Protein AF-0000000078831861 (afdb_homodimer)

InterPro domains:
  IPR000160 GGDEF domain [PF00990] (132-288)
  IPR000160 GGDEF domain [PS50887] (161-291)
  IPR000160 GGDEF domain [SM00267] (120-291)
  IPR000160 GGDEF domain [TIGR00254] (129-290)
  IPR000160 GGDEF domain [cd01949] (134-290)
  IPR000253 Forkhead-associated (FHA) domain [PF00498] (43-107)
  IPR000253 Forkhead-associated (FHA) domain [PS50006] (43-92)
  IPR000253 Forkhead-associated (FHA) domain [SM00240] (42-92)
  IPR008984 SMAD/FHA domain superfamily [SSF49879] (21-126)
  IPR029787 Nucleotide cyclase [SSF55073] (136-290)
  IPR043128 Reverse transcriptase/Diguanylate cyclase domain [G3DSA:3.30.70.270] (125-291)
  IPR050469 Diguanylate cyclase Dgc-like, bacteria [PTHR45138] (120-290)

Structure (mmCIF, N/CA/C/O backbone):
data_AF-0000000078831861-model_v1
#
loop_
_entity.id
_entity.type
_entity.pdbx_description
1 polymer 'diguanylate cyclase'
#
loop_
_atom_site.group_PDB
_atom_site.id
_atom_site.type_symbol
_atom_site.label_atom_id
_atom_site.label_alt_id
_atom_site.label_comp_id
_atom_site.label_asym_id
_atom_site.label_entity_id
_atom_site.label_seq_id
_atom_site.pdbx_PDB_ins_code
_atom_site.Cartn_x
_atom_site.Cartn_y
_atom_site.Cartn_z
_atom_site.occupancy
_atom_site.B_iso_or_equiv
_atom_site.auth_seq_id
_atom_site.auth_comp_id
_atom_site.auth_asym_id
_atom_site.auth_atom_id
_atom_site.pdbx_PDB_model_num
ATOM 1 N N . MET A 1 1 ? -36.562 -11.75 -22.688 1 23.92 1 MET A N 1
ATOM 2 C CA . MET A 1 1 ? -35.188 -11.5 -23.188 1 23.92 1 MET A CA 1
ATOM 3 C C . MET A 1 1 ? -34.156 -11.836 -22.141 1 23.92 1 MET A C 1
ATOM 5 O O . MET A 1 1 ? -34.156 -11.281 -21.031 1 23.92 1 MET A O 1
ATOM 9 N N . GLN A 1 2 ? -33.625 -13.023 -22.094 1 23.19 2 GLN A N 1
ATOM 10 C CA . GLN A 1 2 ? -32.781 -13.664 -21.094 1 23.19 2 GLN A CA 1
ATOM 11 C C . GLN A 1 2 ? -31.5 -12.875 -20.875 1 23.19 2 GLN A C 1
ATOM 13 O O . GLN A 1 2 ? -30.766 -12.586 -21.828 1 23.19 2 GLN A O 1
ATOM 18 N N . LYS A 1 3 ? -31.469 -11.984 -19.906 1 32.69 3 LYS A N 1
ATOM 19 C CA . LYS A 1 3 ? -30.281 -11.195 -19.578 1 32.69 3 LYS A CA 1
ATOM 20 C C . LYS A 1 3 ? -29.016 -12.039 -19.734 1 32.69 3 LYS A C 1
ATOM 22 O O . LYS A 1 3 ? -28.844 -13.047 -19.047 1 32.69 3 LYS A O 1
ATOM 27 N N . GLU A 1 4 ? -28.453 -12.117 -20.859 1 31.33 4 GLU A N 1
ATOM 28 C CA . GLU A 1 4 ? -27.203 -12.797 -21.188 1 31.33 4 GLU A CA 1
ATOM 29 C C . GLU A 1 4 ? -26.141 -12.547 -20.141 1 31.33 4 GLU A C 1
ATOM 31 O O . GLU A 1 4 ? -25.781 -11.398 -19.875 1 31.33 4 GLU A O 1
ATOM 36 N N . THR A 1 5 ? -26.094 -13.266 -19.203 1 38.31 5 THR A N 1
ATOM 37 C CA . THR A 1 5 ? -25.109 -13.273 -18.141 1 38.31 5 THR A CA 1
ATOM 38 C C . THR A 1 5 ? -23.688 -13.203 -18.719 1 38.31 5 THR A C 1
ATOM 40 O O . THR A 1 5 ? -23.266 -14.086 -19.453 1 38.31 5 THR A O 1
ATOM 43 N N . VAL A 1 6 ? -23.219 -12.055 -19.078 1 36.84 6 VAL A N 1
ATOM 44 C CA . VAL A 1 6 ? -21.859 -11.844 -19.578 1 36.84 6 VAL A CA 1
ATOM 45 C C . VAL A 1 6 ? -20.875 -12.664 -18.75 1 36.84 6 VAL A C 1
ATOM 47 O O . VAL A 1 6 ? -20.672 -12.391 -17.578 1 36.84 6 VAL A O 1
ATOM 50 N N . VAL A 1 7 ? -20.781 -13.93 -19.047 1 43.19 7 VAL A N 1
ATOM 51 C CA . VAL A 1 7 ? -19.734 -14.797 -18.516 1 43.19 7 VAL A CA 1
ATOM 52 C C . VAL A 1 7 ? -18.375 -14.297 -18.969 1 43.19 7 VAL A C 1
ATOM 54 O O . VAL A 1 7 ? -18.078 -14.297 -20.172 1 43.19 7 VAL A O 1
ATOM 57 N N . THR A 1 8 ? -17.75 -13.289 -18.359 1 46.5 8 THR A N 1
ATOM 58 C CA . THR A 1 8 ? -16.406 -12.914 -18.766 1 46.5 8 THR A CA 1
ATOM 59 C C . THR A 1 8 ? -15.398 -14 -18.375 1 46.5 8 THR A C 1
ATOM 61 O O . THR A 1 8 ? -15.312 -14.391 -17.219 1 46.5 8 THR A O 1
ATOM 64 N N . VAL A 1 9 ? -15.008 -14.836 -19.375 1 52.69 9 VAL A N 1
ATOM 65 C CA . VAL A 1 9 ? -13.992 -15.867 -19.203 1 52.69 9 VAL A CA 1
ATOM 66 C C . VAL A 1 9 ? -12.711 -15.242 -18.656 1 52.69 9 VAL A C 1
ATOM 68 O O . VAL A 1 9 ? -12.383 -14.094 -18.969 1 52.69 9 VAL A O 1
ATOM 71 N N . ILE A 1 10 ? -12.18 -15.945 -17.625 1 59.47 10 ILE A N 1
ATOM 72 C CA . ILE A 1 10 ? -10.938 -15.516 -16.984 1 59.47 10 ILE A CA 1
ATOM 73 C C . ILE A 1 10 ? -9.93 -15.102 -18.062 1 59.47 10 ILE A C 1
ATOM 75 O O . ILE A 1 10 ? -9.258 -14.078 -17.922 1 59.47 10 ILE A O 1
ATOM 79 N N . SER A 1 11 ? -9.906 -15.844 -19.172 1 55.16 11 SER A N 1
ATOM 80 C CA . SER A 1 11 ? -8.938 -15.586 -20.234 1 55.16 11 SER A CA 1
ATOM 81 C C . SER A 1 11 ? -9.219 -14.266 -20.938 1 55.16 11 SER A C 1
ATOM 83 O O . SER A 1 11 ? -8.328 -13.672 -21.531 1 55.16 11 SER A O 1
ATOM 85 N N . LYS A 1 12 ? -10.477 -13.805 -20.906 1 50.5 12 LYS A N 1
ATOM 86 C CA . LYS A 1 12 ? -10.852 -12.609 -21.656 1 50.5 12 LYS A CA 1
ATOM 87 C C . LYS A 1 12 ? -10.609 -11.344 -20.844 1 50.5 12 LYS A C 1
ATOM 89 O O . LYS A 1 12 ? -10.742 -10.234 -21.359 1 50.5 12 LYS A O 1
ATOM 94 N N . ILE A 1 13 ? -10.461 -11.539 -19.734 1 48.97 13 ILE A N 1
ATOM 95 C CA . ILE A 1 13 ? -10.391 -10.336 -18.906 1 48.97 13 ILE A CA 1
ATOM 96 C C . ILE A 1 13 ? -9.141 -9.539 -19.25 1 48.97 13 ILE A C 1
ATOM 98 O O . ILE A 1 13 ? -9.125 -8.312 -19.141 1 48.97 13 ILE A O 1
ATOM 102 N N . SER A 1 14 ? -8.055 -10.25 -19.672 1 46.38 14 SER A N 1
ATOM 103 C CA . SER A 1 14 ? -6.859 -9.461 -19.953 1 46.38 14 SER A CA 1
ATOM 104 C C . SER A 1 14 ? -6.84 -8.992 -21.406 1 46.38 14 SER A C 1
ATOM 106 O O . SER A 1 14 ? -6.789 -9.805 -22.328 1 46.38 14 SER A O 1
ATOM 108 N N . ASP A 1 15 ? -7.629 -8.086 -21.766 1 44.12 15 ASP A N 1
ATOM 109 C CA . ASP A 1 15 ? -7.492 -7.594 -23.141 1 44.12 15 ASP A CA 1
ATOM 110 C C . ASP A 1 15 ? -6.031 -7.328 -23.484 1 44.12 15 ASP A C 1
ATOM 112 O O . ASP A 1 15 ? -5.73 -6.668 -24.484 1 44.12 15 ASP A O 1
ATOM 116 N N . ARG A 1 16 ? -5.156 -7.445 -22.531 1 42.5 16 ARG A N 1
ATOM 117 C CA . ARG A 1 16 ? -3.826 -7.129 -23.031 1 42.5 16 ARG A CA 1
ATOM 118 C C . ARG A 1 16 ? -3.303 -8.242 -23.938 1 42.5 16 ARG A C 1
ATOM 120 O O . ARG A 1 16 ? -3.605 -9.414 -23.719 1 42.5 16 ARG A O 1
ATOM 127 N N . PRO A 1 17 ? -2.891 -8.016 -25.094 1 38.62 17 PRO A N 1
ATOM 128 C CA . PRO A 1 17 ? -2.285 -9.039 -25.953 1 38.62 17 PRO A CA 1
ATOM 129 C C . PRO A 1 17 ? -1.436 -10.031 -25.172 1 38.62 17 PRO A C 1
ATOM 131 O O . PRO A 1 17 ? -0.669 -9.641 -24.281 1 38.62 17 PRO A O 1
ATOM 134 N N . VAL A 1 18 ? -1.739 -11.414 -25.141 1 40.47 18 VAL A N 1
ATOM 135 C CA . VAL A 1 18 ? -1.198 -12.633 -24.547 1 40.47 18 VAL A CA 1
ATOM 136 C C . VAL A 1 18 ? 0.308 -12.703 -24.781 1 40.47 18 VAL A C 1
ATOM 138 O O . VAL A 1 18 ? 0.984 -13.594 -24.266 1 40.47 18 VAL A O 1
ATOM 141 N N . ASN A 1 19 ? 0.839 -12.406 -25.984 1 44.31 19 ASN A N 1
ATOM 142 C CA . ASN A 1 19 ? 2.129 -12.953 -26.391 1 44.31 19 ASN A CA 1
ATOM 143 C C . ASN A 1 19 ? 3.129 -12.945 -25.234 1 44.31 19 ASN A C 1
ATOM 145 O O . ASN A 1 19 ? 3.275 -13.953 -24.531 1 44.31 19 ASN A O 1
ATOM 149 N N . LEU A 1 20 ? 4.5 -12.344 -25.516 1 53.62 20 LEU A N 1
ATOM 150 C CA . LEU A 1 20 ? 5.914 -12.422 -25.172 1 53.62 20 LEU A CA 1
ATOM 151 C C . LEU A 1 20 ? 6.16 -11.891 -23.766 1 53.62 20 LEU A C 1
ATOM 153 O O . LEU A 1 20 ? 7.266 -11.453 -23.438 1 53.62 20 LEU A O 1
ATOM 157 N N . ASP A 1 21 ? 5.184 -11.93 -22.781 1 71.94 21 ASP A N 1
ATOM 158 C CA . ASP A 1 21 ? 5.402 -11.039 -21.641 1 71.94 21 ASP A CA 1
ATOM 159 C C . ASP A 1 21 ? 5.602 -11.828 -20.344 1 71.94 21 ASP A C 1
ATOM 161 O O . ASP A 1 21 ? 5.082 -11.453 -19.297 1 71.94 21 ASP A O 1
ATOM 165 N N . ALA A 1 22 ? 6.438 -12.836 -20.328 1 90.12 22 ALA A N 1
ATOM 166 C CA . ALA A 1 22 ? 6.848 -13.555 -19.125 1 90.12 22 ALA A CA 1
ATOM 167 C C . ALA A 1 22 ? 7.488 -12.602 -18.109 1 90.12 22 ALA A C 1
ATOM 169 O O . ALA A 1 22 ? 7.922 -11.508 -18.469 1 90.12 22 ALA A O 1
ATOM 170 N N . ALA A 1 23 ? 7.363 -13.055 -16.844 1 94.44 23 ALA A N 1
ATOM 171 C CA . ALA A 1 23 ? 7.902 -12.172 -15.805 1 94.44 23 ALA A CA 1
ATOM 172 C C . ALA A 1 23 ? 8.383 -12.969 -14.602 1 94.44 23 ALA A C 1
ATOM 174 O O . ALA A 1 23 ? 8.039 -14.141 -14.438 1 94.44 23 ALA A O 1
ATOM 175 N N . LEU A 1 24 ? 9.289 -12.414 -13.883 1 95.5 24 LEU A N 1
ATOM 176 C CA . LEU A 1 24 ? 9.641 -12.844 -12.531 1 95.5 24 LEU A CA 1
ATOM 177 C C . LEU A 1 24 ? 9.07 -11.891 -11.492 1 95.5 24 LEU A C 1
ATOM 179 O O . LEU A 1 24 ? 9.117 -10.672 -11.664 1 95.5 24 LEU A O 1
ATOM 183 N N . VAL A 1 25 ? 8.469 -12.461 -10.461 1 94.88 25 VAL A N 1
ATOM 184 C CA . VAL A 1 25 ? 7.938 -11.648 -9.367 1 94.88 25 VAL A CA 1
ATOM 185 C C . VAL A 1 25 ? 8.641 -12.023 -8.062 1 94.88 25 VAL A C 1
ATOM 187 O O . VAL A 1 25 ? 8.758 -13.203 -7.727 1 94.88 25 VAL A O 1
ATOM 190 N N . VAL A 1 26 ? 9.141 -11.047 -7.32 1 94.06 26 VAL A N 1
ATOM 191 C CA . VAL A 1 26 ? 9.766 -11.312 -6.027 1 94.06 26 VAL A CA 1
ATOM 192 C C . VAL A 1 26 ? 8.695 -11.695 -5.004 1 94.06 26 VAL A C 1
ATOM 194 O O . VAL A 1 26 ? 7.848 -10.875 -4.645 1 94.06 26 VAL A O 1
ATOM 197 N N . ILE A 1 27 ? 8.75 -12.906 -4.523 1 92.44 27 ILE A N 1
ATOM 198 C CA . ILE A 1 27 ? 7.723 -13.336 -3.578 1 92.44 27 ILE A CA 1
ATOM 199 C C . ILE A 1 27 ? 8.344 -13.508 -2.193 1 92.44 27 ILE A C 1
ATOM 201 O O . ILE A 1 27 ? 7.637 -13.805 -1.225 1 92.44 27 ILE A O 1
ATOM 205 N N . TYR A 1 28 ? 9.633 -13.383 -2.158 1 89.88 28 TYR A N 1
ATOM 206 C CA . TYR A 1 28 ? 10.367 -13.367 -0.896 1 89.88 28 TYR A CA 1
ATOM 207 C C . TYR A 1 28 ? 11.656 -12.555 -1.021 1 89.88 28 TYR A C 1
ATOM 209 O O . TYR A 1 28 ? 12.367 -12.664 -2.02 1 89.88 28 TYR A O 1
ATOM 217 N N . GLY A 1 29 ? 11.953 -11.797 -0.001 1 85.94 29 GLY A N 1
ATOM 218 C CA . GLY A 1 29 ? 13.133 -10.953 -0.032 1 85.94 29 GLY A CA 1
ATOM 219 C C . GLY A 1 29 ? 12.805 -9.469 -0.015 1 85.94 29 GLY A C 1
ATOM 220 O O . GLY A 1 29 ? 11.719 -9.07 0.414 1 85.94 29 GLY A O 1
ATOM 221 N N . LEU A 1 30 ? 13.883 -8.766 -0.433 1 78.56 30 LEU A N 1
ATOM 222 C CA . LEU A 1 30 ? 13.688 -7.324 -0.536 1 78.56 30 LEU A CA 1
ATOM 223 C C . LEU A 1 30 ? 12.875 -6.973 -1.778 1 78.56 30 LEU A C 1
ATOM 225 O O . LEU A 1 30 ? 12.797 -7.766 -2.721 1 78.56 30 LEU A O 1
ATOM 229 N N . ASP A 1 31 ? 12.023 -5.957 -1.821 1 82.62 31 ASP A N 1
ATOM 230 C CA . ASP A 1 31 ? 11.219 -5.465 -2.934 1 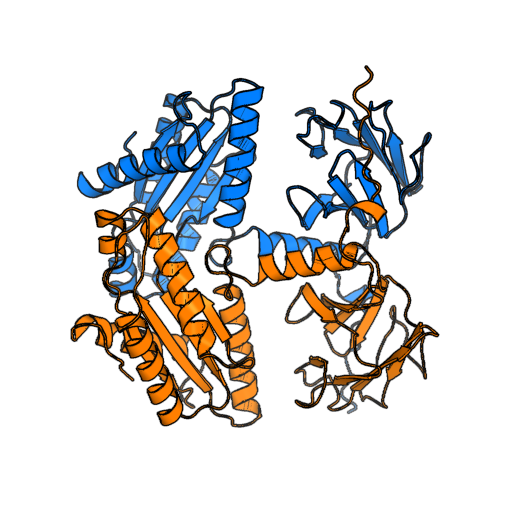82.62 31 ASP A CA 1
ATOM 231 C C . ASP A 1 31 ? 10.039 -6.395 -3.207 1 82.62 31 ASP A C 1
ATOM 233 O O . ASP A 1 31 ? 9.82 -6.809 -4.348 1 82.62 31 ASP A O 1
ATOM 237 N N . LEU A 1 32 ? 9.555 -6.961 -2.232 1 87.19 32 LEU A N 1
ATOM 238 C CA . LEU A 1 32 ? 8.422 -7.875 -2.314 1 87.19 32 LEU A CA 1
ATOM 239 C C . LEU A 1 32 ? 7.383 -7.363 -3.307 1 87.19 32 LEU A C 1
ATOM 241 O O . LEU A 1 32 ? 7.023 -6.184 -3.279 1 87.19 32 LEU A O 1
ATOM 245 N N . GLY A 1 33 ? 6.996 -8.289 -4.289 1 90.19 33 GLY A N 1
ATOM 246 C CA . GLY A 1 33 ? 5.949 -7.957 -5.242 1 90.19 33 GLY A CA 1
ATOM 247 C C . GLY A 1 33 ? 6.484 -7.363 -6.531 1 90.19 33 GLY A C 1
ATOM 248 O O . GLY A 1 33 ? 5.754 -7.254 -7.52 1 90.19 33 GLY A O 1
ATOM 249 N N . ARG A 1 34 ? 7.75 -6.98 -6.516 1 90.88 34 ARG A N 1
ATOM 250 C CA . ARG A 1 34 ? 8.312 -6.379 -7.719 1 90.88 34 ARG A CA 1
ATOM 251 C C . ARG A 1 34 ? 8.305 -7.371 -8.883 1 90.88 34 ARG A C 1
ATOM 253 O O . ARG A 1 34 ? 8.695 -8.531 -8.719 1 90.88 34 ARG A O 1
ATOM 260 N N . LYS A 1 35 ? 7.816 -6.918 -9.938 1 91.56 35 LYS A N 1
ATOM 261 C CA . LYS A 1 35 ? 7.719 -7.73 -11.148 1 91.56 35 LYS A CA 1
ATOM 262 C C . LYS A 1 35 ? 8.766 -7.312 -12.172 1 91.56 35 LYS A C 1
ATOM 264 O O . LYS A 1 35 ? 8.945 -6.121 -12.438 1 91.56 35 LYS A O 1
ATOM 269 N N . PHE A 1 36 ? 9.492 -8.219 -12.688 1 92.94 36 PHE A N 1
ATOM 270 C CA . PHE A 1 36 ? 10.453 -8.008 -13.766 1 92.94 36 PHE A CA 1
ATOM 271 C C . PHE A 1 36 ? 9.969 -8.664 -15.055 1 92.94 36 PHE A C 1
ATOM 273 O O . PHE A 1 36 ? 9.867 -9.883 -15.141 1 92.94 36 PHE A O 1
ATOM 280 N N . ASP A 1 37 ? 9.727 -7.844 -16.016 1 91.69 37 ASP A N 1
ATOM 281 C CA . ASP A 1 37 ? 9.312 -8.375 -17.312 1 91.69 37 ASP A CA 1
ATOM 282 C C . ASP A 1 37 ? 10.492 -9 -18.062 1 91.69 37 ASP A C 1
ATOM 284 O O . ASP A 1 37 ? 11.586 -8.43 -18.078 1 91.69 37 ASP A O 1
ATOM 288 N N . LEU A 1 38 ? 10.297 -10.195 -18.531 1 92.88 38 LEU A N 1
ATOM 289 C CA . LEU A 1 38 ? 11.32 -10.875 -19.312 1 92.88 38 LEU A CA 1
ATOM 290 C C . LEU A 1 38 ? 11.117 -10.633 -20.812 1 92.88 38 LEU A C 1
ATOM 292 O O . LEU A 1 38 ? 10.852 -11.57 -21.562 1 92.88 38 LEU A O 1
ATOM 296 N N . THR A 1 39 ? 11.328 -9.469 -21.219 1 86.38 39 THR A N 1
ATOM 297 C CA . THR A 1 39 ? 11.023 -9.047 -22.578 1 86.38 39 THR A CA 1
ATOM 298 C C . THR A 1 39 ? 12.242 -9.211 -23.484 1 86.38 39 THR A C 1
ATOM 300 O O . THR A 1 39 ? 12.109 -9.281 -24.703 1 86.38 39 THR A O 1
ATOM 303 N N . SER A 1 40 ? 13.469 -9.188 -22.922 1 87.25 40 SER A N 1
ATOM 304 C CA . SER A 1 40 ? 14.703 -9.328 -23.688 1 87.25 40 SER A CA 1
ATOM 305 C C . SER A 1 40 ? 15.016 -10.789 -23.969 1 87.25 40 SER A C 1
ATOM 307 O O . SER A 1 40 ? 14.539 -11.68 -23.25 1 87.25 40 SER A O 1
ATOM 309 N N . GLU A 1 41 ? 15.742 -10.992 -25.016 1 90 41 GLU A N 1
ATOM 310 C CA . GLU A 1 41 ? 16.188 -12.344 -25.344 1 90 41 GLU A CA 1
ATOM 311 C C . GLU A 1 41 ? 17.016 -12.945 -24.203 1 90 41 GLU A C 1
ATOM 313 O O . GLU A 1 41 ? 16.906 -14.141 -23.922 1 90 41 GLU A O 1
ATOM 318 N N . GLU A 1 42 ? 17.797 -12.086 -23.656 1 93.81 42 GLU A N 1
ATOM 319 C CA . GLU A 1 42 ? 18.609 -12.508 -22.516 1 93.81 42 GLU A CA 1
ATOM 320 C C . GLU A 1 42 ? 18.484 -11.523 -21.359 1 93.81 42 GLU A C 1
ATOM 322 O O . GLU A 1 42 ? 18.516 -10.305 -21.562 1 93.81 42 GLU A O 1
ATOM 327 N N . THR A 1 43 ? 18.25 -12.062 -20.141 1 95.88 43 THR A N 1
ATOM 328 C CA . THR A 1 43 ? 18.172 -11.289 -18.906 1 95.88 43 THR A CA 1
ATOM 329 C C . THR A 1 43 ? 19.219 -11.758 -17.906 1 95.88 43 THR A C 1
ATOM 331 O O . THR A 1 43 ? 19.203 -12.914 -17.484 1 95.88 43 THR A O 1
ATOM 334 N N . LEU A 1 44 ? 20.125 -10.883 -17.594 1 97.06 44 LEU A N 1
ATOM 335 C CA . LEU A 1 44 ? 21.188 -11.195 -16.625 1 97.06 44 LEU A CA 1
ATOM 336 C C . LEU A 1 44 ? 20.719 -10.875 -15.203 1 97.06 44 LEU A C 1
ATOM 338 O O . LEU A 1 44 ? 20.156 -9.805 -14.953 1 97.06 44 LEU A O 1
ATOM 342 N N . ILE A 1 45 ? 20.891 -11.828 -14.312 1 97.44 45 ILE A N 1
ATOM 343 C CA . ILE A 1 45 ? 20.594 -11.641 -12.898 1 97.44 45 ILE A CA 1
ATOM 344 C C . ILE A 1 45 ? 21.875 -11.711 -12.078 1 97.44 45 ILE A C 1
ATOM 346 O O . ILE A 1 45 ? 22.688 -12.625 -12.258 1 97.44 45 ILE A O 1
ATOM 350 N N . GLY A 1 46 ? 22.047 -10.773 -11.172 1 96.19 46 GLY A N 1
ATOM 351 C CA . GLY A 1 46 ? 23.234 -10.781 -10.336 1 96.19 46 GLY A CA 1
ATOM 352 C C . GLY A 1 46 ? 23.359 -9.539 -9.469 1 96.19 46 GLY A C 1
ATOM 353 O O . GLY A 1 46 ? 22.406 -8.758 -9.352 1 96.19 46 GLY A O 1
ATOM 354 N N . ARG A 1 47 ? 24.453 -9.414 -8.797 1 90.94 47 ARG A N 1
ATOM 355 C CA . ARG A 1 47 ? 24.703 -8.305 -7.879 1 90.94 47 ARG A CA 1
ATOM 356 C C . ARG A 1 47 ? 25.25 -7.086 -8.617 1 90.94 47 ARG A C 1
ATOM 358 O O . ARG A 1 47 ? 25.172 -5.965 -8.109 1 90.94 47 ARG A O 1
ATOM 365 N N . SER A 1 48 ? 25.781 -7.336 -9.812 1 88.12 48 SER A N 1
ATOM 366 C CA . SER A 1 48 ? 26.391 -6.27 -10.594 1 88.12 48 SER A CA 1
ATOM 367 C C . SER A 1 48 ? 25.375 -5.203 -10.977 1 88.12 48 SER A C 1
ATOM 369 O O . SER A 1 48 ? 24.219 -5.516 -11.258 1 88.12 48 SER A O 1
ATOM 371 N N . SER A 1 49 ? 25.781 -3.953 -11.062 1 81.44 49 SER A N 1
ATOM 372 C CA . SER A 1 49 ? 24.922 -2.848 -11.5 1 81.44 49 SER A CA 1
ATOM 373 C C . SER A 1 49 ? 24.547 -2.988 -12.977 1 81.44 49 SER A C 1
ATOM 375 O O . SER A 1 49 ? 23.609 -2.338 -13.445 1 81.44 49 SER A O 1
ATOM 377 N N . LYS A 1 50 ? 25.219 -3.775 -13.656 1 86.94 50 LYS A N 1
ATOM 378 C CA . LYS A 1 50 ? 24.969 -3.988 -15.078 1 86.94 50 LYS A CA 1
ATOM 379 C C . LYS A 1 50 ? 23.906 -5.059 -15.289 1 86.94 50 LYS A C 1
ATOM 381 O O . LYS A 1 50 ? 23.438 -5.273 -16.406 1 86.94 50 LYS A O 1
ATOM 386 N N . ALA A 1 51 ? 23.609 -5.777 -14.258 1 93.38 51 ALA A N 1
ATOM 387 C CA . ALA A 1 51 ? 22.594 -6.824 -14.367 1 93.38 51 ALA A CA 1
ATOM 388 C C . ALA A 1 51 ? 21.234 -6.23 -14.688 1 93.38 51 ALA A C 1
ATOM 390 O O . ALA A 1 51 ? 20.906 -5.133 -14.227 1 93.38 51 ALA A O 1
ATOM 391 N N . ASP A 1 52 ? 20.453 -6.957 -15.484 1 93.12 52 ASP A N 1
ATOM 392 C CA . ASP A 1 52 ? 19.078 -6.543 -15.766 1 93.12 52 ASP A CA 1
ATOM 393 C C . ASP A 1 52 ? 18.219 -6.613 -14.508 1 93.12 52 ASP A C 1
ATOM 395 O O . ASP A 1 52 ? 17.359 -5.75 -14.289 1 93.12 52 ASP A O 1
ATOM 399 N N . ILE A 1 53 ? 18.406 -7.625 -13.773 1 94.56 53 ILE A N 1
ATOM 400 C CA . ILE A 1 53 ? 17.812 -7.793 -12.453 1 94.56 53 ILE A CA 1
ATOM 401 C C . ILE A 1 53 ? 18.922 -7.809 -11.398 1 94.56 53 ILE A C 1
ATOM 403 O O . ILE A 1 53 ? 19.625 -8.805 -11.242 1 94.56 53 ILE A O 1
ATOM 407 N N . GLN A 1 54 ? 19 -6.723 -10.703 1 89.69 54 GLN A N 1
ATOM 408 C CA . GLN A 1 54 ? 20.062 -6.578 -9.719 1 89.69 54 GLN A CA 1
ATOM 409 C C . GLN A 1 54 ? 19.594 -6.988 -8.328 1 89.69 54 GLN A C 1
ATOM 411 O O . GLN A 1 54 ? 18.578 -6.5 -7.844 1 89.69 54 GLN A O 1
ATOM 416 N N . ILE A 1 55 ? 20.266 -7.914 -7.73 1 90.25 55 ILE A N 1
ATOM 417 C CA . ILE A 1 55 ? 20.047 -8.32 -6.348 1 90.25 55 ILE A CA 1
ATOM 418 C C . ILE A 1 55 ? 21.266 -7.938 -5.496 1 90.25 55 ILE A C 1
ATOM 420 O O . ILE A 1 55 ? 22.297 -8.602 -5.551 1 90.25 55 ILE A O 1
ATOM 424 N N . ASP A 1 56 ? 21.094 -6.961 -4.688 1 83.81 56 ASP A N 1
ATOM 425 C CA . ASP A 1 56 ? 22.203 -6.426 -3.912 1 83.81 56 ASP A CA 1
ATOM 426 C C . ASP A 1 56 ? 22.391 -7.199 -2.609 1 83.81 56 ASP A C 1
ATOM 428 O O . ASP A 1 56 ? 22.062 -6.695 -1.531 1 83.81 56 ASP A O 1
ATOM 432 N N . GLN A 1 57 ? 22.906 -8.281 -2.709 1 86 57 GLN A N 1
ATOM 433 C CA . GLN A 1 57 ? 23.203 -9.164 -1.584 1 86 57 GLN A CA 1
ATOM 434 C C . GLN A 1 57 ? 24.609 -9.75 -1.702 1 86 57 GLN A C 1
ATOM 436 O O . GLN A 1 57 ? 25.047 -10.109 -2.797 1 86 57 GLN A O 1
ATOM 441 N N . GLU A 1 58 ? 25.156 -9.898 -0.614 1 85.25 58 GLU A N 1
ATOM 442 C CA . GLU A 1 58 ? 26.516 -10.469 -0.587 1 85.25 58 GLU A CA 1
ATOM 443 C C . GLU A 1 58 ? 26.5 -11.922 -1.054 1 85.25 58 GLU A C 1
ATOM 445 O O . GLU A 1 58 ? 27.484 -12.391 -1.638 1 85.25 58 GLU A O 1
ATOM 450 N N . SER A 1 59 ? 25.453 -12.578 -0.829 1 90.69 59 SER A N 1
ATOM 451 C CA . SER A 1 59 ? 25.344 -14 -1.146 1 90.69 59 SER A CA 1
ATOM 452 C C . SER A 1 59 ? 25.094 -14.219 -2.635 1 90.69 59 SER A C 1
ATOM 454 O O . SER A 1 59 ? 25 -15.359 -3.096 1 90.69 59 SER A O 1
ATOM 456 N N . VAL A 1 60 ? 25.016 -13.18 -3.414 1 93.88 60 VAL A N 1
ATOM 457 C CA . VAL A 1 60 ? 24.719 -13.258 -4.84 1 93.88 60 VAL A CA 1
ATOM 458 C C . VAL A 1 60 ? 25.969 -12.875 -5.645 1 93.88 60 VAL A C 1
ATOM 460 O O . VAL A 1 60 ? 26.625 -11.883 -5.348 1 93.88 60 VAL A O 1
ATOM 463 N N . SER A 1 61 ? 26.328 -13.711 -6.605 1 95.19 61 SER A N 1
ATOM 464 C CA . SER A 1 61 ? 27.469 -13.422 -7.461 1 95.19 61 SER A CA 1
ATOM 465 C C . SER A 1 61 ? 27.203 -12.227 -8.367 1 95.19 61 SER A C 1
ATOM 467 O O . SER A 1 61 ? 26.047 -11.883 -8.617 1 95.19 61 SER A O 1
ATOM 469 N N . ARG A 1 62 ? 28.266 -11.484 -8.812 1 93.5 62 ARG A N 1
ATOM 470 C CA . ARG A 1 62 ? 28.125 -10.336 -9.703 1 93.5 62 ARG A CA 1
ATOM 471 C C . ARG A 1 62 ? 27.297 -10.688 -10.938 1 93.5 62 ARG A C 1
ATOM 473 O O . ARG A 1 62 ? 26.359 -9.969 -11.289 1 93.5 62 ARG A O 1
ATOM 480 N N . ASN A 1 63 ? 27.734 -11.789 -11.594 1 96.31 63 ASN A N 1
ATOM 481 C CA . ASN A 1 63 ? 26.969 -12.461 -12.633 1 96.31 63 ASN A CA 1
ATOM 482 C C . ASN A 1 63 ? 26.516 -13.852 -12.18 1 96.31 63 ASN A C 1
ATOM 484 O O . ASN A 1 63 ? 27.297 -14.805 -12.211 1 96.31 63 ASN A O 1
ATOM 488 N N . HIS A 1 64 ? 25.25 -13.953 -11.812 1 97.5 64 HIS A N 1
ATOM 489 C CA . HIS A 1 64 ? 24.812 -15.125 -11.055 1 97.5 64 HIS A CA 1
ATOM 490 C C . HIS A 1 64 ? 24.062 -16.109 -11.945 1 97.5 64 HIS A C 1
ATOM 492 O O . HIS A 1 64 ? 24.359 -17.297 -11.945 1 97.5 64 HIS A O 1
ATOM 498 N N . ALA A 1 65 ? 23.094 -15.672 -12.672 1 98.06 65 ALA A N 1
ATOM 499 C CA . ALA A 1 65 ? 22.281 -16.5 -13.555 1 98.06 65 ALA A CA 1
ATOM 500 C C . ALA A 1 65 ? 21.828 -15.719 -14.781 1 98.06 65 ALA A C 1
ATOM 502 O O . ALA A 1 65 ? 21.906 -14.492 -14.805 1 98.06 65 ALA A O 1
ATOM 503 N N . SER A 1 66 ? 21.422 -16.422 -15.758 1 97.69 66 SER A N 1
ATOM 504 C CA . SER A 1 66 ? 20.875 -15.812 -16.969 1 97.69 66 SER A CA 1
ATOM 505 C C . SER A 1 66 ? 19.594 -16.5 -17.406 1 97.69 66 SER A C 1
ATOM 507 O O . SER A 1 66 ? 19.484 -17.734 -17.312 1 97.69 66 SER A O 1
ATOM 509 N N . ILE A 1 67 ? 18.656 -15.711 -17.797 1 97.06 67 ILE A N 1
ATOM 510 C CA . ILE A 1 67 ? 17.406 -16.25 -18.312 1 97.06 67 ILE A CA 1
ATOM 511 C C . ILE A 1 67 ? 17.297 -15.953 -19.812 1 97.06 67 ILE A C 1
ATOM 513 O O . ILE A 1 67 ? 17.516 -14.82 -20.25 1 97.06 67 ILE A O 1
ATOM 517 N N . THR A 1 68 ? 17.016 -16.969 -20.547 1 95.25 68 THR A N 1
ATOM 518 C CA . THR A 1 68 ? 16.781 -16.828 -21.984 1 95.25 68 THR A CA 1
ATOM 519 C C . THR A 1 68 ? 15.305 -16.984 -22.312 1 95.25 68 THR A C 1
ATOM 521 O O . THR A 1 68 ? 14.656 -17.922 -21.844 1 95.25 68 THR A O 1
ATOM 524 N N . ASN A 1 69 ? 14.781 -16.062 -22.984 1 92.56 69 ASN A N 1
ATOM 525 C CA . ASN A 1 69 ? 13.406 -16.094 -23.469 1 92.56 69 ASN A CA 1
ATOM 526 C C . ASN A 1 69 ? 13.352 -16.234 -24.984 1 92.56 69 ASN A C 1
ATOM 528 O O . ASN A 1 69 ? 13.656 -15.297 -25.719 1 92.56 69 ASN A O 1
ATOM 532 N N . SER A 1 70 ? 13.016 -17.453 -25.438 1 87.38 70 SER A N 1
ATOM 533 C CA . SER A 1 70 ? 12.938 -17.75 -26.859 1 87.38 70 SER A CA 1
ATOM 534 C C . SER A 1 70 ? 11.578 -18.328 -27.234 1 87.38 70 SER A C 1
ATOM 536 O O . SER A 1 70 ? 10.703 -18.469 -26.391 1 87.38 70 SER A O 1
ATOM 538 N N . ARG A 1 71 ? 11.367 -18.531 -28.5 1 84.19 71 ARG A N 1
ATOM 539 C CA . ARG A 1 71 ? 10.125 -19.125 -28.984 1 84.19 71 ARG A CA 1
ATOM 540 C C . ARG A 1 71 ? 9.93 -20.531 -28.406 1 84.19 71 ARG A C 1
ATOM 542 O O . ARG A 1 71 ? 8.797 -21.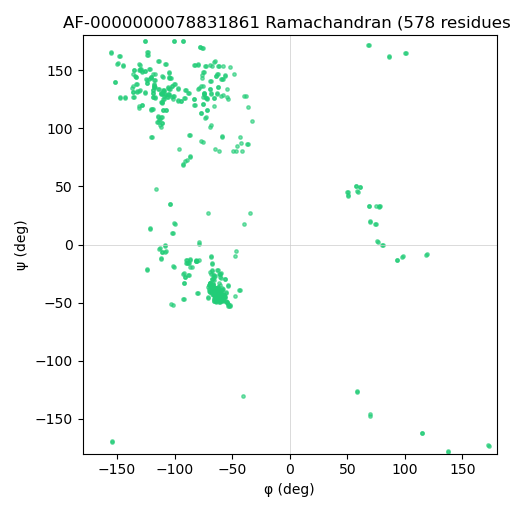016 -28.297 1 84.19 71 ARG A O 1
ATOM 549 N N . GLU A 1 72 ? 11.062 -21.172 -28.047 1 85.81 72 GLU A N 1
ATOM 550 C CA . GLU A 1 72 ? 11.008 -22.531 -27.516 1 85.81 72 GLU A CA 1
ATOM 551 C C . GLU A 1 72 ? 10.648 -22.531 -26.031 1 85.81 72 GLU A C 1
ATOM 553 O O . GLU A 1 72 ? 10.32 -23.594 -25.484 1 85.81 72 GLU A O 1
ATOM 558 N N . GLY A 1 73 ? 10.75 -21.375 -25.484 1 89.69 73 GLY A N 1
ATOM 559 C CA . GLY A 1 73 ? 10.422 -21.281 -24.078 1 89.69 73 GLY A CA 1
ATOM 560 C C . GLY A 1 73 ? 11.398 -20.422 -23.297 1 89.69 73 GLY A C 1
ATOM 561 O O . GLY A 1 73 ? 12.32 -19.844 -23.859 1 89.69 73 GLY A O 1
ATOM 562 N N . VAL A 1 74 ? 11.141 -20.375 -22.016 1 94.62 74 VAL A N 1
ATOM 563 C CA . VAL A 1 74 ? 11.992 -19.594 -21.125 1 94.62 74 VAL A CA 1
ATOM 564 C C . VAL A 1 74 ? 12.875 -20.531 -20.312 1 94.62 74 VAL A C 1
ATOM 566 O O . VAL A 1 74 ? 12.391 -21.516 -19.75 1 94.62 74 VAL A O 1
ATOM 569 N N . ARG A 1 75 ? 14.172 -20.281 -20.344 1 96.31 75 ARG A N 1
ATOM 570 C CA . ARG A 1 75 ? 15.133 -21.141 -19.672 1 96.31 75 ARG A CA 1
ATOM 571 C C . ARG A 1 75 ? 16.062 -20.344 -18.766 1 96.31 75 ARG A C 1
ATOM 573 O O . ARG A 1 75 ? 16.297 -19.156 -19 1 96.31 75 ARG A O 1
ATOM 580 N N . ILE A 1 76 ? 16.484 -20.953 -17.703 1 97.62 76 ILE A N 1
ATOM 581 C CA . ILE A 1 76 ? 17.422 -20.312 -16.797 1 97.62 76 ILE A CA 1
ATOM 582 C C . ILE A 1 76 ? 18.703 -21.141 -16.688 1 97.62 76 ILE A C 1
ATOM 584 O O . ILE A 1 76 ? 18.641 -22.375 -16.734 1 97.62 76 ILE A O 1
ATOM 588 N N . ARG A 1 77 ? 19.781 -20.438 -16.594 1 97.25 77 ARG A N 1
ATOM 589 C CA . ARG A 1 77 ? 21.094 -21.062 -16.438 1 97.25 77 ARG A CA 1
ATOM 590 C C . ARG A 1 77 ? 21.922 -20.359 -15.375 1 97.25 77 ARG A C 1
ATOM 592 O O . ARG A 1 77 ? 22.031 -19.141 -15.367 1 97.25 77 ARG A O 1
ATOM 599 N N . ASP A 1 78 ? 22.375 -21.188 -14.461 1 97.44 78 ASP A N 1
ATOM 600 C CA . ASP A 1 78 ? 23.359 -20.656 -13.516 1 97.44 78 ASP A CA 1
ATOM 601 C C . ASP A 1 78 ? 24.688 -20.359 -14.203 1 97.44 78 ASP A C 1
ATOM 603 O O . ASP A 1 78 ? 25.156 -21.141 -15.031 1 97.44 78 ASP A O 1
ATOM 607 N N . LEU A 1 79 ? 25.328 -19.281 -13.852 1 96.75 79 LEU A N 1
ATOM 608 C CA . LEU A 1 79 ? 26.562 -18.875 -14.523 1 96.75 79 LEU A CA 1
ATOM 609 C C . LEU A 1 79 ? 27.781 -19.172 -13.664 1 96.75 79 LEU A C 1
ATOM 611 O O . LEU A 1 79 ? 28.719 -18.391 -13.617 1 96.75 79 LEU A O 1
ATOM 615 N N . GLY A 1 80 ? 27.719 -20.281 -12.922 1 95.31 80 GLY A N 1
ATOM 616 C CA . GLY A 1 80 ? 28.828 -20.641 -12.047 1 95.31 80 GLY A CA 1
ATOM 617 C C . GLY A 1 80 ? 28.844 -19.844 -10.75 1 95.31 80 GLY A C 1
ATOM 618 O O . GLY A 1 80 ? 29.906 -19.484 -10.258 1 95.31 80 GLY A O 1
ATOM 619 N N . SER A 1 81 ? 27.719 -19.5 -10.242 1 94.5 81 SER A N 1
ATOM 620 C CA . SER A 1 81 ? 27.594 -18.703 -9.023 1 94.5 81 SER A CA 1
ATOM 621 C C . SER A 1 81 ? 28.125 -19.484 -7.812 1 94.5 81 SER A C 1
ATOM 623 O O . SER A 1 81 ? 28.188 -20.703 -7.832 1 94.5 81 SER A O 1
ATOM 625 N N . THR A 1 82 ? 28.5 -18.75 -6.793 1 93.31 82 THR A N 1
ATOM 626 C CA . THR A 1 82 ? 29.078 -19.328 -5.582 1 93.31 82 THR A CA 1
ATOM 627 C C . THR A 1 82 ? 28.016 -20.109 -4.809 1 93.31 82 THR A C 1
ATOM 629 O O . THR A 1 82 ? 28.281 -21.219 -4.336 1 93.31 82 THR A O 1
ATOM 632 N N . ASN A 1 83 ? 26.797 -19.594 -4.719 1 93.06 83 ASN A N 1
ATOM 633 C CA . ASN A 1 83 ? 25.781 -20.188 -3.857 1 93.06 83 ASN A CA 1
ATOM 634 C C . ASN A 1 83 ? 24.703 -20.906 -4.668 1 93.06 83 ASN A C 1
ATOM 636 O O . ASN A 1 83 ? 23.781 -21.5 -4.102 1 93.06 83 ASN A O 1
ATOM 640 N N . GLY A 1 84 ? 24.797 -20.781 -5.996 1 94.25 84 GLY A N 1
ATOM 641 C CA . GLY A 1 84 ? 23.938 -21.578 -6.863 1 94.25 84 GLY A CA 1
ATOM 642 C C . GLY A 1 84 ? 22.578 -20.922 -7.113 1 94.25 84 GLY A C 1
ATOM 643 O O . GLY A 1 84 ? 22.203 -19.984 -6.41 1 94.25 84 GLY A O 1
ATOM 644 N N . THR A 1 85 ? 21.922 -21.359 -8.148 1 96 85 THR A N 1
ATOM 645 C CA . THR A 1 85 ? 20.547 -21.031 -8.492 1 96 85 THR A CA 1
ATOM 646 C C . THR A 1 85 ? 19.625 -22.234 -8.289 1 96 85 THR A C 1
ATOM 648 O O . THR A 1 85 ? 19.953 -23.344 -8.727 1 96 85 THR A O 1
ATOM 651 N N . PHE A 1 86 ? 18.516 -22.031 -7.648 1 95.88 86 PHE A N 1
ATOM 652 C CA . PHE A 1 86 ? 17.609 -23.141 -7.379 1 95.88 86 PHE A CA 1
ATOM 653 C C . PHE A 1 86 ? 16.266 -22.906 -8.055 1 95.88 86 PHE A C 1
ATOM 655 O O . PHE A 1 86 ? 15.75 -21.781 -8.062 1 95.88 86 PHE A O 1
ATOM 662 N N . VAL A 1 87 ? 15.742 -23.922 -8.617 1 95.69 87 VAL A N 1
ATOM 663 C CA . VAL A 1 87 ? 14.391 -23.938 -9.172 1 95.69 87 VAL A CA 1
ATOM 664 C C . VAL A 1 87 ? 13.555 -25 -8.469 1 95.69 87 VAL A C 1
ATOM 666 O O . VAL A 1 87 ? 13.859 -26.188 -8.539 1 95.69 87 VAL A O 1
ATOM 669 N N . ASN A 1 88 ? 12.539 -24.547 -7.801 1 92.06 88 ASN A N 1
ATOM 670 C CA . ASN A 1 88 ? 11.719 -25.438 -7.004 1 92.06 88 ASN A CA 1
ATOM 671 C C . ASN A 1 88 ? 12.562 -26.312 -6.082 1 92.06 88 ASN A C 1
ATOM 673 O O . ASN A 1 88 ? 12.422 -27.531 -6.07 1 92.06 88 ASN A O 1
ATOM 677 N N . ASP A 1 89 ? 13.508 -25.719 -5.441 1 90.56 89 ASP A N 1
ATOM 678 C CA . ASP A 1 89 ? 14.344 -26.281 -4.395 1 90.56 89 ASP A CA 1
ATOM 679 C C . ASP A 1 89 ? 15.406 -27.203 -4.984 1 90.56 89 ASP A C 1
ATOM 681 O O . ASP A 1 89 ? 16.188 -27.812 -4.246 1 90.56 89 ASP A O 1
ATOM 685 N N . GLU A 1 90 ? 15.453 -27.312 -6.227 1 92.94 90 GLU A N 1
ATOM 686 C CA . GLU A 1 90 ? 16.484 -28.109 -6.879 1 92.94 90 GLU A CA 1
ATOM 687 C C . GLU A 1 90 ? 17.531 -27.219 -7.535 1 92.94 90 GLU A C 1
ATOM 689 O O . GLU A 1 90 ? 17.203 -26.203 -8.156 1 92.94 90 GLU A O 1
ATOM 694 N N . LEU A 1 91 ? 18.719 -27.594 -7.324 1 93.12 91 LEU A N 1
ATOM 695 C CA . LEU A 1 91 ? 19.812 -26.844 -7.945 1 93.12 91 LEU A CA 1
ATOM 696 C C . LEU A 1 91 ? 19.688 -26.859 -9.461 1 93.12 91 LEU A C 1
ATOM 698 O O . LEU A 1 91 ? 19.422 -27.906 -10.062 1 93.12 91 LEU A O 1
ATOM 702 N N . ALA A 1 92 ? 19.734 -25.703 -10.008 1 92 92 ALA A N 1
ATOM 703 C CA . ALA A 1 92 ? 19.656 -25.594 -11.461 1 92 92 ALA A CA 1
ATOM 704 C C . ALA A 1 92 ? 20.969 -26 -12.117 1 92 92 ALA A C 1
ATOM 706 O O . ALA A 1 92 ? 21.859 -25.156 -12.281 1 92 92 ALA A O 1
ATOM 707 N N . GLU A 1 93 ? 21.078 -27.234 -12.375 1 88.94 93 GLU A N 1
ATOM 708 C CA . GLU A 1 93 ? 22.25 -27.719 -13.094 1 88.94 93 GLU A CA 1
ATOM 709 C C . GLU A 1 93 ? 22.094 -27.531 -14.602 1 88.94 93 GLU A C 1
ATOM 711 O O . GLU A 1 93 ? 21.156 -28.078 -15.203 1 88.94 93 GLU A O 1
ATOM 716 N N . GLY A 1 94 ? 22.922 -26.812 -15.227 1 88.62 94 GLY A N 1
ATOM 717 C CA . GLY A 1 94 ? 22.797 -26.531 -16.656 1 88.62 94 GLY A CA 1
ATOM 718 C C . GLY A 1 94 ? 21.625 -25.625 -16.984 1 88.62 94 GLY A C 1
ATOM 719 O O . GLY A 1 94 ? 21.375 -24.656 -16.266 1 88.62 94 GLY A O 1
ATOM 720 N N . VAL A 1 95 ? 21.062 -25.891 -18.125 1 94.06 95 VAL A N 1
ATOM 721 C CA . VAL A 1 95 ? 19.922 -25.094 -18.578 1 94.06 95 VAL A CA 1
ATOM 722 C C . VAL A 1 95 ? 18.625 -25.766 -18.109 1 94.06 95 VAL A C 1
ATOM 724 O O . VAL A 1 95 ? 18.406 -26.953 -18.328 1 94.06 95 VAL A O 1
ATOM 727 N N . ARG A 1 96 ? 17.828 -25.031 -17.453 1 95.69 96 ARG A N 1
ATOM 728 C CA . ARG A 1 96 ? 16.547 -25.531 -16.969 1 95.69 96 ARG A CA 1
ATOM 729 C C . ARG A 1 96 ? 15.383 -24.75 -17.562 1 95.69 96 ARG A C 1
ATOM 731 O O . ARG A 1 96 ? 15.414 -23.516 -17.609 1 95.69 96 ARG A O 1
ATOM 738 N N . GLU A 1 97 ? 14.398 -25.469 -18.031 1 95.62 97 GLU A N 1
ATOM 739 C CA . GLU A 1 97 ? 13.195 -24.797 -18.516 1 95.62 97 GLU A CA 1
ATOM 740 C C . GLU A 1 97 ? 12.32 -24.328 -17.359 1 95.62 97 GLU A C 1
ATOM 742 O O . GLU A 1 97 ? 12.164 -25.031 -16.359 1 95.62 97 GLU A O 1
ATOM 747 N N . LEU A 1 98 ? 11.836 -23.094 -17.531 1 95.75 98 LEU A N 1
ATOM 748 C CA . LEU A 1 98 ? 10.914 -22.562 -16.531 1 95.75 98 LEU A CA 1
ATOM 749 C C . LEU A 1 98 ? 9.461 -22.75 -16.969 1 95.75 98 LEU A C 1
ATOM 751 O O . LEU A 1 98 ? 9.125 -22.516 -18.125 1 95.75 98 LEU A O 1
ATOM 755 N N . ARG A 1 99 ? 8.664 -23.203 -16.078 1 93.19 99 ARG A N 1
ATOM 756 C CA . ARG A 1 99 ? 7.223 -23.328 -16.266 1 93.19 99 ARG A CA 1
ATOM 757 C C . ARG A 1 99 ? 6.469 -22.375 -15.336 1 93.19 99 ARG A C 1
ATOM 759 O O . ARG A 1 99 ? 6.988 -21.984 -14.289 1 93.19 99 ARG A O 1
ATOM 766 N N . ASN A 1 100 ? 5.262 -22.109 -15.758 1 90.81 100 ASN A N 1
ATOM 767 C CA . ASN A 1 100 ? 4.457 -21.188 -14.969 1 90.81 100 ASN A CA 1
ATOM 768 C C . ASN A 1 100 ? 4.359 -21.641 -13.516 1 90.81 100 ASN A C 1
ATOM 770 O O . ASN A 1 100 ? 4.043 -22.797 -13.234 1 90.81 100 ASN A O 1
ATOM 774 N N . GLY A 1 101 ? 4.715 -20.703 -12.648 1 90.44 101 GLY A N 1
ATOM 775 C CA . GLY A 1 101 ? 4.586 -21 -11.227 1 90.44 101 GLY A CA 1
ATOM 776 C C . GLY A 1 101 ? 5.883 -21.453 -10.586 1 90.44 101 GLY A C 1
ATOM 777 O O . GLY A 1 101 ? 5.984 -21.547 -9.359 1 90.44 101 GLY A O 1
ATOM 778 N N . ASP A 1 102 ? 6.898 -21.734 -11.391 1 93.88 102 ASP A N 1
ATOM 779 C CA . ASP A 1 102 ? 8.18 -22.156 -10.836 1 93.88 102 ASP A CA 1
ATOM 780 C C . ASP A 1 102 ? 8.758 -21.094 -9.914 1 93.88 102 ASP A C 1
ATOM 782 O O . ASP A 1 102 ? 8.594 -19.891 -10.156 1 93.88 102 ASP A O 1
ATOM 786 N N . LEU A 1 103 ? 9.367 -21.562 -8.875 1 94.88 103 LEU A N 1
ATOM 787 C CA . LEU A 1 103 ? 10.047 -20.672 -7.93 1 94.88 103 LEU A CA 1
ATOM 788 C C . LEU A 1 103 ? 11.555 -20.703 -8.164 1 94.88 103 LEU A C 1
ATOM 790 O O . LEU A 1 103 ? 12.172 -21.766 -8.203 1 94.88 103 LEU A O 1
ATOM 794 N N . VAL A 1 104 ? 12.117 -19.516 -8.336 1 96.62 104 VAL A N 1
ATOM 795 C CA . VAL A 1 104 ? 13.555 -19.375 -8.547 1 96.62 104 VAL A CA 1
ATOM 796 C C . VAL A 1 104 ? 14.188 -18.703 -7.336 1 96.62 104 VAL A C 1
ATOM 798 O O . VAL A 1 104 ? 13.797 -17.594 -6.961 1 96.62 104 VAL A O 1
ATOM 801 N N . LYS A 1 105 ? 15.117 -19.359 -6.75 1 95.75 105 LYS A N 1
ATOM 802 C CA . LYS A 1 105 ? 15.797 -18.781 -5.59 1 95.75 105 LYS A CA 1
ATOM 803 C C . LYS A 1 105 ? 17.234 -18.391 -5.93 1 95.75 105 LYS A C 1
ATOM 805 O O . LYS A 1 105 ? 18 -19.203 -6.43 1 95.75 105 LYS A O 1
ATOM 810 N N . ILE A 1 106 ? 17.594 -17.234 -5.715 1 95.31 106 ILE A N 1
ATOM 811 C CA . ILE A 1 106 ? 18.938 -16.688 -5.828 1 95.31 106 ILE A CA 1
ATOM 812 C C . ILE A 1 106 ? 19.281 -15.891 -4.566 1 95.31 106 ILE A C 1
ATOM 814 O O . ILE A 1 106 ? 18.641 -14.883 -4.266 1 95.31 106 ILE A O 1
ATOM 818 N N . GLY A 1 107 ? 20.312 -16.312 -3.855 1 93.12 107 GLY A N 1
ATOM 819 C CA . GLY A 1 107 ? 20.547 -15.719 -2.551 1 93.12 107 GLY A CA 1
ATOM 820 C C . GLY A 1 107 ? 19.375 -15.875 -1.603 1 93.12 107 GLY A C 1
ATOM 821 O O . GLY A 1 107 ? 18.875 -16.984 -1.407 1 93.12 107 GLY A O 1
ATOM 822 N N . ARG A 1 108 ? 18.969 -14.758 -1.066 1 90.25 108 ARG A N 1
ATOM 823 C CA . ARG A 1 108 ? 17.828 -14.789 -0.147 1 90.25 108 ARG A CA 1
ATOM 824 C C . ARG A 1 108 ? 16.547 -14.328 -0.836 1 90.25 108 ARG A C 1
ATOM 826 O O . ARG A 1 108 ? 15.539 -14.07 -0.177 1 90.25 108 ARG A O 1
ATOM 833 N N . THR A 1 109 ? 16.641 -14.195 -2.096 1 93.25 109 THR A N 1
ATOM 834 C CA . THR A 1 109 ? 15.484 -13.75 -2.871 1 93.25 109 THR A CA 1
ATOM 835 C C . THR A 1 109 ? 14.82 -14.922 -3.58 1 93.25 109 THR A C 1
ATOM 837 O O . THR A 1 109 ? 15.5 -15.797 -4.121 1 93.25 109 THR A O 1
ATOM 840 N N . ILE A 1 110 ? 13.523 -14.992 -3.555 1 94.94 110 ILE A N 1
ATOM 841 C CA . ILE A 1 110 ? 12.758 -16 -4.293 1 94.94 110 ILE A CA 1
ATOM 842 C C . ILE A 1 110 ? 11.844 -15.312 -5.301 1 94.94 110 ILE A C 1
ATOM 844 O O . ILE A 1 110 ? 11.07 -14.422 -4.941 1 94.94 110 ILE A O 1
ATOM 848 N N . PHE A 1 111 ? 11.977 -15.75 -6.52 1 96.19 111 PHE A N 1
ATOM 849 C CA . PHE A 1 111 ? 11.125 -15.273 -7.602 1 96.19 111 PHE A CA 1
ATOM 850 C C . PHE A 1 111 ? 10.086 -16.328 -7.977 1 96.19 111 PHE A C 1
ATOM 852 O O . PHE A 1 111 ? 10.375 -17.516 -7.949 1 96.19 111 PHE A O 1
ATOM 859 N N . LYS A 1 112 ? 8.961 -15.883 -8.305 1 94.81 112 LYS A N 1
ATOM 860 C CA . LYS A 1 112 ? 7.988 -16.719 -9 1 94.81 112 LYS A CA 1
ATOM 861 C C . LYS A 1 112 ? 7.961 -16.406 -10.492 1 94.81 112 LYS A C 1
ATOM 863 O O . LYS A 1 112 ? 7.852 -15.242 -10.891 1 94.81 112 LYS A O 1
ATOM 868 N N . TYR A 1 113 ? 8.102 -17.438 -11.297 1 95.75 113 TYR A N 1
ATOM 869 C CA . TYR A 1 113 ? 8.023 -17.281 -12.742 1 95.75 113 TYR A CA 1
ATOM 870 C C . TYR A 1 113 ? 6.574 -17.281 -13.219 1 95.75 113 TYR A C 1
ATOM 872 O O . TYR A 1 113 ? 5.797 -18.156 -12.852 1 95.75 113 TYR A O 1
ATOM 880 N N . ILE A 1 114 ? 6.223 -16.266 -13.922 1 92.81 114 ILE A N 1
ATOM 881 C CA . ILE A 1 114 ? 4.91 -16.156 -14.547 1 92.81 114 ILE A CA 1
ATOM 882 C C . ILE A 1 114 ? 5.055 -16.234 -16.062 1 92.81 114 ILE A C 1
ATOM 884 O O . ILE A 1 114 ? 5.73 -15.414 -16.672 1 92.81 114 ILE A O 1
ATOM 888 N N . ALA A 1 115 ? 4.344 -17.219 -16.578 1 90.19 115 ALA A N 1
ATOM 889 C CA . ALA A 1 115 ? 4.41 -17.406 -18.031 1 90.19 115 ALA A CA 1
ATOM 890 C C . ALA A 1 115 ? 3.635 -16.312 -18.75 1 90.19 115 ALA A C 1
ATOM 892 O O . ALA A 1 115 ? 2.729 -15.695 -18.188 1 90.19 115 ALA A O 1
ATOM 893 N N . GLY A 1 116 ? 4.035 -16.047 -19.969 1 84.12 116 GLY A N 1
ATOM 894 C CA . GLY A 1 116 ? 3.338 -15.055 -20.766 1 84.12 116 GLY A CA 1
ATOM 895 C C . GLY A 1 116 ? 1.856 -15.344 -20.922 1 84.12 116 GLY A C 1
ATOM 896 O O . GLY A 1 116 ? 1.448 -16.5 -20.969 1 84.12 116 GLY A O 1
ATOM 897 N N . GLY A 1 117 ? 0.995 -14.211 -20.984 1 77.94 117 GLY A N 1
ATOM 898 C CA . GLY A 1 117 ? -0.437 -14.336 -21.203 1 77.94 117 GLY A CA 1
ATOM 899 C C . GLY A 1 117 ? -1.205 -14.703 -19.938 1 77.94 117 GLY A C 1
ATOM 900 O O . GLY A 1 117 ? -2.416 -14.938 -20 1 77.94 117 GLY A O 1
ATOM 901 N N . ASN A 1 118 ? -0.511 -14.836 -18.938 1 82.62 118 ASN A N 1
ATOM 902 C CA . ASN A 1 118 ? -1.154 -15.195 -17.672 1 82.62 118 ASN A CA 1
ATOM 903 C C . ASN A 1 118 ? -1.796 -13.984 -17 1 82.62 118 ASN A C 1
ATOM 905 O O . ASN A 1 118 ? -1.181 -12.922 -16.906 1 82.62 118 ASN A O 1
ATOM 909 N N . ILE A 1 119 ? -3.035 -14.117 -16.516 1 82.56 119 ILE A N 1
ATOM 910 C CA . ILE A 1 119 ? -3.791 -13.047 -15.867 1 82.56 119 ILE A CA 1
ATOM 911 C C . ILE A 1 119 ? -3.072 -12.594 -14.602 1 82.56 119 ILE A C 1
ATOM 913 O O . ILE A 1 119 ? -3.256 -11.461 -14.148 1 82.56 119 ILE A O 1
ATOM 917 N N . GLU A 1 120 ? -2.25 -13.445 -14.086 1 86.94 120 GLU A N 1
ATOM 918 C CA . GLU A 1 120 ? -1.535 -13.141 -12.844 1 86.94 120 GLU A CA 1
ATOM 919 C C . GLU A 1 120 ? -0.551 -11.992 -13.047 1 86.94 120 GLU A C 1
ATOM 921 O O . GLU A 1 120 ? -0.19 -11.305 -12.086 1 86.94 120 GLU A O 1
ATOM 926 N N . ALA A 1 121 ? -0.129 -11.883 -14.281 1 85.69 121 ALA A N 1
ATOM 927 C CA . ALA A 1 121 ? 0.817 -10.805 -14.562 1 85.69 121 ALA A CA 1
ATOM 928 C C . ALA A 1 121 ? 0.21 -9.445 -14.242 1 85.69 121 ALA A C 1
ATOM 930 O O . ALA A 1 121 ? 0.834 -8.625 -13.562 1 85.69 121 ALA A O 1
ATOM 931 N N . ALA A 1 122 ? -0.985 -9.25 -14.68 1 85.69 122 ALA A N 1
ATOM 932 C CA . ALA A 1 122 ? -1.67 -7.984 -14.43 1 85.69 122 ALA A CA 1
ATOM 933 C C . ALA A 1 122 ? -1.935 -7.789 -12.938 1 85.69 122 ALA A C 1
ATOM 935 O O . ALA A 1 122 ? -1.829 -6.672 -12.422 1 85.69 122 ALA A O 1
ATOM 936 N N . TYR A 1 123 ? -2.24 -8.875 -12.352 1 88.94 123 TYR A N 1
ATOM 937 C CA . TYR A 1 123 ? -2.441 -8.859 -10.906 1 88.94 123 TYR A CA 1
ATOM 938 C C . TYR A 1 123 ? -1.198 -8.352 -10.188 1 88.94 123 TYR A C 1
ATOM 940 O O . TYR A 1 123 ? -1.285 -7.465 -9.328 1 88.94 123 TYR A O 1
ATOM 948 N N . HIS A 1 124 ? -0.123 -8.859 -10.539 1 90.12 124 HIS A N 1
ATOM 949 C CA . HIS A 1 124 ? 1.113 -8.5 -9.852 1 90.12 124 HIS A CA 1
ATOM 950 C C . HIS A 1 124 ? 1.512 -7.059 -10.156 1 90.12 124 HIS A C 1
ATOM 952 O O . HIS A 1 124 ? 2.066 -6.367 -9.297 1 90.12 124 HIS A O 1
ATOM 958 N N . A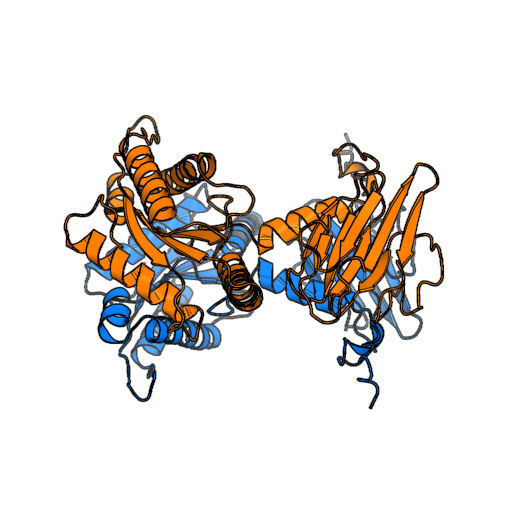SP A 1 125 ? 1.206 -6.621 -11.344 1 88.62 125 ASP A N 1
ATOM 959 C CA . ASP A 1 125 ? 1.43 -5.215 -11.664 1 88.62 125 ASP A CA 1
ATOM 960 C C . ASP A 1 125 ? 0.626 -4.305 -10.742 1 88.62 125 ASP A C 1
ATOM 962 O O . ASP A 1 125 ? 1.168 -3.35 -10.18 1 88.62 125 ASP A O 1
ATOM 966 N N . GLU A 1 126 ? -0.541 -4.637 -10.602 1 88.25 126 GLU A N 1
ATOM 967 C CA . GLU A 1 126 ? -1.436 -3.811 -9.797 1 88.25 126 GLU A CA 1
ATOM 968 C C . GLU A 1 126 ? -1.062 -3.871 -8.32 1 88.25 126 GLU A C 1
ATOM 970 O O . GLU A 1 126 ? -1.075 -2.852 -7.629 1 88.25 126 GLU A O 1
ATOM 975 N N . ILE A 1 127 ? -0.729 -5.008 -7.898 1 88.75 127 ILE A N 1
ATOM 976 C CA . ILE A 1 127 ? -0.351 -5.191 -6.5 1 88.75 127 ILE A CA 1
ATOM 977 C C . ILE A 1 127 ? 0.907 -4.383 -6.195 1 88.75 127 ILE A C 1
ATOM 979 O O . ILE A 1 127 ? 0.996 -3.732 -5.152 1 88.75 127 ILE A O 1
ATOM 983 N N . TYR A 1 128 ? 1.816 -4.484 -7.059 1 88.81 128 TYR A N 1
ATOM 984 C CA . TYR A 1 128 ? 3.051 -3.734 -6.848 1 88.81 128 TYR A CA 1
ATOM 985 C C . TYR A 1 128 ? 2.777 -2.236 -6.809 1 88.81 128 TYR A C 1
ATOM 987 O O . TYR A 1 128 ? 3.303 -1.526 -5.949 1 88.81 128 TYR A O 1
ATOM 995 N N . ARG A 1 129 ? 1.971 -1.82 -7.668 1 88.56 129 ARG A N 1
ATOM 996 C CA . ARG A 1 129 ? 1.592 -0.411 -7.684 1 88.56 129 ARG A CA 1
ATOM 997 C C . ARG A 1 129 ? 0.935 -0.005 -6.371 1 88.56 129 ARG A C 1
ATOM 999 O O . ARG A 1 129 ? 1.302 1.011 -5.773 1 88.56 129 ARG A O 1
ATOM 1006 N N . LEU A 1 130 ? 0.053 -0.792 -5.926 1 87.69 130 LEU A N 1
ATOM 1007 C CA . LEU A 1 130 ? -0.695 -0.494 -4.711 1 87.69 130 LEU A CA 1
ATOM 1008 C C . LEU A 1 130 ? 0.226 -0.483 -3.494 1 87.69 130 LEU A C 1
ATOM 1010 O O . LEU A 1 130 ? -0.033 0.227 -2.52 1 87.69 130 LEU A O 1
ATOM 1014 N N . THR A 1 131 ? 1.308 -1.246 -3.602 1 89.19 131 THR A N 1
ATOM 1015 C CA . THR A 1 131 ? 2.195 -1.372 -2.453 1 89.19 131 THR A CA 1
ATOM 1016 C C . THR A 1 131 ? 3.266 -0.284 -2.473 1 89.19 131 THR A C 1
ATOM 1018 O O . THR A 1 131 ? 3.904 -0.013 -1.454 1 89.19 131 THR A O 1
ATOM 1021 N N . THR A 1 132 ? 3.426 0.338 -3.598 1 91.19 132 THR A N 1
ATOM 1022 C CA . THR A 1 132 ? 4.617 1.176 -3.688 1 91.19 132 THR A CA 1
ATOM 1023 C C . THR A 1 132 ? 4.242 2.613 -4.039 1 91.19 132 THR A C 1
ATOM 1025 O O . THR A 1 132 ? 5.02 3.539 -3.795 1 91.19 132 THR A O 1
ATOM 1028 N N . MET A 1 133 ? 3.072 2.771 -4.617 1 90.75 133 MET A N 1
ATOM 1029 C CA . MET A 1 133 ? 2.719 4.086 -5.145 1 90.75 133 MET A CA 1
ATOM 1030 C C . MET A 1 133 ? 1.716 4.785 -4.234 1 90.75 133 MET A C 1
ATOM 1032 O O . MET A 1 133 ? 0.848 4.141 -3.645 1 90.75 133 MET A O 1
ATOM 1036 N N . ASP A 1 134 ? 1.869 6.059 -4.238 1 89.94 134 ASP A N 1
ATOM 1037 C CA . ASP A 1 134 ? 0.855 6.895 -3.602 1 89.94 134 ASP A CA 1
ATOM 1038 C C . ASP A 1 134 ? -0.409 6.969 -4.457 1 89.94 134 ASP A C 1
ATOM 1040 O O . ASP A 1 134 ? -0.343 7.273 -5.648 1 89.94 134 ASP A O 1
ATOM 1044 N N . GLY A 1 135 ? -1.505 6.715 -3.855 1 84.5 135 GLY A N 1
ATOM 1045 C CA . GLY A 1 135 ? -2.752 6.574 -4.59 1 84.5 135 GLY A CA 1
ATOM 1046 C C . GLY A 1 135 ? -3.225 7.871 -5.219 1 84.5 135 GLY A C 1
ATOM 1047 O O . GLY A 1 135 ? -3.945 7.855 -6.219 1 84.5 135 GLY A O 1
ATOM 1048 N N . LEU A 1 136 ? -2.807 8.969 -4.73 1 87.5 136 LEU A N 1
ATOM 1049 C CA . LEU A 1 136 ? -3.273 10.258 -5.227 1 87.5 136 LEU A CA 1
ATOM 1050 C C . LEU A 1 136 ? -2.359 10.781 -6.328 1 87.5 136 LEU A C 1
ATOM 1052 O O . LEU A 1 136 ? -2.822 11.094 -7.43 1 87.5 136 LEU A O 1
ATOM 1056 N N . THR A 1 137 ? -1.083 10.727 -6.09 1 94.81 137 THR A N 1
ATOM 1057 C CA . THR A 1 137 ? -0.137 11.422 -6.957 1 94.81 137 THR A CA 1
ATOM 1058 C C . THR A 1 137 ? 0.518 10.453 -7.934 1 94.81 137 THR A C 1
ATOM 1060 O O . THR A 1 137 ? 1.167 10.867 -8.891 1 94.81 137 THR A O 1
ATOM 1063 N N . GLN A 1 138 ? 0.485 9.172 -7.652 1 91.19 138 GLN A N 1
ATOM 1064 C CA . GLN A 1 138 ? 1.021 8.109 -8.5 1 91.19 138 GLN A CA 1
ATOM 1065 C C . GLN A 1 138 ? 2.545 8.148 -8.531 1 91.19 138 GLN A C 1
ATOM 1067 O O . GLN A 1 138 ? 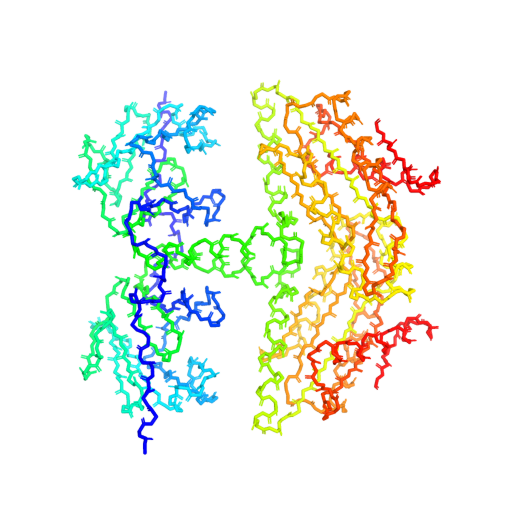3.16 7.766 -9.531 1 91.19 138 GLN A O 1
ATOM 1072 N N . ILE A 1 139 ? 3.146 8.773 -7.578 1 95.44 139 ILE A N 1
ATOM 1073 C CA . ILE A 1 139 ? 4.566 8.602 -7.297 1 95.44 139 ILE A CA 1
ATOM 1074 C C . ILE A 1 139 ? 4.75 7.66 -6.109 1 95.44 139 ILE A C 1
ATOM 1076 O O . ILE A 1 139 ? 3.77 7.172 -5.543 1 95.44 139 ILE A O 1
ATOM 1080 N N . TYR A 1 140 ? 5.988 7.332 -5.797 1 94.25 140 TYR A N 1
ATOM 1081 C CA . TYR A 1 140 ? 6.203 6.34 -4.75 1 94.25 140 TYR A CA 1
ATOM 1082 C C . TYR A 1 140 ? 5.645 6.832 -3.418 1 94.25 140 TYR A C 1
ATOM 1084 O O . TYR A 1 140 ? 5.539 8.039 -3.188 1 94.25 140 TYR A O 1
ATOM 1092 N N . ASN A 1 141 ? 5.293 5.902 -2.574 1 91.62 141 ASN A N 1
ATOM 1093 C CA . ASN A 1 141 ? 4.805 6.258 -1.244 1 91.62 141 ASN A CA 1
ATOM 1094 C C . ASN A 1 141 ? 5.934 6.273 -0.219 1 91.62 141 ASN A C 1
ATOM 1096 O O . ASN A 1 141 ? 7.07 5.922 -0.536 1 91.62 141 ASN A O 1
ATOM 1100 N N . ARG A 1 142 ? 5.645 6.652 0.924 1 90.44 142 ARG A N 1
ATOM 1101 C CA . ARG A 1 142 ? 6.652 6.832 1.965 1 90.44 142 ARG A CA 1
ATOM 1102 C C . ARG A 1 142 ? 7.301 5.504 2.336 1 90.44 142 ARG A C 1
ATOM 1104 O O . ARG A 1 142 ? 8.516 5.438 2.551 1 90.44 142 ARG A O 1
ATOM 1111 N N . ARG A 1 143 ? 6.484 4.531 2.488 1 85.75 143 ARG A N 1
ATOM 1112 C CA . ARG A 1 143 ? 7.02 3.227 2.855 1 85.75 143 ARG A CA 1
ATOM 1113 C C . ARG A 1 143 ? 8.109 2.789 1.886 1 85.75 143 ARG A C 1
ATOM 1115 O O . ARG A 1 143 ? 9.188 2.361 2.307 1 85.75 143 ARG A O 1
ATOM 1122 N N . TYR A 1 144 ? 7.715 2.844 0.617 1 90.06 144 TYR A N 1
ATOM 1123 C CA . TYR A 1 144 ? 8.695 2.484 -0.4 1 90.06 144 TYR A CA 1
ATOM 1124 C C . TYR A 1 144 ? 9.945 3.357 -0.288 1 90.06 144 TYR A C 1
ATOM 1126 O O . TYR A 1 144 ? 11.07 2.867 -0.418 1 90.06 144 TYR A O 1
ATOM 1134 N N . PHE A 1 145 ? 9.742 4.586 -0.097 1 94.31 145 PHE A N 1
ATOM 1135 C CA . PHE A 1 145 ? 10.852 5.516 0.065 1 94.31 145 PHE A CA 1
ATOM 1136 C C . PHE A 1 145 ? 11.781 5.055 1.18 1 94.31 145 PHE A C 1
ATOM 1138 O O . PHE A 1 145 ? 13 5.023 1.001 1 94.31 145 PHE A O 1
ATOM 1145 N N . ASP A 1 146 ? 11.273 4.738 2.285 1 91 146 ASP A N 1
ATOM 1146 C CA . ASP A 1 146 ? 12.055 4.332 3.445 1 91 146 ASP A CA 1
ATOM 1147 C C . ASP A 1 146 ? 12.875 3.076 3.146 1 91 146 ASP A C 1
ATOM 1149 O O . ASP A 1 146 ? 14.031 2.969 3.557 1 91 146 ASP A O 1
ATOM 1153 N N . GLU A 1 147 ? 12.273 2.188 2.496 1 87.94 147 GLU A N 1
ATOM 1154 C CA . GLU A 1 147 ? 12.977 0.971 2.104 1 87.94 147 GLU A CA 1
ATOM 1155 C C . GLU A 1 147 ? 14.141 1.284 1.169 1 87.94 147 GLU A C 1
ATOM 1157 O O . GLU A 1 147 ? 15.234 0.729 1.321 1 87.94 147 GLU A O 1
ATOM 1162 N N . GLN A 1 148 ? 13.836 2.131 0.22 1 92.19 148 GLN A N 1
ATOM 1163 C CA . GLN A 1 148 ? 14.875 2.52 -0.726 1 92.19 148 GLN A CA 1
ATOM 1164 C C . GLN A 1 148 ? 15.984 3.305 -0.031 1 92.19 148 GLN A C 1
ATOM 1166 O O . GLN A 1 148 ? 17.156 3.178 -0.386 1 92.19 148 GLN A O 1
ATOM 1171 N N . LEU A 1 149 ? 15.602 4.102 0.884 1 94.88 149 LEU A N 1
ATOM 1172 C CA . LEU A 1 149 ? 16.578 4.871 1.642 1 94.88 149 LEU A CA 1
ATOM 1173 C C . LEU A 1 149 ? 17.578 3.947 2.336 1 94.88 149 LEU A C 1
ATOM 1175 O O . LEU A 1 149 ? 18.797 4.148 2.232 1 94.88 149 LEU A O 1
ATOM 1179 N N . ASP A 1 150 ? 17.078 2.939 2.977 1 90.88 150 ASP A N 1
ATOM 1180 C CA . ASP A 1 150 ? 17.922 1.971 3.662 1 90.88 150 ASP A CA 1
ATOM 1181 C C . ASP A 1 150 ? 18.859 1.277 2.682 1 90.88 150 ASP A C 1
ATOM 1183 O O . ASP A 1 150 ? 20.062 1.141 2.951 1 90.88 150 ASP A O 1
ATOM 1187 N N . ARG A 1 151 ? 18.344 0.913 1.605 1 86.62 151 ARG A N 1
ATOM 1188 C CA . ARG A 1 151 ? 19.109 0.201 0.588 1 86.62 151 ARG A CA 1
ATOM 1189 C C . ARG A 1 151 ? 20.203 1.09 0.005 1 86.62 151 ARG A C 1
ATOM 1191 O O . ARG A 1 151 ? 21.359 0.657 -0.149 1 86.62 151 ARG A O 1
ATOM 1198 N N . GLU A 1 152 ? 19.844 2.258 -0.329 1 91.44 152 GLU A N 1
ATOM 1199 C CA . GLU A 1 152 ? 20.781 3.168 -0.981 1 91.44 152 GLU A CA 1
ATOM 1200 C C . GLU A 1 152 ? 21.875 3.613 -0.018 1 91.44 152 GLU A C 1
ATOM 1202 O O . GLU A 1 152 ? 23.016 3.828 -0.426 1 91.44 152 GLU A O 1
ATOM 1207 N N . ILE A 1 153 ? 21.531 3.734 1.206 1 94.25 153 ILE A N 1
ATOM 1208 C CA . ILE A 1 153 ? 22.547 4.062 2.197 1 94.25 153 ILE A CA 1
ATOM 1209 C C . ILE A 1 153 ? 23.562 2.926 2.291 1 94.25 153 ILE A C 1
ATOM 1211 O O . ILE A 1 153 ? 24.766 3.16 2.275 1 94.25 153 ILE A O 1
ATOM 1215 N N . SER A 1 154 ? 23.047 1.707 2.398 1 88 154 SER A N 1
ATOM 1216 C CA . SER A 1 154 ? 23.922 0.541 2.441 1 88 154 SER A CA 1
ATOM 1217 C C . SER A 1 154 ? 24.828 0.481 1.212 1 88 154 SER A C 1
ATOM 1219 O O . SER A 1 154 ? 26.016 0.224 1.328 1 88 154 SER A O 1
ATOM 1221 N N . ARG A 1 155 ? 24.25 0.703 0.114 1 86 155 ARG A N 1
ATOM 1222 C CA . ARG A 1 155 ? 24.984 0.688 -1.144 1 86 155 ARG A CA 1
ATOM 1223 C C . ARG A 1 155 ? 26.031 1.803 -1.177 1 86 155 ARG A C 1
ATOM 1225 O O . ARG A 1 155 ? 27.172 1.581 -1.59 1 86 155 ARG A O 1
ATOM 1232 N N . SER A 1 156 ? 25.594 2.965 -0.848 1 92.12 156 SER A N 1
ATOM 1233 C CA . SER A 1 156 ? 26.484 4.117 -0.822 1 92.12 156 SER A CA 1
ATOM 1234 C C . SER A 1 156 ? 27.688 3.861 0.069 1 92.12 156 SER A C 1
ATOM 1236 O O . SER A 1 156 ? 28.828 4.18 -0.303 1 92.12 156 SER A O 1
ATOM 1238 N N . ARG A 1 157 ? 27.484 3.275 1.144 1 91 157 ARG A N 1
ATOM 1239 C CA . ARG A 1 157 ? 28.562 2.984 2.076 1 91 157 ARG A CA 1
ATOM 1240 C C . ARG A 1 157 ? 29.484 1.89 1.533 1 91 157 ARG A C 1
ATOM 1242 O O . ARG A 1 157 ? 30.703 2.006 1.601 1 91 157 ARG A O 1
ATOM 1249 N N . ARG A 1 158 ? 28.922 0.871 1.034 1 84 158 ARG A N 1
ATOM 1250 C CA . ARG A 1 158 ? 29.672 -0.273 0.522 1 84 158 ARG A CA 1
ATOM 1251 C C . ARG A 1 158 ? 30.562 0.137 -0.64 1 84 158 ARG A C 1
ATOM 1253 O O . ARG A 1 158 ? 31.703 -0.33 -0.747 1 84 158 ARG A O 1
ATOM 1260 N N . TYR A 1 159 ? 30.031 1.032 -1.483 1 86.5 159 TYR A N 1
ATOM 1261 C CA . TYR A 1 159 ? 30.75 1.362 -2.709 1 86.5 159 TYR A CA 1
ATOM 1262 C C . TYR A 1 159 ? 31.344 2.766 -2.637 1 86.5 159 TYR A C 1
ATOM 1264 O O . TYR A 1 159 ? 31.891 3.266 -3.619 1 86.5 159 TYR A O 1
ATOM 1272 N N . GLU A 1 160 ? 31.141 3.438 -1.591 1 90.81 160 GLU A N 1
ATOM 1273 C CA . GLU A 1 160 ? 31.672 4.773 -1.346 1 90.81 160 GLU A CA 1
ATOM 1274 C C . GLU A 1 160 ? 31.172 5.77 -2.387 1 90.81 160 GLU A C 1
ATOM 1276 O O . GLU A 1 160 ? 31.969 6.461 -3.027 1 90.81 160 GLU A O 1
ATOM 1281 N N . ARG A 1 161 ? 29.906 5.73 -2.561 1 92 161 ARG A N 1
ATOM 1282 C CA . ARG A 1 161 ? 29.25 6.629 -3.498 1 92 161 ARG A CA 1
ATOM 1283 C C . ARG A 1 161 ? 28.438 7.691 -2.758 1 92 161 ARG A C 1
ATOM 1285 O O . ARG A 1 161 ? 28.047 7.488 -1.607 1 92 161 ARG A O 1
ATOM 1292 N N . MET A 1 162 ? 28.25 8.805 -3.447 1 95.75 162 MET A N 1
ATOM 1293 C CA . MET A 1 162 ? 27.484 9.898 -2.85 1 95.75 162 MET A CA 1
ATOM 1294 C C . MET A 1 162 ? 26 9.586 -2.838 1 95.75 162 MET A C 1
ATOM 1296 O O . MET A 1 162 ? 25.516 8.836 -3.684 1 95.75 162 MET A O 1
ATOM 1300 N N . LEU A 1 163 ? 25.344 10.125 -1.814 1 97.25 163 LEU A N 1
ATOM 1301 C CA . LEU A 1 163 ? 23.891 10.023 -1.694 1 97.25 163 LEU A CA 1
ATOM 1302 C C . LEU A 1 163 ? 23.297 11.305 -1.119 1 97.25 163 LEU A C 1
ATOM 1304 O O . LEU A 1 163 ? 23.766 11.805 -0.088 1 97.25 163 LEU A O 1
ATOM 1308 N N . SER A 1 164 ? 22.344 11.859 -1.826 1 97.94 164 SER A N 1
ATOM 1309 C CA . SER A 1 164 ? 21.703 13.086 -1.361 1 97.94 164 SER A CA 1
ATOM 1310 C C . SER A 1 164 ? 20.203 12.898 -1.194 1 97.94 164 SER A C 1
ATOM 1312 O O . SER A 1 164 ? 19.594 12.039 -1.848 1 97.94 164 SER A O 1
ATOM 1314 N N . LEU A 1 165 ? 19.656 13.664 -0.268 1 98 165 LEU A N 1
ATOM 1315 C CA . LEU A 1 165 ? 18.234 13.656 0.028 1 98 165 LEU A CA 1
ATOM 1316 C C . LEU A 1 165 ? 17.656 15.062 -0.067 1 98 165 LEU A C 1
ATOM 1318 O O . LEU A 1 165 ? 18.234 16.016 0.461 1 98 165 LEU A O 1
ATOM 1322 N N . VAL A 1 166 ? 16.547 15.203 -0.795 1 98.44 166 VAL A N 1
ATOM 1323 C CA . VAL A 1 166 ? 15.812 16.469 -0.906 1 98.44 166 VAL A CA 1
ATOM 1324 C C . VAL A 1 166 ? 14.414 16.297 -0.321 1 98.44 166 VAL A C 1
ATOM 1326 O O . VAL A 1 166 ? 13.695 15.359 -0.677 1 98.44 166 VAL A O 1
ATOM 1329 N N . LEU A 1 167 ? 14.055 17.125 0.576 1 97.81 167 LEU A N 1
ATOM 1330 C CA . LEU A 1 167 ? 12.688 17.219 1.085 1 97.81 167 LEU A CA 1
ATOM 1331 C C . LEU A 1 167 ? 12.016 18.5 0.623 1 97.81 167 LEU A C 1
ATOM 1333 O O . LEU A 1 167 ? 12.617 19.578 0.673 1 97.81 167 LEU A O 1
ATOM 1337 N N . LEU A 1 168 ? 10.773 18.297 0.12 1 97.5 168 LEU A N 1
ATOM 1338 C CA . LEU A 1 168 ? 9.961 19.422 -0.361 1 97.5 168 LEU A CA 1
ATOM 1339 C C . LEU A 1 168 ? 8.656 19.516 0.421 1 97.5 168 LEU A C 1
ATOM 1341 O O . LEU A 1 168 ? 8.055 18.5 0.767 1 97.5 168 LEU A O 1
ATOM 1345 N N . ASP A 1 169 ? 8.258 20.719 0.619 1 96.5 169 ASP A N 1
ATOM 1346 C CA . ASP A 1 169 ? 6.969 20.984 1.247 1 96.5 169 ASP A CA 1
ATOM 1347 C C . ASP A 1 169 ? 6.23 22.109 0.518 1 96.5 169 ASP A C 1
ATOM 1349 O O . ASP A 1 169 ? 6.828 23.109 0.143 1 96.5 169 ASP A O 1
ATOM 1353 N N . ILE A 1 170 ? 4.996 21.906 0.284 1 97.44 170 ILE A N 1
ATOM 1354 C CA . ILE A 1 170 ? 4.184 22.938 -0.354 1 97.44 170 ILE A CA 1
ATOM 1355 C C . ILE A 1 170 ? 3.893 24.062 0.646 1 97.44 170 ILE A C 1
ATOM 1357 O O . ILE A 1 170 ? 3.346 23.812 1.722 1 97.44 170 ILE A O 1
ATOM 1361 N N . ASP A 1 171 ? 4.207 25.266 0.228 1 96.81 171 ASP A N 1
ATOM 1362 C CA . ASP A 1 171 ? 4.035 26.406 1.112 1 96.81 171 ASP A CA 1
ATOM 1363 C C . ASP A 1 171 ? 2.555 26.734 1.301 1 96.81 171 ASP A C 1
ATOM 1365 O O . ASP A 1 171 ? 1.824 26.922 0.325 1 96.81 171 ASP A O 1
ATOM 1369 N N . HIS A 1 172 ? 2.113 26.797 2.549 1 93.88 172 HIS A N 1
ATOM 1370 C CA . HIS A 1 172 ? 0.77 27.219 2.93 1 93.88 172 HIS A CA 1
ATOM 1371 C C . HIS A 1 172 ? -0.289 26.344 2.277 1 93.88 172 HIS A C 1
ATOM 1373 O O . HIS A 1 172 ? -1.276 26.844 1.737 1 93.88 172 HIS A O 1
ATOM 1379 N N . PHE A 1 173 ? -0.086 25.109 2.32 1 92.44 173 PHE A N 1
ATOM 1380 C CA . PHE A 1 173 ? -0.989 24.188 1.638 1 92.44 173 PHE A CA 1
ATOM 1381 C C . PHE A 1 173 ? -2.363 24.188 2.299 1 92.44 173 PHE A C 1
ATOM 1383 O O . PHE A 1 173 ? -3.383 24.047 1.621 1 92.44 173 PHE A O 1
ATOM 1390 N N . LYS A 1 174 ? -2.371 24.281 3.549 1 83.25 174 LYS A N 1
ATOM 1391 C CA . LYS A 1 174 ? -3.658 24.359 4.234 1 83.25 174 LYS A CA 1
ATOM 1392 C C . LYS A 1 174 ? -4.473 25.547 3.736 1 83.25 174 LYS A C 1
ATOM 1394 O O . LYS A 1 174 ? -5.688 25.453 3.576 1 83.25 174 LYS A O 1
ATOM 1399 N N . ALA A 1 175 ? -3.852 26.641 3.594 1 88.69 175 ALA A N 1
ATOM 1400 C CA . ALA A 1 175 ? -4.523 27.828 3.088 1 88.69 175 ALA A CA 1
ATOM 1401 C C . ALA A 1 175 ? -5.113 27.594 1.702 1 88.69 175 ALA A C 1
ATOM 1403 O O . ALA A 1 175 ? -6.176 28.109 1.369 1 88.69 175 ALA A O 1
ATOM 1404 N N . VAL A 1 176 ? -4.41 26.859 0.905 1 91.56 176 VAL A N 1
ATOM 1405 C CA . VAL A 1 176 ? -4.91 26.484 -0.412 1 91.56 176 VAL A CA 1
ATOM 1406 C C . VAL A 1 176 ? -6.199 25.672 -0.264 1 91.56 176 VAL A C 1
ATOM 1408 O O . VAL A 1 176 ? -7.195 25.969 -0.931 1 91.56 176 VAL A O 1
ATOM 1411 N N . ASN A 1 177 ? -6.184 24.719 0.613 1 84 177 ASN A N 1
ATOM 1412 C CA . ASN A 1 177 ? -7.367 23.891 0.85 1 84 177 ASN A CA 1
ATOM 1413 C C . ASN A 1 177 ? -8.531 24.734 1.374 1 84 177 ASN A C 1
ATOM 1415 O O . ASN A 1 177 ? -9.672 24.547 0.957 1 84 177 ASN A O 1
ATOM 1419 N N . ASP A 1 178 ? -8.203 25.578 2.279 1 80.62 178 ASP A N 1
ATOM 1420 C CA . ASP A 1 178 ? -9.227 26.406 2.906 1 80.62 178 ASP A CA 1
ATOM 1421 C C . ASP A 1 178 ? -9.891 27.328 1.885 1 80.62 178 ASP A C 1
ATOM 1423 O O . ASP A 1 178 ? -11.102 27.547 1.928 1 80.62 178 ASP A O 1
ATOM 1427 N N . LYS A 1 179 ? -9.109 27.891 1.058 1 89 179 LYS A N 1
ATOM 1428 C CA . LYS A 1 179 ? -9.578 28.891 0.11 1 89 179 LYS A CA 1
ATOM 1429 C C . LYS A 1 179 ? -10.258 28.25 -1.094 1 89 179 LYS A C 1
ATOM 1431 O O . LYS A 1 179 ? -11.289 28.719 -1.565 1 89 179 LYS A O 1
ATOM 1436 N N . TYR A 1 180 ? -9.664 27.156 -1.587 1 89.31 180 TYR A N 1
ATOM 1437 C CA . TYR A 1 180 ? -10.109 26.625 -2.865 1 89.31 180 TYR A CA 1
ATOM 1438 C C . TYR A 1 180 ? -10.805 25.281 -2.674 1 89.31 180 TYR A C 1
ATOM 1440 O O . TYR A 1 180 ? -11.422 24.75 -3.607 1 89.31 180 TYR A O 1
ATOM 1448 N N . GLY A 1 181 ? -10.695 24.703 -1.544 1 80.62 181 GLY A N 1
ATOM 1449 C CA . GLY A 1 181 ? -11.297 23.406 -1.261 1 80.62 181 GLY A CA 1
ATOM 1450 C C . GLY A 1 181 ? -10.305 22.266 -1.334 1 80.62 181 GLY A C 1
ATOM 1451 O O . GLY A 1 181 ? -9.273 22.375 -2.002 1 80.62 181 GLY A O 1
ATOM 1452 N N . HIS A 1 182 ? -10.641 21.094 -0.805 1 78.19 182 HIS A N 1
ATOM 1453 C CA . HIS A 1 182 ? -9.766 19.922 -0.719 1 78.19 182 HIS A CA 1
ATOM 1454 C C . HIS A 1 182 ? -9.523 19.312 -2.094 1 78.19 182 HIS A C 1
ATOM 1456 O O . HIS A 1 182 ? -8.445 18.781 -2.361 1 78.19 182 HIS A O 1
ATOM 1462 N N . LEU A 1 183 ? -10.477 19.375 -2.84 1 82.12 183 LEU A N 1
ATOM 1463 C CA . LEU A 1 183 ? -10.305 18.844 -4.188 1 82.12 183 LEU A CA 1
ATOM 1464 C C . LEU A 1 183 ? -9.266 19.641 -4.961 1 82.12 183 LEU A C 1
ATOM 1466 O O . LEU A 1 183 ? -8.508 19.078 -5.754 1 82.12 183 LEU A O 1
ATOM 1470 N N . ALA A 1 184 ? -9.289 20.891 -4.73 1 89.5 184 ALA A N 1
ATOM 1471 C CA . ALA A 1 184 ? -8.258 21.75 -5.324 1 89.5 184 ALA A CA 1
ATOM 1472 C C . ALA A 1 184 ? -6.879 21.375 -4.789 1 89.5 184 ALA A C 1
ATOM 1474 O O . ALA A 1 184 ? -5.906 21.328 -5.547 1 89.5 184 ALA A O 1
ATOM 1475 N N . GLY A 1 185 ? -6.801 21.141 -3.545 1 92.75 185 GLY A N 1
ATOM 1476 C CA . GLY A 1 185 ? -5.555 20.672 -2.949 1 92.75 185 GLY A CA 1
ATOM 1477 C C . GLY A 1 185 ? -5.047 19.375 -3.557 1 92.75 185 GLY A C 1
ATOM 1478 O O . GLY A 1 185 ? -3.863 19.266 -3.881 1 92.75 185 GLY A O 1
ATOM 1479 N N . ASP A 1 186 ? -5.949 18.516 -3.754 1 89.25 186 ASP A N 1
ATOM 1480 C CA . ASP A 1 186 ? -5.602 17.25 -4.395 1 89.25 186 ASP A CA 1
ATOM 1481 C C . ASP A 1 186 ? -5.047 17.469 -5.801 1 89.25 186 ASP A C 1
ATOM 1483 O O . ASP A 1 186 ? -4.078 16.828 -6.203 1 89.25 186 ASP A O 1
ATOM 1487 N N . SER A 1 187 ? -5.691 18.328 -6.449 1 93.75 187 SER A N 1
ATOM 1488 C CA . SER A 1 187 ? -5.258 18.656 -7.805 1 93.75 187 SER A CA 1
ATOM 1489 C C . SER A 1 187 ? -3.855 19.25 -7.805 1 93.75 187 SER A C 1
ATOM 1491 O O . SER A 1 187 ? -3.035 18.922 -8.664 1 93.75 187 SER A O 1
ATOM 1493 N N . VAL A 1 188 ? -3.605 20.078 -6.863 1 96.81 188 VAL A N 1
ATOM 1494 C CA . VAL A 1 188 ? -2.291 20.688 -6.738 1 96.81 188 VAL A CA 1
ATOM 1495 C C . VAL A 1 188 ? -1.235 19.625 -6.473 1 96.81 188 VAL A C 1
ATOM 1497 O O . VAL A 1 188 ? -0.168 19.625 -7.094 1 96.81 188 VAL A O 1
ATOM 1500 N N . LEU A 1 189 ? -1.533 18.734 -5.578 1 96.69 189 LEU A N 1
ATOM 1501 C CA . LEU A 1 189 ? -0.606 17.656 -5.254 1 96.69 189 LEU A CA 1
ATOM 1502 C C . LEU A 1 189 ? -0.282 16.828 -6.496 1 96.69 189 LEU A C 1
ATOM 1504 O O . LEU A 1 189 ? 0.884 16.516 -6.754 1 96.69 189 LEU A O 1
ATOM 1508 N N . LYS A 1 190 ? -1.274 16.484 -7.277 1 96.62 190 LYS A N 1
ATOM 1509 C CA . LYS A 1 190 ? -1.11 15.695 -8.492 1 96.62 190 LYS A CA 1
ATOM 1510 C C . LYS A 1 190 ? -0.254 16.438 -9.516 1 96.62 190 LYS A C 1
ATOM 1512 O O . LYS A 1 190 ? 0.672 15.859 -10.094 1 96.62 190 LYS A O 1
ATOM 1517 N N . GLN A 1 191 ? -0.59 17.641 -9.711 1 97.31 191 GLN A N 1
ATOM 1518 C CA . GLN A 1 191 ? 0.116 18.438 -10.703 1 97.31 191 GLN A CA 1
ATOM 1519 C C . GLN A 1 191 ? 1.57 18.672 -10.297 1 97.31 191 GLN A C 1
ATOM 1521 O O . GLN A 1 191 ? 2.467 18.656 -11.141 1 97.31 191 GLN A O 1
ATOM 1526 N N . LEU A 1 192 ? 1.777 18.906 -9.07 1 97.94 192 LEU A N 1
ATOM 1527 C CA . LEU A 1 192 ? 3.141 19.062 -8.578 1 97.94 192 LEU A CA 1
ATOM 1528 C C . LEU A 1 192 ? 3.969 17.812 -8.828 1 97.94 192 LEU A C 1
ATOM 1530 O O . LEU A 1 192 ? 5.094 17.891 -9.328 1 97.94 192 LEU A O 1
ATOM 1534 N N . ALA A 1 193 ? 3.389 16.719 -8.461 1 97.62 193 ALA A N 1
ATOM 1535 C CA . ALA A 1 193 ? 4.082 15.453 -8.672 1 97.62 193 ALA A CA 1
ATOM 1536 C C . ALA A 1 193 ? 4.441 15.258 -10.141 1 97.62 193 ALA A C 1
ATOM 1538 O O . ALA A 1 193 ? 5.562 14.867 -10.469 1 97.62 193 ALA A O 1
ATOM 1539 N N . SER A 1 194 ? 3.518 15.555 -10.992 1 96.19 194 SER A N 1
ATOM 1540 C CA . SER A 1 194 ? 3.738 15.414 -12.422 1 96.19 194 SER A CA 1
ATOM 1541 C C . SER A 1 194 ? 4.832 16.359 -12.914 1 96.19 194 SER A C 1
ATOM 1543 O O . SER A 1 194 ? 5.668 15.984 -13.734 1 96.19 194 SER A O 1
ATOM 1545 N N . THR A 1 195 ? 4.812 17.5 -12.406 1 95.56 195 THR A N 1
ATOM 1546 C CA . THR A 1 195 ? 5.773 18.531 -12.789 1 95.56 195 THR A CA 1
ATOM 1547 C C . THR A 1 195 ? 7.184 18.141 -12.359 1 95.56 195 THR A C 1
ATOM 1549 O O . THR A 1 195 ? 8.117 18.188 -13.164 1 95.56 195 THR A O 1
ATOM 1552 N N . VAL A 1 196 ? 7.344 17.75 -11.18 1 97.25 196 VAL A N 1
ATOM 1553 C CA . VAL A 1 196 ? 8.656 17.422 -10.617 1 97.25 196 VAL A CA 1
ATOM 1554 C C . VAL A 1 196 ? 9.195 16.156 -11.273 1 97.25 196 VAL A C 1
ATOM 1556 O O . VAL A 1 196 ? 10.398 16.031 -11.5 1 97.25 196 VAL A O 1
ATOM 1559 N N . ARG A 1 197 ? 8.32 15.242 -11.547 1 95.88 197 ARG A N 1
ATOM 1560 C CA . ARG A 1 197 ? 8.711 13.969 -12.141 1 95.88 197 ARG A CA 1
ATOM 1561 C C . ARG A 1 197 ? 9.469 14.188 -13.445 1 95.88 197 ARG A C 1
ATOM 1563 O O . ARG A 1 197 ? 10.359 13.406 -13.781 1 95.88 197 ARG A O 1
ATOM 1570 N N . THR A 1 198 ? 9.195 15.242 -14.148 1 93.44 198 THR A N 1
ATOM 1571 C CA . THR A 1 198 ? 9.82 15.531 -15.438 1 93.44 198 THR A CA 1
ATOM 1572 C C . THR A 1 198 ? 11.297 15.867 -15.258 1 93.44 198 THR A C 1
ATOM 1574 O O . THR A 1 198 ? 12.055 15.875 -16.234 1 93.44 198 THR A O 1
ATOM 1577 N N . LYS A 1 199 ? 11.734 16.062 -14.047 1 93.31 199 LYS A N 1
ATOM 1578 C CA . LYS A 1 199 ? 13.109 16.469 -13.789 1 93.31 199 LYS A CA 1
ATOM 1579 C C . LYS A 1 199 ? 13.891 15.375 -13.07 1 93.31 199 LYS A C 1
ATOM 1581 O O . LYS A 1 199 ? 15.086 15.523 -12.82 1 93.31 199 LYS A O 1
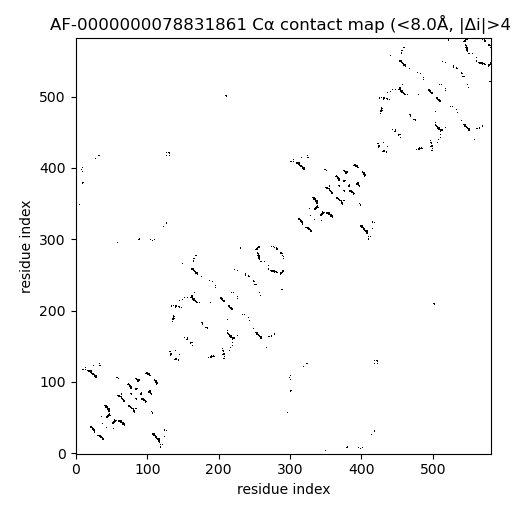ATOM 1586 N N . ILE A 1 200 ? 13.266 14.328 -12.75 1 92.5 200 ILE A N 1
ATOM 1587 C CA . ILE A 1 200 ? 13.852 13.25 -11.953 1 92.5 200 ILE A CA 1
ATOM 1588 C C . ILE A 1 200 ? 14.289 12.109 -12.867 1 92.5 200 ILE A C 1
ATOM 1590 O O . ILE A 1 200 ? 13.594 11.773 -13.828 1 92.5 200 ILE A O 1
ATOM 1594 N N . ARG A 1 201 ? 15.5 11.547 -12.57 1 90 201 ARG A N 1
ATOM 1595 C CA . ARG A 1 201 ? 16 10.414 -13.336 1 90 201 ARG A CA 1
ATOM 1596 C C . ARG A 1 201 ? 15.32 9.117 -12.891 1 90 201 ARG A C 1
ATOM 1598 O O . ARG A 1 201 ? 14.688 9.07 -11.836 1 90 201 ARG A O 1
ATOM 1605 N N . ARG A 1 202 ? 15.539 8.078 -13.648 1 83 202 ARG A N 1
ATOM 1606 C CA . ARG A 1 202 ? 14.977 6.762 -13.391 1 83 202 ARG A CA 1
ATOM 1607 C C . ARG A 1 202 ? 15.547 6.156 -12.117 1 83 202 ARG A C 1
ATOM 1609 O O . ARG A 1 202 ? 14.852 5.445 -11.391 1 83 202 ARG A O 1
ATOM 1616 N N . GLU A 1 203 ? 16.781 6.441 -11.852 1 87.19 203 GLU A N 1
ATOM 1617 C CA . GLU A 1 203 ? 17.469 5.848 -10.711 1 87.19 203 GLU A CA 1
ATOM 1618 C C . GLU A 1 203 ? 17.125 6.578 -9.414 1 87.19 203 GLU A C 1
ATOM 1620 O O . GLU A 1 203 ? 17.422 6.09 -8.328 1 87.19 203 GLU A O 1
ATOM 1625 N N . ASP A 1 204 ? 16.531 7.777 -9.602 1 95.19 204 ASP A N 1
ATOM 1626 C CA . ASP A 1 204 ? 16.141 8.547 -8.422 1 95.19 204 ASP A CA 1
ATOM 1627 C C . ASP A 1 204 ? 14.82 8.023 -7.848 1 95.19 204 ASP A C 1
ATOM 1629 O O . ASP A 1 204 ? 14.062 7.34 -8.531 1 95.19 204 ASP A O 1
ATOM 1633 N N . VAL A 1 205 ? 14.664 8.281 -6.57 1 96.19 205 VAL A N 1
ATOM 1634 C CA . VAL A 1 205 ? 13.422 7.902 -5.906 1 96.19 205 VAL A CA 1
ATOM 1635 C C . VAL A 1 205 ? 12.633 9.148 -5.523 1 96.19 205 VAL A C 1
ATOM 1637 O O . VAL A 1 205 ? 13.094 9.961 -4.719 1 96.19 205 VAL A O 1
ATOM 1640 N N . PHE A 1 206 ? 11.547 9.383 -6.188 1 97.94 206 PHE A N 1
ATOM 1641 C CA . PHE A 1 206 ? 10.641 10.492 -5.918 1 97.94 206 PHE A CA 1
ATOM 1642 C C . PHE A 1 206 ? 9.352 10 -5.27 1 97.94 206 PHE A C 1
ATOM 1644 O O . PHE A 1 206 ? 8.586 9.266 -5.883 1 97.94 206 PHE A O 1
ATOM 1651 N N . ALA A 1 207 ? 9.102 10.43 -3.986 1 97.56 207 ALA A N 1
ATOM 1652 C CA . ALA A 1 207 ? 8 9.867 -3.213 1 97.56 207 ALA A CA 1
ATOM 1653 C C . ALA A 1 207 ? 7.211 10.969 -2.504 1 97.56 207 ALA A C 1
ATOM 1655 O O . ALA A 1 207 ? 7.746 12.047 -2.23 1 97.56 207 ALA A O 1
ATOM 1656 N N . ARG A 1 208 ? 5.938 10.734 -2.311 1 95.5 208 ARG A N 1
ATOM 1657 C CA . ARG A 1 208 ? 5.164 11.539 -1.372 1 95.5 208 ARG A CA 1
ATOM 1658 C C . ARG A 1 208 ? 5.449 11.125 0.068 1 95.5 208 ARG A C 1
ATOM 1660 O O . ARG A 1 208 ? 5.121 10.008 0.475 1 95.5 208 ARG A O 1
ATOM 1667 N N . TYR A 1 209 ? 6.043 11.961 0.799 1 91.81 209 TYR A N 1
ATOM 1668 C CA . TYR A 1 209 ? 6.578 11.672 2.123 1 91.81 209 TYR A CA 1
ATOM 1669 C C . TYR A 1 209 ? 5.539 11.953 3.205 1 91.81 209 TYR A C 1
ATOM 1671 O O . TYR A 1 209 ? 5.555 11.328 4.27 1 91.81 209 TYR A O 1
ATOM 1679 N N . GLY A 1 210 ? 4.672 12.82 2.979 1 86.56 210 GLY A N 1
ATOM 1680 C CA . GLY A 1 210 ? 3.58 13.234 3.844 1 86.56 210 GLY A CA 1
ATOM 1681 C C . GLY A 1 210 ? 2.402 13.812 3.082 1 86.56 210 GLY A C 1
ATOM 1682 O O . GLY A 1 210 ? 2.262 13.586 1.879 1 86.56 210 GLY A O 1
ATOM 1683 N N . GLY A 1 211 ? 1.492 14.406 3.82 1 85.38 211 GLY A N 1
ATOM 1684 C CA . GLY A 1 211 ? 0.338 14.992 3.162 1 85.38 211 GLY A CA 1
ATOM 1685 C C . GLY A 1 211 ? 0.712 15.969 2.061 1 85.38 211 GLY A C 1
ATOM 1686 O O . GLY A 1 211 ? 0.247 15.836 0.926 1 85.38 211 GLY A O 1
ATOM 1687 N N . GLU A 1 212 ? 1.555 16.859 2.42 1 93.62 212 GLU A N 1
ATOM 1688 C CA . GLU A 1 212 ? 1.979 17.891 1.476 1 93.62 212 GLU A CA 1
ATOM 1689 C C . GLU A 1 212 ? 3.492 17.859 1.274 1 93.62 212 GLU A C 1
ATOM 1691 O O . GLU A 1 212 ? 4.074 18.828 0.773 1 93.62 212 GLU A O 1
ATOM 1696 N N . GLU A 1 213 ? 4.086 16.812 1.715 1 94.69 213 GLU A N 1
ATOM 1697 C CA . GLU A 1 213 ? 5.539 16.703 1.668 1 94.69 213 GLU A CA 1
ATOM 1698 C C . GLU A 1 213 ? 5.977 15.648 0.654 1 94.69 213 GLU A C 1
ATOM 1700 O O . GLU A 1 213 ? 5.312 14.617 0.495 1 94.69 213 GLU A O 1
ATOM 1705 N N . PHE A 1 214 ? 7.105 15.945 0.019 1 97.81 214 PHE A N 1
ATOM 1706 C CA . PHE A 1 214 ? 7.711 15.055 -0.964 1 97.81 214 PHE A CA 1
ATOM 1707 C C . PHE A 1 214 ? 9.195 14.852 -0.667 1 97.81 214 PHE A C 1
ATOM 1709 O O . PHE A 1 214 ? 9.82 15.688 -0.016 1 97.81 214 PHE A O 1
ATOM 1716 N N . ALA A 1 215 ? 9.672 13.766 -1.117 1 98.06 215 ALA A N 1
ATOM 1717 C CA . ALA A 1 215 ? 11.086 13.438 -0.932 1 98.06 215 ALA A CA 1
ATOM 1718 C C . ALA A 1 215 ? 11.703 12.938 -2.232 1 98.06 215 ALA A C 1
ATOM 1720 O O . ALA A 1 215 ? 11.055 12.227 -3.002 1 98.06 215 ALA A O 1
ATOM 1721 N N . ILE A 1 216 ? 12.969 13.305 -2.434 1 98.31 216 ILE A N 1
ATOM 1722 C CA . ILE A 1 216 ? 13.742 12.82 -3.566 1 98.31 216 ILE A CA 1
ATOM 1723 C C . ILE A 1 216 ? 15.078 12.25 -3.072 1 98.31 216 ILE A C 1
ATOM 1725 O O . ILE A 1 216 ? 15.859 12.961 -2.434 1 98.31 216 ILE A O 1
ATOM 1729 N N . LEU A 1 217 ? 15.266 11.023 -3.35 1 97.88 217 LEU A N 1
ATOM 1730 C CA . LEU A 1 217 ? 16.531 10.367 -3.068 1 97.88 217 LEU A CA 1
ATOM 1731 C C . LEU A 1 217 ? 17.422 10.328 -4.316 1 97.88 217 LEU A C 1
ATOM 1733 O O . LEU A 1 217 ? 17 9.805 -5.355 1 97.88 217 LEU A O 1
ATOM 1737 N N . LEU A 1 218 ? 18.625 10.859 -4.215 1 97.56 218 LEU A N 1
ATOM 1738 C CA . LEU A 1 218 ? 19.484 11.055 -5.367 1 97.56 218 LEU A CA 1
ATOM 1739 C C . LEU A 1 218 ? 20.797 10.281 -5.199 1 97.56 218 LEU A C 1
ATOM 1741 O O . LEU A 1 218 ? 21.797 10.836 -4.727 1 97.56 218 LEU A O 1
ATOM 1745 N N . PRO A 1 219 ? 20.812 9.07 -5.703 1 95.19 219 PRO A N 1
ATOM 1746 C CA . PRO A 1 219 ? 22.094 8.344 -5.668 1 95.19 219 PRO A CA 1
ATOM 1747 C C . PRO A 1 219 ? 23.141 8.938 -6.613 1 95.19 219 PRO A C 1
ATOM 1749 O O . PRO A 1 219 ? 22.797 9.352 -7.727 1 95.19 219 PRO A O 1
ATOM 1752 N N . GLU A 1 220 ? 24.297 9.094 -6.113 1 94.06 220 GLU A N 1
ATOM 1753 C CA . GLU A 1 220 ? 25.484 9.422 -6.891 1 94.06 220 GLU A CA 1
ATOM 1754 C C . GLU A 1 220 ? 25.406 10.844 -7.445 1 94.06 220 GLU A C 1
ATOM 1756 O O . GLU A 1 220 ? 25.766 11.086 -8.602 1 94.06 220 GLU A O 1
ATOM 1761 N N . VAL A 1 221 ? 24.812 11.672 -6.734 1 92.94 221 VAL A N 1
ATOM 1762 C CA . VAL A 1 221 ? 24.75 13.094 -7.062 1 92.94 221 VAL A CA 1
ATOM 1763 C C . VAL A 1 221 ? 25.438 13.906 -5.969 1 92.94 221 VAL A C 1
ATOM 1765 O O . VAL A 1 221 ? 25.234 13.664 -4.781 1 92.94 221 VAL A O 1
ATOM 1768 N N . SER A 1 222 ? 26.219 14.844 -6.379 1 91.81 222 SER A N 1
ATOM 1769 C CA . SER A 1 222 ? 26.953 15.68 -5.445 1 91.81 222 SER A CA 1
ATOM 1770 C C . SER A 1 222 ? 26.047 16.719 -4.793 1 91.81 222 SER A C 1
ATOM 1772 O O . SER A 1 222 ? 24.906 16.906 -5.227 1 91.81 222 SER A O 1
ATOM 1774 N N . LEU A 1 223 ? 26.625 17.328 -3.797 1 93.56 223 LEU A N 1
ATOM 1775 C CA . LEU A 1 223 ? 25.891 18.391 -3.123 1 93.56 223 LEU A CA 1
ATOM 1776 C C . LEU A 1 223 ? 25.547 19.516 -4.098 1 93.56 223 LEU A C 1
ATOM 1778 O O . LEU A 1 223 ? 24.422 20.031 -4.074 1 93.56 223 LEU A O 1
ATOM 1782 N N . SER A 1 224 ? 26.5 19.859 -4.867 1 95.69 224 SER A N 1
ATOM 1783 C CA . SER A 1 224 ? 26.297 20.922 -5.844 1 95.69 224 SER A CA 1
ATOM 1784 C C . SER A 1 224 ? 25.219 20.547 -6.859 1 95.69 224 SER A C 1
ATOM 1786 O O . SER A 1 224 ? 24.359 21.344 -7.199 1 95.69 224 SER A O 1
ATOM 1788 N N . GLY A 1 225 ? 25.328 19.328 -7.332 1 96.31 225 GLY A N 1
ATOM 1789 C CA . GLY A 1 225 ? 24.312 18.844 -8.25 1 96.31 225 GLY A CA 1
ATOM 1790 C C . GLY A 1 225 ? 22.922 18.781 -7.629 1 96.31 225 GLY A C 1
ATOM 1791 O O . GLY A 1 225 ? 21.938 19.078 -8.289 1 96.31 225 GLY A O 1
ATOM 1792 N N . THR A 1 226 ? 22.891 18.422 -6.387 1 97.38 226 THR A N 1
ATOM 1793 C CA . THR A 1 226 ? 21.641 18.344 -5.66 1 97.38 226 THR A CA 1
ATOM 1794 C C . THR A 1 226 ? 21 19.719 -5.504 1 97.38 226 THR A C 1
ATOM 1796 O O . THR A 1 226 ? 19.797 19.875 -5.68 1 97.38 226 THR A O 1
ATOM 1799 N N . ARG A 1 227 ? 21.828 20.656 -5.184 1 97.69 227 ARG A N 1
ATOM 1800 C CA . ARG A 1 227 ? 21.344 22.031 -5.039 1 97.69 227 ARG A CA 1
ATOM 1801 C C . ARG A 1 227 ? 20.797 22.562 -6.355 1 97.69 227 ARG A C 1
ATOM 1803 O O . ARG A 1 227 ? 19.766 23.25 -6.371 1 97.69 227 ARG A O 1
ATOM 1810 N N . GLN A 1 228 ? 21.469 22.297 -7.352 1 97.56 228 GLN A N 1
ATOM 1811 C CA . GLN A 1 228 ? 21.016 22.734 -8.672 1 97.56 228 GLN A CA 1
ATOM 1812 C C . GLN A 1 228 ? 19.656 22.125 -9.016 1 97.56 228 GLN A C 1
ATOM 1814 O O . GLN A 1 228 ? 18.766 22.828 -9.508 1 97.56 228 GLN A O 1
ATOM 1819 N N . LEU A 1 229 ? 19.562 20.844 -8.797 1 97.31 229 LEU A N 1
ATOM 1820 C CA . LEU A 1 229 ? 18.297 20.172 -9.062 1 97.31 229 LEU A CA 1
ATOM 1821 C C . LEU A 1 229 ? 17.188 20.766 -8.195 1 97.31 229 LEU A C 1
ATOM 1823 O O . LEU A 1 229 ? 16.078 21.016 -8.688 1 97.31 229 LEU A O 1
ATOM 1827 N N . ALA A 1 230 ? 17.453 20.969 -6.957 1 98.12 230 ALA A N 1
ATOM 1828 C CA . ALA A 1 230 ? 16.469 21.516 -6.02 1 98.12 230 ALA A CA 1
ATOM 1829 C C . ALA A 1 230 ? 15.992 22.906 -6.465 1 98.12 230 ALA A C 1
ATOM 1831 O O . ALA A 1 230 ? 14.789 23.188 -6.426 1 98.12 230 ALA A O 1
ATOM 1832 N N . GLU A 1 231 ? 16.922 23.672 -6.859 1 98.25 231 GLU A N 1
ATOM 1833 C CA . GLU A 1 231 ? 16.578 25 -7.332 1 98.25 231 GLU A CA 1
ATOM 1834 C C . GLU A 1 231 ? 15.758 24.938 -8.617 1 98.25 231 GLU A C 1
ATOM 1836 O O . GLU A 1 231 ? 14.836 25.734 -8.805 1 98.25 231 GLU A O 1
ATOM 1841 N N . LYS A 1 232 ? 16.156 24.125 -9.445 1 97.75 232 LYS A N 1
ATOM 1842 C CA . LYS A 1 232 ? 15.383 23.938 -10.68 1 97.75 232 LYS A CA 1
ATOM 1843 C C . LYS A 1 232 ? 13.945 23.547 -10.375 1 97.75 232 LYS A C 1
ATOM 1845 O O . LYS A 1 232 ? 13.008 24.062 -10.992 1 97.75 232 LYS A O 1
ATOM 1850 N N . VAL A 1 233 ? 13.766 22.641 -9.469 1 97.75 233 VAL A N 1
ATOM 1851 C CA . VAL A 1 233 ? 12.438 22.188 -9.07 1 97.75 233 VAL A CA 1
ATOM 1852 C C . VAL A 1 233 ? 11.656 23.328 -8.453 1 97.75 233 VAL A C 1
ATOM 1854 O O . VAL A 1 233 ? 10.484 23.547 -8.797 1 97.75 233 VAL A O 1
ATOM 1857 N N . ARG A 1 234 ? 12.289 24.031 -7.566 1 98.12 234 ARG A N 1
ATOM 1858 C CA . ARG A 1 234 ? 11.633 25.172 -6.914 1 98.12 234 ARG A CA 1
ATOM 1859 C C . ARG A 1 234 ? 11.117 26.172 -7.941 1 98.12 234 ARG A C 1
ATOM 1861 O O . ARG A 1 234 ? 9.961 26.594 -7.879 1 98.12 234 ARG A O 1
ATOM 1868 N N . ARG A 1 235 ? 11.93 26.516 -8.836 1 97.88 235 ARG A N 1
ATOM 1869 C CA . ARG A 1 235 ? 11.578 27.5 -9.859 1 97.88 235 ARG A CA 1
ATOM 1870 C C . ARG A 1 235 ? 10.469 26.969 -10.766 1 97.88 235 ARG A C 1
ATOM 1872 O O . ARG A 1 235 ? 9.586 27.734 -11.172 1 97.88 235 ARG A O 1
ATOM 1879 N N . LEU A 1 236 ? 10.578 25.75 -11.094 1 97.19 236 LEU A N 1
ATOM 1880 C CA . LEU A 1 236 ? 9.562 25.141 -11.938 1 97.19 236 LEU A CA 1
ATOM 1881 C C . LEU A 1 236 ? 8.188 25.203 -11.281 1 97.19 236 LEU A C 1
ATOM 1883 O O . LEU A 1 236 ? 7.195 25.5 -11.945 1 97.19 236 LEU A O 1
ATOM 1887 N N . VAL A 1 237 ? 8.133 24.906 -10.023 1 97.31 237 VAL A N 1
ATOM 1888 C CA . VAL A 1 237 ? 6.871 24.938 -9.281 1 97.31 237 VAL A CA 1
ATOM 1889 C C . VAL A 1 237 ? 6.352 26.359 -9.195 1 97.31 237 VAL A C 1
ATOM 1891 O O . VAL A 1 237 ? 5.156 26.609 -9.383 1 97.31 237 VAL A O 1
ATOM 1894 N N . GLU A 1 238 ? 7.238 27.234 -8.938 1 96.62 238 GLU A N 1
ATOM 1895 C CA . GLU A 1 238 ? 6.863 28.641 -8.82 1 96.62 238 GLU A CA 1
ATOM 1896 C C . GLU A 1 238 ? 6.27 29.172 -10.133 1 96.62 238 GLU A C 1
ATOM 1898 O O . GLU A 1 238 ? 5.328 29.969 -10.117 1 96.62 238 GLU A O 1
ATOM 1903 N N . LYS A 1 239 ? 6.719 28.703 -11.195 1 95.44 239 LYS A N 1
ATOM 1904 C CA . LYS A 1 239 ? 6.309 29.188 -12.508 1 95.44 239 LYS A CA 1
ATOM 1905 C C . LYS A 1 239 ? 5.074 28.453 -13.008 1 95.44 239 LYS A C 1
ATOM 1907 O O . LYS A 1 239 ? 4.336 28.969 -13.852 1 95.44 239 LYS A O 1
ATOM 1912 N N . GLN A 1 240 ? 4.914 27.281 -12.547 1 94.38 240 GLN A N 1
ATOM 1913 C CA . GLN A 1 240 ? 3.828 26.438 -13.031 1 94.38 240 GLN A CA 1
ATOM 1914 C C . GLN A 1 240 ? 2.467 27.047 -12.719 1 94.38 240 GLN A C 1
ATOM 1916 O O . GLN A 1 240 ? 2.258 27.594 -11.633 1 94.38 240 GLN A O 1
ATOM 1921 N N . ARG A 1 241 ? 1.58 27.031 -13.68 1 92.69 241 ARG A N 1
ATOM 1922 C CA . ARG A 1 241 ? 0.196 27.453 -13.492 1 92.69 241 ARG A CA 1
ATOM 1923 C C . ARG A 1 241 ? -0.667 26.297 -12.992 1 92.69 241 ARG A C 1
ATOM 1925 O O . ARG A 1 241 ? -1.23 25.547 -13.797 1 92.69 241 ARG A O 1
ATOM 1932 N N . PHE A 1 242 ? -0.829 26.188 -11.727 1 95.75 242 PHE A N 1
ATOM 1933 C CA . PHE A 1 242 ? -1.736 25.203 -11.156 1 95.75 242 PHE A CA 1
ATOM 1934 C C . PHE A 1 242 ? -3.186 25.641 -11.32 1 95.75 242 PHE A C 1
ATOM 1936 O O . PHE A 1 242 ? -3.562 26.719 -10.883 1 95.75 242 PHE A O 1
ATOM 1943 N N . GLU A 1 243 ? -3.938 24.812 -11.984 1 94.69 243 GLU A N 1
ATOM 1944 C CA . GLU A 1 243 ? -5.312 25.203 -12.289 1 94.69 243 GLU A CA 1
ATOM 1945 C C . GLU A 1 243 ? -6.305 24.172 -11.758 1 94.69 243 GLU A C 1
ATOM 1947 O O . GLU A 1 243 ? -6.055 22.969 -11.836 1 94.69 243 GLU A O 1
ATOM 1952 N N . PHE A 1 244 ? -7.344 24.656 -11.234 1 92.69 244 PHE A N 1
ATOM 1953 C CA . PHE A 1 244 ? -8.477 23.844 -10.805 1 92.69 244 PHE A CA 1
ATOM 1954 C C . PHE A 1 244 ? -9.789 24.609 -10.984 1 92.69 244 PHE A C 1
ATOM 1956 O O . PHE A 1 244 ? -9.922 25.734 -10.508 1 92.69 244 PHE A O 1
ATOM 1963 N N . ASP A 1 245 ? -10.781 24.016 -11.695 1 91.69 245 ASP A N 1
ATOM 1964 C CA . ASP A 1 245 ? -12.086 24.609 -11.945 1 91.69 245 ASP A CA 1
ATOM 1965 C C . ASP A 1 245 ? -11.938 26.031 -12.5 1 91.69 245 ASP A C 1
ATOM 1967 O O . ASP A 1 245 ? -12.516 26.969 -11.969 1 91.69 245 ASP A O 1
ATOM 1971 N N . ARG A 1 246 ? -11.047 26.219 -13.367 1 91.44 246 ARG A N 1
ATOM 1972 C CA . ARG A 1 246 ? -10.828 27.438 -14.141 1 91.44 246 ARG A CA 1
ATOM 1973 C C . ARG A 1 246 ? -10.188 28.516 -13.281 1 91.44 246 ARG A C 1
ATOM 1975 O O . ARG A 1 246 ? -10.273 29.703 -13.609 1 91.44 246 ARG A O 1
ATOM 1982 N N . GLN A 1 247 ? -9.641 28.156 -12.211 1 94 247 GLN A N 1
ATOM 1983 C CA . GLN A 1 247 ? -8.914 29.094 -11.367 1 94 247 GLN A CA 1
ATOM 1984 C C . GLN A 1 247 ? -7.438 28.703 -11.273 1 94 247 GLN A C 1
ATOM 1986 O O . GLN A 1 247 ? -7.098 27.531 -11.188 1 94 247 GLN A O 1
ATOM 1991 N N . VAL A 1 248 ? -6.711 29.75 -11.289 1 95.62 248 VAL A N 1
ATOM 1992 C CA . VAL A 1 248 ? -5.277 29.547 -11.117 1 95.62 248 VAL A CA 1
ATOM 1993 C C . VAL A 1 248 ? -4.914 29.609 -9.633 1 95.62 248 VAL A C 1
ATOM 1995 O O . VAL A 1 248 ? -5.34 30.531 -8.93 1 95.62 248 VAL A O 1
ATOM 1998 N N . ILE A 1 249 ? -4.145 28.672 -9.156 1 96.25 249 ILE A N 1
ATOM 1999 C CA . ILE A 1 249 ? -3.727 28.594 -7.758 1 96.25 249 ILE A CA 1
ATOM 2000 C C . ILE A 1 249 ? -2.217 28.797 -7.66 1 96.25 249 ILE A C 1
ATOM 2002 O O . ILE A 1 249 ? -1.442 27.938 -8.094 1 96.25 249 ILE A O 1
ATOM 2006 N N . PRO A 1 250 ? -1.785 29.875 -7.125 1 94.62 250 PRO A N 1
ATOM 2007 C CA . PRO A 1 250 ? -0.344 30.062 -6.938 1 94.62 250 PRO A CA 1
ATOM 2008 C C . PRO A 1 250 ? 0.238 29.109 -5.891 1 94.62 250 PRO A C 1
ATOM 2010 O O . PRO A 1 250 ? -0.287 29.016 -4.777 1 94.62 250 PRO A O 1
ATOM 2013 N N . VAL A 1 251 ? 1.314 28.438 -6.277 1 96.94 251 VAL A N 1
ATOM 2014 C CA . VAL A 1 251 ? 1.92 27.469 -5.379 1 96.94 251 VAL A CA 1
ATOM 2015 C C . VAL A 1 251 ? 3.438 27.625 -5.379 1 96.94 251 VAL A C 1
ATOM 2017 O O . VAL A 1 251 ? 4.043 27.859 -6.426 1 96.94 251 VAL A O 1
ATOM 2020 N N . THR A 1 252 ? 4.027 27.688 -4.203 1 98 252 THR A N 1
ATOM 2021 C CA . THR A 1 252 ? 5.477 27.609 -4.055 1 98 252 THR A CA 1
ATOM 2022 C C . THR A 1 252 ? 5.863 26.469 -3.117 1 98 252 THR A C 1
ATOM 2024 O O . THR A 1 252 ? 5 25.875 -2.473 1 98 252 THR A O 1
ATOM 2027 N N . VAL A 1 253 ? 7.141 26.156 -3.174 1 98.38 253 VAL A N 1
ATOM 2028 C CA . VAL A 1 253 ? 7.609 25.094 -2.297 1 98.38 253 VAL A CA 1
ATOM 2029 C C . VAL A 1 253 ? 8.852 25.547 -1.543 1 98.38 253 VAL A C 1
ATOM 2031 O O . VAL A 1 253 ? 9.617 26.391 -2.039 1 98.38 253 VAL A O 1
ATOM 2034 N N . SER A 1 254 ? 9.031 25.047 -0.382 1 98.62 254 SER A N 1
ATOM 2035 C CA . SER A 1 254 ? 10.273 25.125 0.38 1 98.62 254 SER A CA 1
ATOM 2036 C C . SER A 1 254 ? 11.039 23.812 0.335 1 98.62 254 SER A C 1
ATOM 2038 O O . SER A 1 254 ? 10.438 22.734 0.35 1 98.62 254 SER A O 1
ATOM 2040 N N . VAL A 1 255 ? 12.359 23.984 0.289 1 98.5 255 VAL A N 1
ATOM 2041 C CA . VAL A 1 255 ? 13.156 22.781 0.034 1 98.5 255 VAL A CA 1
ATOM 2042 C C . VAL A 1 255 ? 14.312 22.703 1.022 1 98.5 255 VAL A C 1
ATOM 2044 O O . VAL A 1 255 ? 14.984 23.719 1.274 1 98.5 255 VAL A O 1
ATOM 2047 N N . GLY A 1 256 ? 14.453 21.547 1.6 1 98.25 256 GLY A N 1
ATOM 2048 C CA . GLY A 1 256 ? 15.625 21.219 2.393 1 98.25 256 GLY A CA 1
ATOM 2049 C C . GLY A 1 256 ? 16.422 20.062 1.826 1 98.25 256 GLY A C 1
ATOM 2050 O O . GLY A 1 256 ? 15.844 19.078 1.358 1 98.25 256 GLY A O 1
ATOM 2051 N N . LEU A 1 257 ? 17.766 20.203 1.803 1 98.06 257 LEU A N 1
ATOM 2052 C CA . LEU A 1 257 ? 18.562 19.109 1.258 1 98.06 257 LEU A CA 1
ATOM 2053 C C . LEU A 1 257 ? 19.688 18.734 2.211 1 98.06 257 LEU A 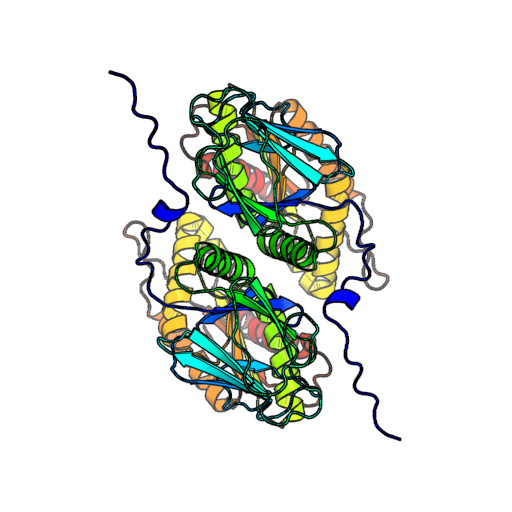C 1
ATOM 2055 O O . LEU A 1 257 ? 20.156 19.562 3 1 98.06 257 LEU A O 1
ATOM 2059 N N . ALA A 1 258 ? 20.094 17.453 2.162 1 96.94 258 ALA A N 1
ATOM 2060 C CA . ALA A 1 258 ? 21.203 16.906 2.939 1 96.94 258 ALA A CA 1
ATOM 2061 C C . ALA A 1 258 ? 21.953 15.844 2.146 1 96.94 258 ALA A C 1
ATOM 2063 O O . ALA A 1 258 ? 21.391 15.242 1.224 1 96.94 258 ALA A O 1
ATOM 2064 N N . VAL A 1 259 ? 23.172 15.703 2.521 1 97 259 VAL A N 1
ATOM 2065 C CA . VAL A 1 259 ? 24.016 14.672 1.902 1 97 259 VAL A CA 1
ATOM 2066 C C . VAL A 1 259 ? 24.469 13.672 2.961 1 97 259 VAL A C 1
ATOM 2068 O O . VAL A 1 259 ? 24.672 14.031 4.121 1 97 259 VAL A O 1
ATOM 2071 N N . LEU A 1 260 ? 24.578 12.477 2.488 1 96.94 260 LEU A N 1
ATOM 2072 C CA . LEU A 1 260 ? 25.047 11.43 3.398 1 96.94 260 LEU A CA 1
ATOM 2073 C C . LEU A 1 260 ? 26.484 11.672 3.812 1 96.94 260 LEU A C 1
ATOM 2075 O O . LEU A 1 260 ? 27.359 11.859 2.961 1 96.94 260 LEU A O 1
ATOM 2079 N N . GLU A 1 261 ? 26.672 11.695 5.086 1 95.31 261 GLU A N 1
ATOM 2080 C CA . GLU A 1 261 ? 28 11.898 5.66 1 95.31 261 GLU A CA 1
ATOM 2081 C C . GLU A 1 261 ? 28.375 10.75 6.598 1 95.31 261 GLU A C 1
ATOM 2083 O O . GLU A 1 261 ? 27.5 10 7.047 1 95.31 261 GLU A O 1
ATOM 2088 N N . PRO A 1 262 ? 29.609 10.625 6.895 1 92.31 262 PRO A N 1
ATOM 2089 C CA . PRO A 1 262 ? 30.062 9.531 7.75 1 92.31 262 PRO A CA 1
ATOM 2090 C C . PRO A 1 262 ? 29.422 9.555 9.141 1 92.31 262 PRO A C 1
ATOM 2092 O O . PRO A 1 262 ? 29.266 8.508 9.766 1 92.31 262 PRO A O 1
ATOM 2095 N N . HIS A 1 263 ? 29.016 10.703 9.555 1 92.06 263 HIS A N 1
ATOM 2096 C CA . HIS A 1 263 ? 28.484 10.797 10.906 1 92.06 263 HIS A CA 1
ATOM 2097 C C . HIS A 1 263 ? 27.047 10.297 10.977 1 92.06 263 HIS A C 1
ATOM 2099 O O . HIS A 1 263 ? 26.516 10.062 12.07 1 92.06 263 HIS A O 1
ATOM 2105 N N . HIS A 1 264 ? 26.484 10.148 9.812 1 93.06 264 HIS A N 1
ATOM 2106 C CA . HIS A 1 264 ? 25.156 9.57 9.797 1 93.06 264 HIS A CA 1
ATOM 2107 C C . HIS A 1 264 ? 25.188 8.078 10.102 1 93.06 264 HIS A C 1
ATOM 2109 O O . HIS A 1 264 ? 25.547 7.277 9.234 1 93.06 264 HIS A O 1
ATOM 2115 N N . ARG A 1 265 ? 24.734 7.711 11.203 1 89.12 265 ARG A N 1
ATOM 2116 C CA . ARG A 1 265 ? 24.797 6.312 11.617 1 89.12 265 ARG A CA 1
ATOM 2117 C C . ARG A 1 265 ? 23.531 5.566 11.219 1 89.12 265 ARG A C 1
ATOM 2119 O O . ARG A 1 265 ? 23.562 4.367 10.945 1 89.12 265 ARG A O 1
ATOM 2126 N N . GLU A 1 266 ? 22.438 6.266 11.234 1 90.06 266 GLU A N 1
ATOM 2127 C CA . GLU A 1 266 ? 21.141 5.703 10.867 1 90.06 266 GLU A CA 1
ATOM 2128 C C . GLU A 1 266 ? 20.469 6.535 9.773 1 90.06 266 GLU A C 1
ATOM 2130 O O . GLU A 1 266 ? 20.656 7.754 9.719 1 90.06 266 GLU A O 1
ATOM 2135 N N . PRO A 1 267 ? 19.703 5.84 8.977 1 90.75 267 PRO A N 1
ATOM 2136 C CA . PRO A 1 267 ? 19.016 6.547 7.891 1 90.75 267 PRO A CA 1
ATOM 2137 C C . PRO A 1 267 ? 18.203 7.742 8.391 1 90.75 267 PRO A C 1
ATOM 2139 O O . PRO A 1 267 ? 18.156 8.781 7.723 1 90.75 267 PRO A O 1
ATOM 2142 N N . GLY A 1 268 ? 17.656 7.586 9.523 1 89.88 268 GLY A N 1
ATOM 2143 C CA . GLY A 1 268 ? 16.844 8.641 10.102 1 89.88 268 GLY A CA 1
ATOM 2144 C C . GLY A 1 268 ? 17.609 9.938 10.312 1 89.88 268 GLY A C 1
ATOM 2145 O O . GLY A 1 268 ? 17.031 11.016 10.297 1 89.88 268 GLY A O 1
ATOM 2146 N N . GLU A 1 269 ? 18.859 9.828 10.516 1 92.44 269 GLU A N 1
ATOM 2147 C CA . GLU A 1 269 ? 19.672 11.016 10.75 1 92.44 269 GLU A CA 1
ATOM 2148 C C . GLU A 1 269 ? 19.812 11.852 9.477 1 92.44 269 GLU A C 1
ATOM 2150 O O . GLU A 1 269 ? 19.844 13.078 9.539 1 92.44 269 GLU A O 1
ATOM 2155 N N . LEU A 1 270 ? 19.938 11.195 8.375 1 94.88 270 LEU A N 1
ATOM 2156 C CA . LEU A 1 270 ? 19.953 11.906 7.102 1 94.88 270 LEU A CA 1
ATOM 2157 C C . LEU A 1 270 ? 18.641 12.648 6.867 1 94.88 270 LEU A C 1
ATOM 2159 O O . LEU A 1 270 ? 18.641 13.797 6.434 1 94.88 270 LEU A O 1
ATOM 2163 N N . VAL A 1 271 ? 17.594 12.016 7.176 1 93.81 271 VAL A N 1
ATOM 2164 C CA . VAL A 1 271 ? 16.266 12.602 7.023 1 93.81 271 VAL A CA 1
ATOM 2165 C C . VAL A 1 271 ? 16.109 13.797 7.961 1 93.81 271 VAL A C 1
ATOM 2167 O O . VAL A 1 271 ? 15.578 14.844 7.57 1 93.81 271 VAL A O 1
ATOM 2170 N N . ARG A 1 272 ? 16.609 13.648 9.117 1 90.25 272 ARG A N 1
ATOM 2171 C CA . ARG A 1 272 ? 16.547 14.727 10.102 1 90.25 272 ARG A CA 1
ATOM 2172 C C . ARG A 1 272 ? 17.312 15.953 9.617 1 90.25 272 ARG A C 1
ATOM 2174 O O . ARG A 1 272 ? 16.859 17.094 9.789 1 90.25 272 ARG A O 1
ATOM 2181 N N . ASP A 1 273 ? 18.391 15.719 9.102 1 94.5 273 ASP A N 1
ATOM 2182 C CA . ASP A 1 273 ? 19.203 16.828 8.594 1 94.5 273 ASP A CA 1
ATOM 2183 C C . ASP A 1 273 ? 18.453 17.578 7.48 1 94.5 273 ASP A C 1
ATOM 2185 O O . ASP A 1 273 ? 18.422 18.797 7.469 1 94.5 273 ASP A O 1
ATOM 2189 N N . ALA A 1 274 ? 17.953 16.812 6.551 1 96.19 274 ALA A N 1
ATOM 2190 C CA . ALA A 1 274 ? 17.188 17.438 5.465 1 96.19 274 ALA A CA 1
ATOM 2191 C C . ALA A 1 274 ? 15.969 18.172 5.996 1 96.19 274 ALA A C 1
ATOM 2193 O O . ALA A 1 274 ? 15.617 19.234 5.504 1 96.19 274 ALA A O 1
ATOM 2194 N N . ASP A 1 275 ? 15.352 17.609 6.945 1 91.19 275 ASP A N 1
ATOM 2195 C CA . ASP A 1 275 ? 14.164 18.188 7.559 1 91.19 275 ASP A CA 1
ATOM 2196 C C . ASP A 1 275 ? 14.5 19.5 8.266 1 91.19 275 ASP A C 1
ATOM 2198 O O . ASP A 1 275 ? 13.695 20.438 8.258 1 91.19 275 ASP A O 1
ATOM 2202 N N . GLU A 1 276 ? 15.555 19.516 8.945 1 93.25 276 GLU A N 1
ATOM 2203 C CA . GLU A 1 276 ? 16 20.734 9.586 1 93.25 276 GLU A CA 1
ATOM 2204 C C . GLU A 1 276 ? 16.219 21.859 8.57 1 93.25 276 GLU A C 1
ATOM 2206 O O . GLU A 1 276 ? 15.844 23 8.812 1 93.25 276 GLU A O 1
ATOM 2211 N N . LYS A 1 277 ? 16.828 21.469 7.508 1 96.81 277 LYS A N 1
ATOM 2212 C CA . LYS A 1 277 ? 17.047 22.438 6.441 1 96.81 277 LYS A CA 1
ATOM 2213 C C . LYS A 1 277 ? 15.719 22.906 5.852 1 96.81 277 LYS A C 1
ATOM 2215 O O . LYS A 1 277 ? 15.57 24.078 5.484 1 96.81 277 LYS A O 1
ATOM 2220 N N . LEU A 1 278 ? 14.82 22.031 5.723 1 96 278 LEU A N 1
ATOM 2221 C CA . LEU A 1 278 ? 13.484 22.375 5.258 1 96 278 LEU A CA 1
ATOM 2222 C C . LEU A 1 278 ? 12.812 23.359 6.215 1 96 278 LEU A C 1
ATOM 2224 O O . LEU A 1 278 ? 12.18 24.328 5.785 1 96 278 LEU A O 1
ATOM 2228 N N . PHE A 1 279 ? 12.977 23.078 7.465 1 92.5 279 PHE A N 1
ATOM 2229 C CA . PHE A 1 279 ? 12.43 23.953 8.484 1 92.5 279 PHE A CA 1
ATOM 2230 C C . PHE A 1 279 ? 13.023 25.359 8.359 1 92.5 279 PHE A C 1
ATOM 2232 O O . PHE A 1 279 ? 12.305 26.359 8.461 1 92.5 279 PHE A O 1
ATOM 2239 N N . ASP A 1 280 ? 14.266 25.391 8.156 1 96.25 280 ASP A N 1
ATOM 2240 C CA . ASP A 1 280 ? 14.938 26.656 7.953 1 96.25 280 ASP A CA 1
ATOM 2241 C C . ASP A 1 280 ? 14.367 27.391 6.742 1 96.25 280 ASP A C 1
ATOM 2243 O O . ASP A 1 280 ? 14.164 28.609 6.785 1 96.25 280 ASP A O 1
ATOM 2247 N N . ALA A 1 281 ? 14.117 26.672 5.699 1 97.5 281 ALA A N 1
ATOM 2248 C CA . ALA A 1 281 ? 13.547 27.266 4.492 1 97.5 281 ALA A CA 1
ATOM 2249 C C . ALA A 1 281 ? 12.172 27.859 4.773 1 97.5 281 ALA A C 1
ATOM 2251 O O . ALA A 1 281 ? 11.867 28.969 4.328 1 97.5 281 ALA A O 1
ATOM 2252 N N . LYS A 1 282 ? 11.383 27.141 5.512 1 94.38 282 LYS A N 1
ATOM 2253 C CA . LYS A 1 282 ? 10.031 27.578 5.84 1 94.38 282 LYS A CA 1
ATOM 2254 C C . LYS A 1 282 ? 10.055 28.812 6.742 1 94.38 282 LYS A C 1
ATOM 2256 O O . LYS A 1 282 ? 9.219 29.703 6.598 1 94.38 282 LYS A O 1
ATOM 2261 N N . THR A 1 283 ? 10.992 28.922 7.629 1 93.88 283 THR A N 1
ATOM 2262 C CA . THR A 1 283 ? 11.023 29.984 8.625 1 93.88 283 THR A CA 1
ATOM 2263 C C . THR A 1 283 ? 11.781 31.203 8.094 1 93.88 283 THR A C 1
ATOM 2265 O O . THR A 1 283 ? 11.695 32.281 8.664 1 93.88 283 THR A O 1
ATOM 2268 N N . SER A 1 284 ? 12.477 31.031 7.039 1 96.25 284 SER A N 1
ATOM 2269 C CA . SER A 1 284 ? 13.266 32.125 6.469 1 96.25 284 SER A CA 1
ATOM 2270 C C . SER A 1 284 ? 12.547 32.781 5.285 1 96.25 284 SER A C 1
ATOM 2272 O O . SER A 1 284 ? 13.188 33.312 4.391 1 96.25 284 SER A O 1
ATOM 2274 N N . GLY A 1 285 ? 11.258 32.562 5.156 1 95.31 285 GLY A N 1
ATOM 2275 C CA . GLY A 1 285 ? 10.492 33.312 4.152 1 95.31 285 GLY A CA 1
ATOM 2276 C C . GLY A 1 285 ? 9.859 32.406 3.115 1 95.31 285 GLY A C 1
ATOM 2277 O O . GLY A 1 285 ? 9.078 32.875 2.277 1 95.31 285 GLY A O 1
ATOM 2278 N N . ARG A 1 286 ? 10.188 31.109 3.125 1 96.31 286 ARG A N 1
ATOM 2279 C CA . ARG A 1 286 ? 9.602 30.109 2.24 1 96.31 286 ARG A CA 1
ATOM 2280 C C . ARG A 1 286 ? 10.016 30.344 0.791 1 96.31 286 ARG A C 1
ATOM 2282 O O . ARG A 1 286 ? 10.781 31.266 0.503 1 96.31 286 ARG A O 1
ATOM 2289 N N . ASN A 1 287 ? 9.711 29.453 -0.083 1 97.88 287 ASN A N 1
ATOM 2290 C CA . ASN A 1 287 ? 10.07 29.531 -1.495 1 97.88 287 ASN A CA 1
ATOM 2291 C C . ASN A 1 287 ? 11.578 29.656 -1.682 1 97.88 287 ASN A C 1
ATOM 2293 O O . ASN A 1 287 ? 12.047 30.578 -2.352 1 97.88 287 ASN A O 1
ATOM 2297 N N . ARG A 1 288 ? 12.281 28.781 -1.034 1 98.44 288 ARG A N 1
ATOM 2298 C CA . ARG A 1 288 ? 13.742 28.781 -1.136 1 98.44 288 ARG A CA 1
ATOM 2299 C C . ARG A 1 288 ? 14.32 27.406 -0.849 1 98.44 288 ARG A C 1
ATOM 2301 O O . ARG A 1 288 ? 13.625 26.531 -0.34 1 98.44 288 ARG A O 1
ATOM 2308 N N . VAL A 1 289 ? 15.539 27.25 -1.187 1 98.44 289 VAL A N 1
ATOM 2309 C CA . VAL A 1 289 ? 16.297 26.016 -0.956 1 98.44 289 VAL A CA 1
ATOM 2310 C C . VAL A 1 289 ? 17.328 26.25 0.143 1 98.44 289 VAL A C 1
ATOM 2312 O O . VAL A 1 289 ? 18.062 27.25 0.118 1 98.44 289 VAL A O 1
ATOM 2315 N N . VAL A 1 290 ? 17.312 25.375 1.092 1 98.19 290 VAL A N 1
ATOM 2316 C CA . VAL A 1 290 ? 18.328 25.438 2.143 1 98.19 290 VAL A CA 1
ATOM 2317 C C . VAL A 1 290 ? 19.062 24.109 2.24 1 98.19 290 VAL A C 1
ATOM 2319 O O . VAL A 1 290 ? 18.438 23.047 2.195 1 98.19 290 VAL A O 1
ATOM 2322 N N . GLY A 1 291 ? 20.344 24.156 2.479 1 93.31 291 GLY A N 1
ATOM 2323 C CA . GLY A 1 291 ? 21.188 22.984 2.637 1 93.31 291 GLY A CA 1
ATOM 2324 C C . GLY A 1 291 ? 22.484 23.062 1.851 1 93.31 291 GLY A C 1
ATOM 2325 O O . GLY A 1 291 ? 22.656 23.984 1.035 1 93.31 291 GLY A O 1
ATOM 2326 N N . MET B 1 1 ? 38.281 -22.391 7.238 1 24.64 1 MET B N 1
ATOM 2327 C CA . MET B 1 1 ? 36.938 -22.828 7.625 1 24.64 1 MET B CA 1
ATOM 2328 C C . MET B 1 1 ? 35.875 -22.266 6.68 1 24.64 1 MET B C 1
ATOM 2330 O O . MET B 1 1 ? 35.781 -21.047 6.516 1 24.64 1 MET B O 1
ATOM 2334 N N . GLN B 1 2 ? 35.5 -23 5.672 1 23.61 2 GLN B N 1
ATOM 2335 C CA . GLN B 1 2 ? 34.688 -22.609 4.52 1 23.61 2 GLN B CA 1
ATOM 2336 C C . GLN B 1 2 ? 33.312 -22.094 4.953 1 23.61 2 GLN B C 1
ATOM 2338 O O . GLN B 1 2 ? 32.594 -22.766 5.691 1 23.61 2 GLN B O 1
ATOM 2343 N N . LYS B 1 3 ? 33.219 -20.766 5.129 1 33.38 3 LYS B N 1
ATOM 2344 C CA . LYS B 1 3 ? 31.938 -20.172 5.484 1 33.38 3 LYS B CA 1
ATOM 2345 C C . LYS B 1 3 ? 30.781 -20.891 4.789 1 33.38 3 LYS B C 1
ATOM 2347 O O . LYS B 1 3 ? 30.719 -20.922 3.557 1 33.38 3 LYS B O 1
ATOM 2352 N N . GLU B 1 4 ? 30.25 -21.922 5.324 1 32.59 4 GLU B N 1
ATOM 2353 C CA . GLU B 1 4 ? 29.109 -22.703 4.855 1 32.59 4 GLU B CA 1
ATOM 2354 C C . GLU B 1 4 ? 27.984 -21.797 4.375 1 32.59 4 GLU B C 1
ATOM 2356 O O . GLU B 1 4 ? 27.484 -20.953 5.133 1 32.59 4 GLU B O 1
ATOM 2361 N N . THR B 1 5 ? 27.938 -21.5 3.211 1 40.12 5 THR B N 1
ATOM 2362 C CA . THR B 1 5 ? 26.922 -20.734 2.516 1 40.12 5 THR B CA 1
ATOM 2363 C C . THR B 1 5 ? 25.531 -21.266 2.832 1 40.12 5 THR B C 1
ATOM 2365 O O . THR B 1 5 ? 25.219 -22.422 2.518 1 40.12 5 THR B O 1
ATOM 2368 N N . VAL B 1 6 ? 24.953 -20.938 3.93 1 38.69 6 VAL B N 1
ATOM 2369 C CA . VAL B 1 6 ? 23.609 -21.344 4.32 1 38.69 6 VAL B CA 1
ATOM 2370 C C . VAL B 1 6 ? 22.641 -21.156 3.143 1 38.69 6 VAL B C 1
ATOM 2372 O O . VAL B 1 6 ? 22.391 -20.031 2.705 1 38.69 6 VAL B O 1
ATOM 2375 N N . VAL B 1 7 ? 22.609 -22.188 2.293 1 45.66 7 VAL B N 1
ATOM 2376 C CA . VAL B 1 7 ? 21.594 -22.297 1.253 1 45.66 7 VAL B CA 1
ATOM 2377 C C . VAL B 1 7 ? 20.219 -22.453 1.891 1 45.66 7 VAL B C 1
ATOM 2379 O O . VAL B 1 7 ? 19.953 -23.453 2.564 1 45.66 7 VAL B O 1
ATOM 2382 N N . THR B 1 8 ? 19.516 -21.422 2.336 1 47.81 8 THR B N 1
ATOM 2383 C CA . THR B 1 8 ? 18.172 -21.578 2.846 1 47.81 8 THR B CA 1
ATOM 2384 C C . THR B 1 8 ? 17.203 -21.969 1.722 1 47.81 8 THR B C 1
ATOM 2386 O O . THR B 1 8 ? 17.109 -21.266 0.712 1 47.81 8 THR B O 1
ATOM 2389 N N . VAL B 1 9 ? 16.844 -23.312 1.697 1 56.91 9 VAL B N 1
ATOM 2390 C CA . VAL B 1 9 ? 15.891 -23.844 0.72 1 56.91 9 VAL B CA 1
ATOM 2391 C C . VAL B 1 9 ? 14.562 -23.109 0.832 1 56.91 9 VAL B C 1
ATOM 2393 O O . VAL B 1 9 ? 14.219 -22.594 1.899 1 56.91 9 VAL B O 1
ATOM 2396 N N . ILE B 1 10 ? 13.953 -22.891 -0.363 1 62.81 10 ILE B N 1
ATOM 2397 C CA . ILE B 1 10 ? 12.664 -22.219 -0.453 1 62.81 10 ILE B CA 1
ATOM 2398 C C . ILE B 1 10 ? 11.719 -22.766 0.611 1 62.81 10 ILE B C 1
ATOM 2400 O O . ILE B 1 10 ? 11.031 -22 1.293 1 62.81 10 ILE B O 1
ATOM 2404 N N . SER B 1 11 ? 11.781 -24.078 0.829 1 56.5 11 SER B N 1
ATOM 2405 C CA . SER B 1 11 ? 10.875 -24.734 1.766 1 56.5 11 SER B CA 1
ATOM 2406 C C . SER B 1 11 ? 11.188 -24.328 3.205 1 56.5 11 SER B C 1
ATOM 2408 O O . SER B 1 11 ? 10.32 -24.422 4.078 1 56.5 11 SER B O 1
ATOM 2410 N N . LYS B 1 12 ? 12.438 -23.906 3.434 1 51.62 12 LYS B N 1
ATOM 2411 C CA . LYS B 1 12 ? 12.859 -23.625 4.805 1 51.62 12 LYS B CA 1
ATOM 2412 C C . LYS B 1 12 ? 12.586 -22.172 5.184 1 51.62 12 LYS B C 1
ATOM 2414 O O . LYS B 1 12 ? 12.758 -21.781 6.34 1 51.62 12 LYS B O 1
ATOM 2419 N N . ILE B 1 13 ? 12.383 -21.531 4.293 1 50.62 13 ILE B N 1
ATOM 2420 C CA . ILE B 1 13 ? 12.273 -20.109 4.582 1 50.62 13 ILE B CA 1
ATOM 2421 C C . ILE B 1 13 ? 11.023 -19.844 5.414 1 50.62 13 ILE B C 1
ATOM 2423 O O . ILE B 1 13 ? 10.992 -18.906 6.223 1 50.62 13 ILE B O 1
ATOM 2427 N N . SER B 1 14 ? 10.016 -20.641 5.246 1 48.81 14 SER B N 1
ATOM 2428 C CA . SER B 1 14 ? 8.828 -20.328 6.023 1 48.81 14 SER B CA 1
ATOM 2429 C C . SER B 1 14 ? 8.836 -21.047 7.371 1 48.81 14 SER B C 1
ATOM 2431 O O . SER B 1 14 ? 8.805 -22.281 7.426 1 48.81 14 SER B O 1
ATOM 2433 N N . ASP B 1 15 ? 9.664 -20.625 8.25 1 44.81 15 ASP B N 1
ATOM 2434 C CA . ASP B 1 15 ? 9.531 -21.219 9.57 1 44.81 15 ASP B CA 1
ATOM 2435 C C . ASP B 1 15 ? 8.078 -21.234 10.031 1 44.81 15 ASP B C 1
ATOM 2437 O O . ASP B 1 15 ? 7.789 -21.5 11.203 1 44.81 15 ASP B O 1
ATOM 2441 N N . ARG B 1 16 ? 7.332 -20.578 9.305 1 42 16 ARG B N 1
ATOM 2442 C CA . ARG B 1 16 ? 6 -20.703 9.883 1 42 16 ARG B CA 1
ATOM 2443 C C . ARG B 1 16 ? 5.488 -22.141 9.789 1 42 16 ARG B C 1
ATOM 2445 O O . ARG B 1 16 ? 5.734 -22.828 8.789 1 42 16 ARG B O 1
ATOM 2452 N N . PRO B 1 17 ? 5.23 -22.719 10.867 1 37.66 17 PRO B N 1
ATOM 2453 C CA . PRO B 1 17 ? 4.613 -24.047 10.781 1 37.66 17 PRO B CA 1
ATOM 2454 C C . PRO B 1 17 ? 3.697 -24.203 9.57 1 37.66 17 PRO B C 1
ATOM 2456 O O . PRO B 1 17 ? 2.92 -23.297 9.258 1 37.66 17 PRO B O 1
ATOM 2459 N N . VAL B 1 18 ? 4.086 -24.938 8.508 1 42.03 18 VAL B N 1
ATOM 2460 C CA . VAL B 1 18 ? 3.285 -25.406 7.383 1 42.03 18 VAL B CA 1
ATOM 2461 C C . VAL B 1 18 ? 1.874 -25.734 7.855 1 42.03 18 VAL B C 1
ATOM 2463 O O . VAL B 1 18 ? 1.636 -26.828 8.383 1 42.03 18 VAL B O 1
ATOM 2466 N N . ASN B 1 19 ? 1.301 -25.281 8.758 1 43.66 19 ASN B N 1
ATOM 2467 C CA . ASN B 1 19 ? -0.048 -25.812 8.922 1 43.66 19 ASN B CA 1
ATOM 2468 C C . ASN B 1 19 ? -0.817 -25.797 7.602 1 43.66 19 ASN B C 1
ATOM 2470 O O . ASN B 1 19 ? -0.493 -25.016 6.699 1 43.66 19 ASN B O 1
ATOM 2474 N N . LEU B 1 20 ? -1.778 -26.812 7.305 1 54.16 20 LEU B N 1
ATOM 2475 C CA . LEU B 1 20 ? -2.789 -27.266 6.352 1 54.16 20 LEU B CA 1
ATOM 2476 C C . LEU B 1 20 ? -3.594 -26.094 5.82 1 54.16 20 LEU B C 1
ATOM 2478 O O . LEU B 1 20 ? -4.777 -26.234 5.508 1 54.16 20 LEU B O 1
ATOM 2482 N N . ASP B 1 21 ? -3.217 -24.828 5.891 1 72.5 21 ASP B N 1
ATOM 2483 C CA . ASP B 1 21 ? -4.223 -23.766 5.777 1 72.5 21 ASP B CA 1
ATOM 2484 C C . ASP B 1 21 ? -4.301 -23.234 4.352 1 72.5 21 ASP B C 1
ATOM 2486 O O . ASP B 1 21 ? -3.604 -22.281 3.996 1 72.5 21 ASP B O 1
ATOM 2490 N N . ALA B 1 22 ? -5.008 -23.875 3.43 1 90.06 22 ALA B N 1
ATOM 2491 C CA . ALA B 1 22 ? -5.41 -23.453 2.088 1 90.06 22 ALA B CA 1
ATOM 2492 C C . ALA B 1 22 ? -6.105 -22.094 2.121 1 90.06 22 ALA B C 1
ATOM 2494 O O . ALA B 1 22 ? -6.566 -21.656 3.176 1 90.06 22 ALA B O 1
ATOM 2495 N N . ALA B 1 23 ? -5.973 -21.406 0.971 1 94.38 23 ALA B N 1
ATOM 2496 C CA . ALA B 1 23 ? -6.578 -20.078 0.932 1 94.38 23 ALA B CA 1
ATOM 2497 C C . ALA B 1 23 ? -7.043 -19.734 -0.478 1 94.38 23 ALA B C 1
ATOM 2499 O O . ALA B 1 23 ? -6.641 -20.375 -1.449 1 94.38 23 ALA B O 1
ATOM 2500 N N . LEU B 1 24 ? -7.98 -18.859 -0.56 1 95.38 24 LEU B N 1
ATOM 2501 C CA . LEU B 1 24 ? -8.336 -18.156 -1.792 1 95.38 24 LEU B CA 1
ATOM 2502 C C . LEU B 1 24 ? -7.828 -16.719 -1.767 1 95.38 24 LEU B C 1
ATOM 2504 O O . LEU B 1 24 ? -7.93 -16.031 -0.742 1 95.38 24 LEU B O 1
ATOM 2508 N N . VAL B 1 25 ? -7.227 -16.312 -2.867 1 94.88 25 VAL B N 1
ATOM 2509 C CA . VAL B 1 25 ? -6.758 -14.93 -2.986 1 94.88 25 VAL B CA 1
ATOM 2510 C C . VAL B 1 25 ? -7.469 -14.242 -4.148 1 94.88 25 VAL B C 1
ATOM 2512 O O . VAL B 1 25 ? -7.535 -14.789 -5.254 1 94.88 25 VAL B O 1
ATOM 2515 N N . VAL B 1 26 ? -8.023 -13.062 -3.928 1 94 26 VAL B N 1
ATOM 2516 C CA . VAL B 1 26 ? -8.664 -12.305 -5 1 94 26 VAL B CA 1
ATOM 2517 C C . VAL B 1 26 ? -7.602 -11.75 -5.945 1 94 26 VAL B C 1
ATOM 2519 O O . VAL B 1 26 ? -6.801 -10.891 -5.555 1 94 26 VAL B O 1
ATOM 2522 N N . ILE B 1 27 ? -7.605 -12.195 -7.168 1 92.38 27 ILE B N 1
ATOM 2523 C CA . ILE B 1 27 ? -6.578 -11.727 -8.094 1 92.38 27 ILE B CA 1
ATOM 2524 C C . ILE B 1 27 ? -7.215 -10.844 -9.164 1 92.38 27 ILE B C 1
ATOM 2526 O O . ILE B 1 27 ? -6.52 -10.297 -10.023 1 92.38 27 ILE B O 1
ATOM 2530 N N . TYR B 1 28 ? -8.516 -10.797 -9.117 1 89.81 28 TYR B N 1
ATOM 2531 C CA . TYR B 1 28 ? -9.266 -9.883 -9.969 1 89.81 28 TYR B CA 1
ATOM 2532 C C . TYR B 1 28 ? -10.594 -9.492 -9.312 1 89.81 28 TYR B C 1
ATOM 2534 O O . TYR B 1 28 ? -11.281 -10.344 -8.742 1 89.81 28 TYR B O 1
ATOM 2542 N N . GLY B 1 29 ? -10.953 -8.25 -9.438 1 85.62 29 GLY B N 1
ATOM 2543 C CA . GLY B 1 29 ? -12.18 -7.762 -8.812 1 85.62 29 GLY B CA 1
ATOM 2544 C C . GLY B 1 29 ? -11.922 -6.742 -7.723 1 85.62 29 GLY B C 1
ATOM 2545 O O . GLY B 1 29 ? -10.875 -6.102 -7.695 1 85.62 29 GLY B O 1
ATOM 2546 N N . LEU B 1 30 ? -13.047 -6.648 -6.934 1 77.88 30 LEU B N 1
ATOM 2547 C CA . LEU B 1 30 ? -12.922 -5.75 -5.793 1 77.88 30 LEU B CA 1
ATOM 2548 C C . LEU B 1 30 ? -12.102 -6.391 -4.68 1 77.88 30 LEU B C 1
ATOM 2550 O O . LEU B 1 30 ? -11.953 -7.617 -4.637 1 77.88 30 LEU B O 1
ATOM 2554 N N . ASP B 1 31 ? -11.258 -5.699 -3.906 1 82.25 31 ASP B N 1
ATOM 2555 C CA . ASP B 1 31 ? -10.453 -6.141 -2.775 1 82.25 31 ASP B CA 1
ATOM 2556 C C . ASP B 1 31 ? -9.211 -6.902 -3.248 1 82.25 31 ASP B C 1
ATOM 2558 O O . ASP B 1 31 ? -8.945 -8.008 -2.779 1 82.25 31 ASP B O 1
ATOM 2562 N N . LEU B 1 32 ? -8.742 -6.559 -4.293 1 86.88 32 LEU B N 1
ATOM 2563 C CA . LEU B 1 32 ? -7.559 -7.176 -4.891 1 86.88 32 LEU B CA 1
ATOM 2564 C C . LEU B 1 32 ? -6.527 -7.523 -3.822 1 86.88 32 LEU B C 1
ATOM 2566 O O . LEU B 1 32 ? -6.223 -6.703 -2.953 1 86.88 32 LEU B O 1
ATOM 2570 N N . GLY B 1 33 ? -6.082 -8.852 -3.854 1 89.94 33 GLY B N 1
ATOM 2571 C CA . GLY B 1 33 ? -5.035 -9.289 -2.943 1 89.94 33 GLY B CA 1
ATOM 2572 C C . GLY B 1 33 ? -5.574 -9.883 -1.655 1 89.94 33 GLY B C 1
ATOM 2573 O O . GLY B 1 33 ? -4.832 -10.516 -0.896 1 89.94 33 GLY B O 1
ATOM 2574 N N . ARG B 1 34 ? -6.863 -9.68 -1.404 1 90.69 34 ARG B N 1
ATOM 2575 C CA . ARG B 1 34 ? -7.434 -10.203 -0.167 1 90.69 34 ARG B CA 1
ATOM 2576 C C . ARG B 1 34 ? -7.359 -11.727 -0.129 1 90.69 34 ARG B C 1
ATOM 2578 O O . ARG B 1 34 ? -7.695 -12.398 -1.108 1 90.69 34 ARG B O 1
ATOM 2585 N N . LYS B 1 35 ? -6.863 -12.188 0.927 1 91.38 35 LYS B N 1
ATOM 2586 C CA . LYS B 1 35 ? -6.703 -13.625 1.133 1 91.38 35 LYS B CA 1
ATOM 2587 C C . LYS B 1 35 ? -7.746 -14.156 2.105 1 91.38 35 LYS B C 1
ATOM 2589 O O . LYS B 1 35 ? -7.977 -13.57 3.164 1 91.38 35 LYS B O 1
ATOM 2594 N N . PHE B 1 36 ? -8.422 -15.18 1.755 1 92.75 36 PHE B N 1
ATOM 2595 C CA . PHE B 1 36 ? -9.375 -15.891 2.605 1 92.75 36 PHE B CA 1
ATOM 2596 C C . PHE B 1 36 ? -8.828 -17.266 2.994 1 92.75 36 PHE B C 1
ATOM 2598 O O . PHE B 1 36 ? -8.672 -18.141 2.141 1 92.75 36 PHE B O 1
ATOM 2605 N N . ASP B 1 37 ? -8.609 -17.406 4.262 1 91.44 37 ASP B N 1
ATOM 2606 C CA . ASP B 1 37 ? -8.141 -18.703 4.738 1 91.44 37 ASP B CA 1
ATOM 2607 C C . ASP B 1 37 ? -9.281 -19.734 4.746 1 91.44 37 ASP B C 1
ATOM 2609 O O . ASP B 1 37 ? -10.398 -19.422 5.156 1 91.44 37 ASP B O 1
ATOM 2613 N N . LEU B 1 38 ? -9.016 -20.875 4.168 1 92.81 38 LEU B N 1
ATOM 2614 C CA . LEU B 1 38 ? -9.992 -21.953 4.164 1 92.81 38 LEU B CA 1
ATOM 2615 C C . LEU B 1 38 ? -9.773 -22.891 5.352 1 92.81 38 LEU B C 1
ATOM 2617 O O . LEU B 1 38 ? -9.461 -24.078 5.168 1 92.81 38 LEU B O 1
ATOM 2621 N N . THR B 1 39 ? -10.023 -22.406 6.492 1 86.31 39 THR B N 1
ATOM 2622 C CA . THR B 1 39 ? -9.711 -23.125 7.723 1 86.31 39 THR B CA 1
ATOM 2623 C C . THR B 1 39 ? -10.906 -23.969 8.18 1 86.31 39 THR B C 1
ATOM 2625 O O . THR B 1 39 ? -10.742 -24.922 8.945 1 86.31 39 THR B O 1
ATOM 2628 N N . SER B 1 40 ? -12.133 -23.609 7.781 1 87.19 40 SER B N 1
ATOM 2629 C CA . SER B 1 40 ? -13.344 -24.328 8.156 1 87.19 40 SER B CA 1
ATOM 2630 C C . SER B 1 40 ? -13.578 -25.531 7.246 1 87.19 40 SER B C 1
ATOM 2632 O O . SER B 1 40 ? -13.07 -25.562 6.125 1 87.19 40 SER B O 1
ATOM 2634 N N . GLU B 1 41 ? -14.281 -26.5 7.785 1 89.88 41 GLU B N 1
ATOM 2635 C CA . GLU B 1 41 ? -14.641 -27.656 6.984 1 89.88 41 GLU B CA 1
ATOM 2636 C C . GLU B 1 41 ? -15.453 -27.25 5.762 1 89.88 41 GLU B C 1
ATOM 2638 O O . GLU B 1 41 ? -15.297 -27.828 4.684 1 89.88 41 GLU B O 1
ATOM 2643 N N . GLU B 1 42 ? -16.312 -26.297 6.012 1 93.56 42 GLU B N 1
ATOM 2644 C CA . GLU B 1 42 ? -17.109 -25.766 4.914 1 93.56 42 GLU B CA 1
ATOM 2645 C C . GLU B 1 42 ? -17.062 -24.25 4.875 1 93.56 42 GLU B C 1
ATOM 2647 O O . GLU B 1 42 ? -17.156 -23.594 5.914 1 93.56 42 GLU B O 1
ATOM 2652 N N . THR B 1 43 ? -16.828 -23.703 3.67 1 95.81 43 THR B N 1
ATOM 2653 C CA . THR B 1 43 ? -16.812 -22.266 3.426 1 95.81 43 THR B CA 1
ATOM 2654 C C . THR B 1 43 ? -17.859 -21.875 2.381 1 95.81 43 THR B C 1
ATOM 2656 O O . THR B 1 43 ? -17.797 -22.328 1.235 1 95.81 43 THR B O 1
ATOM 2659 N N . LEU B 1 44 ? -18.812 -21.094 2.791 1 97.06 44 LEU B N 1
ATOM 2660 C CA . LEU B 1 44 ? -19.875 -20.641 1.892 1 97.06 44 LEU B CA 1
ATOM 2661 C C . LEU B 1 44 ? -19.453 -19.344 1.191 1 97.06 44 LEU B C 1
ATOM 2663 O O . LEU B 1 44 ? -18.953 -18.422 1.832 1 97.06 44 LEU B O 1
ATOM 2667 N N . ILE B 1 45 ? -19.594 -19.328 -0.112 1 97.31 45 ILE B N 1
ATOM 2668 C CA . ILE B 1 45 ? -19.328 -18.141 -0.912 1 97.31 45 ILE B CA 1
ATOM 2669 C C . ILE B 1 45 ? -20.625 -17.641 -1.539 1 97.31 45 ILE B C 1
ATOM 2671 O O . ILE B 1 45 ? -21.391 -18.422 -2.113 1 97.31 45 ILE B O 1
ATOM 2675 N N . GLY B 1 46 ? -20.859 -16.359 -1.46 1 96.06 46 GLY B N 1
ATOM 2676 C CA . GLY B 1 46 ? -22.062 -15.789 -2.049 1 96.06 46 GLY B CA 1
ATOM 2677 C C . GLY B 1 46 ? -22.266 -14.32 -1.712 1 96.06 46 GLY B C 1
ATOM 2678 O O . GLY B 1 46 ? -21.359 -13.672 -1.189 1 96.06 46 GLY B O 1
ATOM 2679 N N . ARG B 1 47 ? -23.391 -13.789 -2.074 1 90.69 47 ARG B N 1
ATOM 2680 C CA . ARG B 1 47 ? -23.703 -12.383 -1.872 1 90.69 47 ARG B CA 1
ATOM 2681 C C . ARG B 1 47 ? -24.297 -12.148 -0.486 1 90.69 47 ARG B C 1
ATOM 2683 O O . ARG B 1 47 ? -24.281 -11.016 0.016 1 90.69 47 ARG B O 1
ATOM 2690 N N . SER B 1 48 ? -24.797 -13.227 0.105 1 87.94 48 SER B N 1
ATOM 2691 C CA . SER B 1 48 ? -25.438 -13.133 1.407 1 87.94 48 SER B CA 1
ATOM 2692 C C . SER B 1 48 ? -24.469 -12.656 2.48 1 87.94 48 SER B C 1
ATOM 2694 O O . SER B 1 48 ? -23.297 -13.023 2.467 1 87.94 48 SER B O 1
ATOM 2696 N N . SER B 1 49 ? -24.938 -11.914 3.453 1 81.56 49 SER B N 1
ATOM 2697 C CA . SER B 1 49 ? -24.141 -11.461 4.59 1 81.56 49 SER B CA 1
ATOM 2698 C C . SER B 1 49 ? -23.734 -12.633 5.477 1 81.56 49 SER B C 1
ATOM 2700 O O . SER B 1 49 ? -22.828 -12.516 6.297 1 81.56 49 SER B O 1
ATOM 2702 N N . LYS B 1 50 ? -24.359 -13.695 5.324 1 86.94 50 LYS B N 1
ATOM 2703 C CA . LYS B 1 50 ? -24.047 -14.883 6.117 1 86.94 50 LYS B CA 1
ATOM 2704 C C . LYS B 1 50 ? -22.938 -15.703 5.484 1 86.94 50 LYS B C 1
ATOM 2706 O O . LYS B 1 50 ? -22.438 -16.656 6.082 1 86.94 50 LYS B O 1
ATOM 2711 N N . ALA B 1 51 ? -22.625 -15.398 4.273 1 93.38 51 ALA B N 1
ATOM 2712 C CA . ALA B 1 51 ? -21.562 -16.125 3.594 1 93.38 51 ALA B CA 1
ATOM 2713 C C . ALA B 1 51 ? -20.219 -15.898 4.281 1 93.38 51 ALA B C 1
ATOM 2715 O O . ALA B 1 51 ? -19.953 -14.812 4.805 1 93.38 51 ALA B O 1
ATOM 2716 N N . ASP B 1 52 ? -19.375 -16.938 4.289 1 93 52 ASP B N 1
ATOM 2717 C CA . ASP B 1 52 ? -18.031 -16.797 4.82 1 93 52 ASP B CA 1
ATOM 2718 C C . ASP B 1 52 ? -17.188 -15.875 3.949 1 93 52 ASP B C 1
ATOM 2720 O O . ASP B 1 52 ? -16.375 -15.094 4.461 1 93 52 ASP B O 1
ATOM 2724 N N . ILE B 1 53 ? -17.328 -16.016 2.701 1 94.44 53 ILE B N 1
ATOM 2725 C CA . ILE B 1 53 ? -16.75 -15.117 1.703 1 94.44 53 ILE B CA 1
ATOM 2726 C C . ILE B 1 53 ? -17.875 -14.391 0.957 1 94.44 53 ILE B C 1
ATOM 2728 O O . ILE B 1 53 ? -18.531 -14.977 0.091 1 94.44 53 ILE B O 1
ATOM 2732 N N . GLN B 1 54 ? -18.016 -13.172 1.302 1 89.62 54 GLN B N 1
ATOM 2733 C CA . GLN B 1 54 ? -19.109 -12.391 0.73 1 89.62 54 GLN B CA 1
ATOM 2734 C C . GLN B 1 54 ? -18.656 -11.609 -0.492 1 89.62 54 GLN B C 1
ATOM 2736 O O . GLN B 1 54 ? -17.672 -10.867 -0.425 1 89.62 54 GLN B O 1
ATOM 2741 N N . ILE B 1 55 ? -19.297 -11.797 -1.601 1 90.06 55 ILE B N 1
ATOM 2742 C CA . ILE B 1 55 ? -19.078 -11.031 -2.822 1 90.06 55 ILE B CA 1
ATOM 2743 C C . ILE B 1 55 ? -20.312 -10.195 -3.133 1 90.06 55 ILE B C 1
ATOM 2745 O O . ILE B 1 55 ? -21.328 -10.727 -3.617 1 90.06 55 ILE B O 1
ATOM 2749 N N . ASP B 1 56 ? -20.219 -8.938 -2.939 1 83.69 56 ASP B N 1
ATOM 2750 C CA . ASP B 1 56 ? -21.375 -8.062 -3.086 1 83.69 56 ASP B CA 1
ATOM 2751 C C . ASP B 1 56 ? -21.547 -7.613 -4.535 1 83.69 56 ASP B C 1
ATOM 2753 O O . ASP B 1 56 ? -21.281 -6.457 -4.871 1 83.69 56 ASP B O 1
ATOM 2757 N N . GLN B 1 57 ? -22.016 -8.445 -5.281 1 85.81 57 GLN B N 1
ATOM 2758 C CA . GLN B 1 57 ? -22.281 -8.203 -6.691 1 85.81 57 GLN B CA 1
ATOM 2759 C C . GLN B 1 57 ? -23.656 -8.758 -7.09 1 85.81 57 GLN B C 1
ATOM 2761 O O . GLN B 1 57 ? -24.047 -9.836 -6.633 1 85.81 57 GLN B O 1
ATOM 2766 N N . GLU B 1 58 ? -24.203 -8.086 -7.949 1 85.19 58 GLU B N 1
ATOM 2767 C CA . GLU B 1 58 ? -25.516 -8.508 -8.422 1 85.19 58 GLU B CA 1
ATOM 2768 C C . GLU B 1 58 ? -25.438 -9.82 -9.188 1 85.19 58 GLU B C 1
ATOM 2770 O O . GLU B 1 58 ? -26.375 -10.617 -9.172 1 85.19 58 GLU B O 1
ATOM 2775 N N . SER B 1 59 ? -24.359 -10.047 -9.805 1 90.62 59 SER B N 1
ATOM 2776 C CA . SER B 1 59 ? -24.172 -11.227 -10.648 1 90.62 59 SER B CA 1
ATOM 2777 C C . SER B 1 59 ? -23.875 -12.461 -9.805 1 90.62 59 SER B C 1
ATOM 2779 O O . SER B 1 59 ? -23.719 -13.562 -10.344 1 90.62 59 SER B O 1
ATOM 2781 N N . VAL B 1 60 ? -23.859 -12.344 -8.508 1 93.88 60 VAL B N 1
ATOM 2782 C CA . VAL B 1 60 ? -23.531 -13.438 -7.598 1 93.88 60 VAL B CA 1
ATOM 2783 C C . VAL B 1 60 ? -24.781 -13.844 -6.809 1 93.88 60 VAL B C 1
ATOM 2785 O O . VAL B 1 60 ? -25.484 -12.984 -6.285 1 93.88 60 VAL B O 1
ATOM 2788 N N . SER B 1 61 ? -25.062 -15.125 -6.789 1 95.19 61 SER B N 1
ATOM 2789 C CA . SER B 1 61 ? -26.203 -15.617 -6.031 1 95.19 61 SER B CA 1
ATOM 2790 C C . SER B 1 61 ? -25.969 -15.477 -4.531 1 95.19 61 SER B C 1
ATOM 2792 O O . SER B 1 61 ? -24.828 -15.383 -4.078 1 95.19 61 SER B O 1
ATOM 2794 N N . ARG B 1 62 ? -27.078 -15.375 -3.707 1 93.5 62 ARG B N 1
ATOM 2795 C CA . ARG B 1 62 ? -26.984 -15.266 -2.256 1 93.5 62 ARG B CA 1
ATOM 2796 C C . ARG B 1 62 ? -26.109 -16.375 -1.677 1 93.5 62 ARG B C 1
ATOM 2798 O O . ARG B 1 62 ? -25.203 -16.109 -0.889 1 93.5 62 ARG B O 1
ATOM 2805 N N . ASN B 1 63 ? -26.469 -17.625 -2.051 1 96.31 63 ASN B N 1
ATOM 2806 C CA . ASN B 1 63 ? -25.656 -18.812 -1.847 1 96.31 63 ASN B CA 1
ATOM 2807 C C . ASN B 1 63 ? -25.141 -19.375 -3.17 1 96.31 63 ASN B C 1
ATOM 2809 O O . ASN B 1 63 ? -25.875 -20.062 -3.875 1 96.31 63 ASN B O 1
ATOM 2813 N N . HIS B 1 64 ? -23.891 -19.094 -3.471 1 97.5 64 HIS B N 1
ATOM 2814 C CA . HIS B 1 64 ? -23.406 -19.281 -4.836 1 97.5 64 HIS B CA 1
ATOM 2815 C C . HIS B 1 64 ? -22.594 -20.578 -4.957 1 97.5 64 HIS B C 1
ATOM 2817 O O . HIS B 1 64 ? -22.844 -21.391 -5.848 1 97.5 64 HIS B O 1
ATOM 2823 N N . ALA B 1 65 ? -21.625 -20.781 -4.121 1 98.06 65 ALA B N 1
ATOM 2824 C CA . ALA B 1 65 ? -20.766 -21.953 -4.137 1 98.06 65 ALA B CA 1
ATOM 2825 C C . ALA B 1 65 ? -20.312 -22.312 -2.723 1 98.06 65 ALA B C 1
ATOM 2827 O O . ALA B 1 65 ? -20.453 -21.516 -1.793 1 98.06 65 ALA B O 1
ATOM 2828 N N . SER B 1 66 ? -19.859 -23.5 -2.574 1 97.62 66 SER B N 1
ATOM 2829 C CA . SER B 1 66 ? -19.312 -23.969 -1.303 1 97.62 66 SER B CA 1
ATOM 2830 C C . SER B 1 66 ? -17.984 -24.688 -1.498 1 97.62 66 SER B C 1
ATOM 2832 O O . SER B 1 66 ? -17.812 -25.422 -2.473 1 97.62 66 SER B O 1
ATOM 2834 N N . ILE B 1 67 ? -17.094 -24.406 -0.628 1 97.06 67 ILE B N 1
ATOM 2835 C CA . ILE B 1 67 ? -15.805 -25.094 -0.646 1 97.06 67 ILE B CA 1
ATOM 2836 C C . ILE B 1 67 ? -15.688 -26 0.573 1 97.06 67 ILE B C 1
ATOM 2838 O O . ILE B 1 67 ? -15.945 -25.578 1.702 1 97.06 67 ILE B O 1
ATOM 2842 N N . THR B 1 68 ? -15.32 -27.203 0.326 1 95.12 68 THR B N 1
ATOM 2843 C CA . THR B 1 68 ? -15.078 -28.156 1.402 1 95.12 68 THR B CA 1
ATOM 2844 C C . THR B 1 68 ? -13.586 -28.453 1.542 1 95.12 68 THR B C 1
ATOM 2846 O O . THR B 1 68 ? -12.898 -28.688 0.546 1 95.12 68 THR B O 1
ATOM 2849 N N . ASN B 1 69 ? -13.109 -28.328 2.672 1 92.62 69 ASN B N 1
ATOM 2850 C CA . ASN B 1 69 ? -11.727 -28.625 3.01 1 92.62 69 ASN B CA 1
ATOM 2851 C C . ASN B 1 69 ? -11.625 -29.859 3.916 1 92.62 69 ASN B C 1
ATOM 2853 O O . ASN B 1 69 ? -11.977 -29.781 5.098 1 92.62 69 ASN B O 1
ATOM 2857 N N . SER B 1 70 ? -11.211 -30.984 3.355 1 87.31 70 SER B N 1
ATOM 2858 C CA . SER B 1 70 ? -11.094 -32.25 4.086 1 87.31 70 SER B CA 1
ATOM 2859 C C . SER B 1 70 ? -9.695 -32.844 3.939 1 87.31 70 SER B C 1
ATOM 2861 O O . SER B 1 70 ? -8.836 -32.25 3.273 1 87.31 70 SER B O 1
ATOM 2863 N N . ARG B 1 71 ? -9.453 -33.906 4.621 1 84.25 71 ARG B N 1
ATOM 2864 C CA . ARG B 1 71 ? -8.18 -34.594 4.531 1 84.25 71 ARG B CA 1
ATOM 2865 C C . ARG B 1 71 ? -7.918 -35.094 3.109 1 84.25 71 ARG B C 1
ATOM 2867 O O . ARG B 1 71 ? -6.766 -35.281 2.713 1 84.25 71 ARG B O 1
ATOM 2874 N N . GLU B 1 72 ? -9.023 -35.312 2.348 1 85.94 72 GLU B N 1
ATOM 2875 C CA . GLU B 1 72 ? -8.914 -35.812 0.985 1 85.94 72 GLU B CA 1
ATOM 2876 C C . GLU B 1 72 ? -8.586 -34.688 -0.001 1 85.94 72 GLU B C 1
ATOM 2878 O O . GLU B 1 72 ? -8.227 -34.969 -1.151 1 85.94 72 GLU B O 1
ATOM 2883 N N . GLY B 1 73 ? -8.75 -33.531 0.504 1 89.94 73 GLY B N 1
ATOM 2884 C CA . GLY B 1 73 ? -8.461 -32.406 -0.369 1 89.94 73 GLY B CA 1
ATOM 2885 C C . GLY B 1 73 ? -9.5 -31.281 -0.277 1 89.94 73 GLY B C 1
ATOM 2886 O O . GLY B 1 73 ? -10.438 -31.375 0.517 1 89.94 73 GLY B O 1
ATOM 2887 N N . VAL B 1 74 ? -9.273 -30.281 -1.077 1 94.81 74 VAL B N 1
ATOM 2888 C CA . VAL B 1 74 ? -10.188 -29.141 -1.118 1 94.81 74 VAL B CA 1
ATOM 2889 C C . VAL B 1 74 ? -11.039 -29.219 -2.385 1 94.81 74 VAL B C 1
ATOM 2891 O O . VAL B 1 74 ? -10.516 -29.422 -3.48 1 94.81 74 VAL B O 1
ATOM 2894 N N . ARG B 1 75 ? -12.336 -29.125 -2.201 1 96.25 75 ARG B N 1
ATOM 2895 C CA . ARG B 1 75 ? -13.273 -29.25 -3.316 1 96.25 75 ARG B CA 1
ATOM 2896 C C . ARG B 1 75 ? -14.25 -28.078 -3.344 1 96.25 75 ARG B C 1
ATOM 2898 O O . ARG B 1 75 ? -14.539 -27.484 -2.303 1 96.25 75 ARG B O 1
ATOM 2905 N N . ILE B 1 76 ? -14.672 -27.734 -4.52 1 97.69 76 ILE B N 1
ATOM 2906 C CA . ILE B 1 76 ? -15.656 -26.672 -4.676 1 97.69 76 ILE B CA 1
ATOM 2907 C C . ILE B 1 76 ? -16.891 -27.203 -5.402 1 97.69 76 ILE B C 1
ATOM 2909 O O . ILE B 1 76 ? -16.766 -28.062 -6.277 1 97.69 76 ILE B O 1
ATOM 2913 N N . ARG B 1 77 ? -18 -26.719 -4.973 1 97.31 77 ARG B N 1
ATOM 2914 C CA . ARG B 1 77 ? -19.281 -27.094 -5.57 1 97.31 77 ARG B CA 1
ATOM 2915 C C . ARG B 1 77 ? -20.172 -25.859 -5.781 1 97.31 77 ARG B C 1
ATOM 2917 O O . ARG B 1 77 ? -20.328 -25.047 -4.871 1 9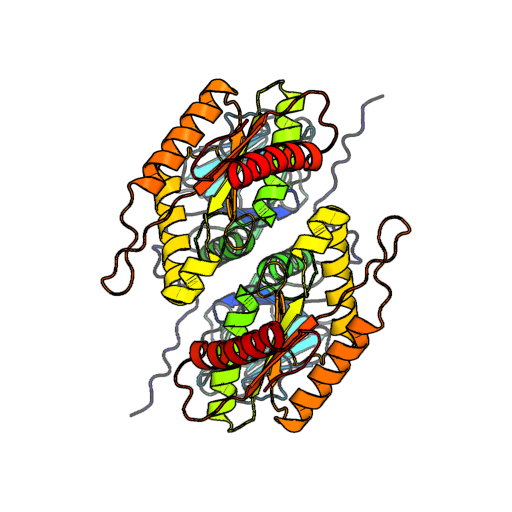7.31 77 ARG B O 1
ATOM 2924 N N . ASP B 1 78 ? -20.609 -25.75 -7 1 97.44 78 ASP B N 1
ATOM 2925 C CA . ASP B 1 78 ? -21.625 -24.734 -7.258 1 97.44 78 ASP B CA 1
ATOM 2926 C C . ASP B 1 78 ? -22.953 -25.109 -6.605 1 97.44 78 ASP B C 1
ATOM 2928 O O . ASP B 1 78 ? -23.359 -26.266 -6.648 1 97.44 78 ASP B O 1
ATOM 2932 N N . LEU B 1 79 ? -23.656 -24.156 -6.059 1 96.75 79 LEU B N 1
ATOM 2933 C CA . LEU B 1 79 ? -24.891 -24.438 -5.332 1 96.75 79 LEU B CA 1
ATOM 2934 C C . LEU B 1 79 ? -26.109 -24.062 -6.168 1 96.75 79 LEU B C 1
ATOM 2936 O O . LEU B 1 79 ? -27.094 -23.547 -5.633 1 96.75 79 LEU B O 1
ATOM 2940 N N . GLY B 1 80 ? -26.031 -24.25 -7.492 1 95.25 80 GLY B N 1
ATOM 2941 C CA . GLY B 1 80 ? -27.125 -23.891 -8.375 1 95.25 80 GLY B CA 1
ATOM 2942 C C . GLY B 1 80 ? -27.203 -22.406 -8.648 1 95.25 80 GLY B C 1
ATOM 2943 O O . GLY B 1 80 ? -28.297 -21.828 -8.727 1 95.25 80 GLY B O 1
ATOM 2944 N N . SER B 1 81 ? -26.094 -21.75 -8.695 1 94.5 81 SER B N 1
ATOM 2945 C CA . SER B 1 81 ? -26.047 -20.297 -8.922 1 94.5 81 SER B CA 1
ATOM 2946 C C . SER B 1 81 ? -26.562 -19.938 -10.312 1 94.5 81 SER B C 1
ATOM 2948 O O . SER B 1 81 ? -26.562 -20.781 -11.219 1 94.5 81 SER B O 1
ATOM 2950 N N . THR B 1 82 ? -26.984 -18.719 -10.469 1 93.31 82 THR B N 1
ATOM 2951 C CA . THR B 1 82 ? -27.547 -18.234 -11.719 1 93.31 82 THR B CA 1
ATOM 2952 C C . THR B 1 82 ? -26.469 -18.125 -12.797 1 93.31 82 THR B C 1
ATOM 2954 O O . THR B 1 82 ? -26.688 -18.531 -13.938 1 93.31 82 THR B O 1
ATOM 2957 N N . ASN B 1 83 ? -25.281 -17.672 -12.438 1 93.19 83 ASN B N 1
ATOM 2958 C CA . ASN B 1 83 ? -24.25 -17.359 -13.422 1 93.19 83 ASN B CA 1
ATOM 2959 C C . ASN B 1 83 ? -23.125 -18.391 -13.391 1 93.19 83 ASN B C 1
ATOM 2961 O O . ASN B 1 83 ? -22.188 -18.328 -14.195 1 93.19 83 ASN B O 1
ATOM 2965 N N . GLY B 1 84 ? -23.188 -19.312 -12.414 1 94.31 84 GLY B N 1
ATOM 2966 C CA . GLY B 1 84 ? -22.281 -20.438 -12.398 1 94.31 84 GLY B CA 1
ATOM 2967 C C . GLY B 1 84 ? -20.953 -20.125 -11.719 1 94.31 84 GLY B C 1
ATOM 2968 O O . GLY B 1 84 ? -20.641 -18.953 -11.469 1 94.31 84 GLY B O 1
ATOM 2969 N N . THR B 1 85 ? -20.25 -21.156 -11.352 1 96.06 85 THR B N 1
ATOM 2970 C CA . THR B 1 85 ? -18.891 -21.125 -10.836 1 96.06 85 THR B CA 1
ATOM 2971 C C . THR B 1 85 ? -17.922 -21.734 -11.852 1 96.06 85 THR B C 1
ATOM 2973 O O . THR B 1 85 ? -18.172 -22.812 -12.383 1 96.06 85 THR B O 1
ATOM 2976 N N . PHE B 1 86 ? -16.844 -21.062 -12.094 1 95.88 86 PHE B N 1
ATOM 2977 C CA . PHE B 1 86 ? -15.875 -21.562 -13.07 1 95.88 86 PHE B CA 1
ATOM 2978 C C . PHE B 1 86 ? -14.531 -21.844 -12.422 1 95.88 86 PHE B C 1
ATOM 2980 O O . PHE B 1 86 ? -14.078 -21.094 -11.562 1 95.88 86 PHE B O 1
ATOM 2987 N N . VAL B 1 87 ? -13.938 -22.938 -12.773 1 95.69 87 VAL B N 1
ATOM 2988 C CA . VAL B 1 87 ? -12.586 -23.297 -12.383 1 95.69 87 VAL B CA 1
ATOM 2989 C C . VAL B 1 87 ? -11.703 -23.438 -13.625 1 95.69 87 VAL B C 1
ATOM 2991 O O . VAL B 1 87 ? -11.953 -24.312 -14.469 1 95.69 87 VAL B O 1
ATOM 2994 N N . ASN B 1 88 ? -10.727 -22.594 -13.703 1 92 88 ASN B N 1
ATOM 2995 C CA . ASN B 1 88 ? -9.867 -22.562 -14.883 1 92 88 ASN B CA 1
ATOM 2996 C C . ASN B 1 88 ? -10.688 -22.5 -16.172 1 92 88 ASN B C 1
ATOM 2998 O O . ASN B 1 88 ? -10.484 -23.297 -17.094 1 92 88 ASN B O 1
ATOM 3002 N N . ASP B 1 89 ? -11.672 -21.656 -16.172 1 90.5 89 ASP B N 1
ATOM 3003 C CA . ASP B 1 89 ? -12.492 -21.297 -17.312 1 90.5 89 ASP B CA 1
ATOM 3004 C C . ASP B 1 89 ? -13.5 -22.406 -17.641 1 90.5 89 ASP B C 1
ATOM 3006 O O . ASP B 1 89 ? -14.25 -22.297 -18.609 1 90.5 89 ASP B O 1
ATOM 3010 N N . GLU B 1 90 ? -13.523 -23.391 -16.891 1 92.88 90 GLU B N 1
ATOM 3011 C CA . GLU B 1 90 ? -14.5 -24.453 -17.062 1 92.88 90 GLU B CA 1
ATOM 3012 C C . GLU B 1 90 ? -15.586 -24.406 -15.992 1 92.88 90 GLU B C 1
ATOM 3014 O O . GLU B 1 90 ? -15.289 -24.172 -14.82 1 92.88 90 GLU B O 1
ATOM 3019 N N . LEU B 1 91 ? -16.766 -24.547 -16.469 1 93.25 91 LEU B N 1
ATOM 3020 C CA . LEU B 1 91 ? -17.875 -24.578 -15.523 1 93.25 91 LEU B CA 1
ATOM 3021 C C . LEU B 1 91 ? -17.703 -25.703 -14.508 1 93.25 91 LEU B C 1
ATOM 3023 O O . LEU B 1 91 ? -17.391 -26.828 -14.867 1 93.25 91 LEU B O 1
ATOM 3027 N N . ALA B 1 92 ? -17.812 -25.328 -13.273 1 92.19 92 ALA B N 1
ATOM 3028 C CA . ALA B 1 92 ? -17.703 -26.344 -12.219 1 92.19 92 ALA B CA 1
ATOM 3029 C C . ALA B 1 92 ? -19 -27.156 -12.109 1 92.19 92 ALA B C 1
ATOM 3031 O O . ALA B 1 92 ? -19.922 -26.766 -11.398 1 92.19 92 ALA B O 1
ATOM 3032 N N . GLU B 1 93 ? -19.031 -28.172 -12.859 1 89.12 93 GLU B N 1
ATOM 3033 C CA . GLU B 1 93 ? -20.172 -29.094 -12.766 1 89.12 93 GLU B CA 1
ATOM 3034 C C . GLU B 1 93 ? -19.984 -30.078 -11.625 1 89.12 93 GLU B C 1
ATOM 3036 O O . GLU B 1 93 ? -19.031 -30.844 -11.602 1 89.12 93 GLU B O 1
ATOM 3041 N N . GLY B 1 94 ? -20.844 -30.094 -10.695 1 88.69 94 GLY B N 1
ATOM 3042 C CA . GLY B 1 94 ? -20.703 -30.969 -9.539 1 88.69 94 GLY B CA 1
ATOM 3043 C C . GLY B 1 94 ? -19.578 -30.562 -8.617 1 88.69 94 GLY B C 1
ATOM 3044 O O . GLY B 1 94 ? -19.359 -29.359 -8.383 1 88.69 94 GLY B O 1
ATOM 3045 N N . VAL B 1 95 ? -18.969 -31.562 -8.008 1 94.19 95 VAL B N 1
ATOM 3046 C CA . VAL B 1 95 ? -17.859 -31.312 -7.094 1 94.19 95 VAL B CA 1
ATOM 3047 C C . VAL B 1 95 ? -16.547 -31.359 -7.859 1 94.19 95 VAL B C 1
ATOM 3049 O O . VAL B 1 95 ? -16.266 -32.312 -8.594 1 94.19 95 VAL B O 1
ATOM 3052 N N . ARG B 1 96 ? -15.797 -30.344 -7.742 1 95.75 96 ARG B N 1
ATOM 3053 C CA . ARG B 1 96 ? -14.508 -30.25 -8.414 1 95.75 96 ARG B CA 1
ATOM 3054 C C . ARG B 1 96 ? -13.375 -30.109 -7.402 1 95.75 96 ARG B C 1
ATOM 3056 O O . ARG B 1 96 ? -13.461 -29.312 -6.461 1 95.75 96 ARG B O 1
ATOM 3063 N N . GLU B 1 97 ? -12.344 -30.891 -7.59 1 95.69 97 GLU B N 1
ATOM 3064 C CA . GLU B 1 97 ? -11.164 -30.75 -6.746 1 95.69 97 GLU B CA 1
ATOM 3065 C C . GLU B 1 97 ? -10.344 -29.516 -7.148 1 95.69 97 GLU B C 1
ATOM 3067 O O . GLU B 1 97 ? -10.164 -29.25 -8.336 1 95.69 97 GLU B O 1
ATOM 3072 N N . LEU B 1 98 ? -9.914 -28.812 -6.125 1 95.94 98 LEU B N 1
ATOM 3073 C CA . LEU B 1 98 ? -9.039 -27.672 -6.375 1 95.94 98 LEU B CA 1
ATOM 3074 C C . LEU B 1 98 ? -7.578 -28.047 -6.188 1 95.94 98 LEU B C 1
ATOM 3076 O O . LEU B 1 98 ? -7.227 -28.734 -5.223 1 95.94 98 LEU B O 1
ATOM 3080 N N . ARG B 1 99 ? -6.773 -27.641 -7.098 1 93.25 99 ARG B N 1
ATOM 3081 C CA . ARG B 1 99 ? -5.324 -27.797 -7.039 1 93.25 99 ARG B CA 1
ATOM 3082 C C . ARG B 1 99 ? -4.637 -26.438 -6.938 1 93.25 99 ARG B C 1
ATOM 3084 O O . ARG B 1 99 ? -5.195 -25.422 -7.355 1 93.25 99 ARG B O 1
ATOM 3091 N N . ASN B 1 100 ? -3.438 -26.516 -6.426 1 90.88 100 ASN B N 1
ATOM 3092 C CA . ASN B 1 100 ? -2.693 -25.281 -6.25 1 90.88 100 ASN B CA 1
ATOM 3093 C C . ASN B 1 100 ? -2.602 -24.484 -7.555 1 90.88 100 ASN B C 1
ATOM 3095 O O . ASN B 1 100 ? -2.234 -25.031 -8.594 1 90.88 100 ASN B O 1
ATOM 3099 N N . GLY B 1 101 ? -3.029 -23.25 -7.449 1 90.5 101 GLY B N 1
ATOM 3100 C CA . GLY B 1 101 ? -2.916 -22.375 -8.609 1 90.5 101 GLY B CA 1
ATOM 3101 C C . GLY B 1 101 ? -4.199 -22.266 -9.406 1 90.5 101 GLY B C 1
ATOM 3102 O O . GLY B 1 101 ? -4.32 -21.422 -10.297 1 90.5 101 GLY B O 1
ATOM 3103 N N . ASP B 1 102 ? -5.184 -23.109 -9.102 1 93.81 102 ASP B N 1
ATOM 3104 C CA . ASP B 1 102 ? -6.457 -23.031 -9.812 1 93.81 102 ASP B CA 1
ATOM 3105 C C . ASP B 1 102 ? -7.102 -21.656 -9.648 1 93.81 102 ASP B C 1
ATOM 3107 O O . ASP B 1 102 ? -6.996 -21.031 -8.594 1 93.81 102 ASP B O 1
ATOM 3111 N N . LEU B 1 103 ? -7.699 -21.234 -10.711 1 94.75 103 LEU B N 1
ATOM 3112 C CA . LEU B 1 103 ? -8.438 -19.969 -10.703 1 94.75 103 LEU B CA 1
ATOM 3113 C C . LEU B 1 103 ? -9.938 -20.219 -10.594 1 94.75 103 LEU B C 1
ATOM 3115 O O . LEU B 1 103 ? -10.5 -21 -11.383 1 94.75 103 LEU B O 1
ATOM 3119 N N . VAL B 1 104 ? -10.555 -19.609 -9.617 1 96.56 104 VAL B N 1
ATOM 3120 C CA . VAL B 1 104 ? -11.992 -19.734 -9.398 1 96.56 104 VAL B CA 1
ATOM 3121 C C . VAL B 1 104 ? -12.68 -18.406 -9.719 1 96.56 104 VAL B C 1
ATOM 3123 O O . VAL B 1 104 ? -12.359 -17.375 -9.133 1 96.56 104 VAL B O 1
ATOM 3126 N N . LYS B 1 105 ? -13.586 -18.453 -10.617 1 95.75 105 LYS B N 1
ATOM 3127 C CA . LYS B 1 105 ? -14.312 -17.234 -11 1 95.75 105 LYS B CA 1
ATOM 3128 C C . LYS B 1 105 ? -15.758 -17.297 -10.516 1 95.75 105 LYS B C 1
ATOM 3130 O O . LYS B 1 105 ? -16.484 -18.25 -10.812 1 95.75 105 LYS B O 1
ATOM 3135 N N . ILE B 1 106 ? -16.188 -16.391 -9.82 1 95.38 106 ILE B N 1
ATOM 3136 C CA . ILE B 1 106 ? -17.562 -16.156 -9.359 1 95.38 106 ILE B CA 1
ATOM 3137 C C . ILE B 1 106 ? -17.969 -14.711 -9.625 1 95.38 106 ILE B C 1
ATOM 3139 O O . ILE B 1 106 ? -17.375 -13.789 -9.055 1 95.38 106 ILE B O 1
ATOM 3143 N N . GLY B 1 107 ? -18.984 -14.516 -10.445 1 93.12 107 GLY B N 1
ATOM 3144 C CA . GLY B 1 107 ? -19.266 -13.156 -10.883 1 93.12 107 GLY B CA 1
ATOM 3145 C C . GLY B 1 107 ? -18.109 -12.5 -11.602 1 93.12 107 GLY B C 1
ATOM 3146 O O . GLY B 1 107 ? -17.547 -13.062 -12.539 1 93.12 107 GLY B O 1
ATOM 3147 N N . ARG B 1 108 ? -17.75 -11.336 -11.109 1 90.25 108 ARG B N 1
ATOM 3148 C CA . ARG B 1 108 ? -16.641 -10.617 -11.719 1 90.25 108 ARG B CA 1
ATOM 3149 C C . ARG B 1 108 ? -15.375 -10.766 -10.875 1 90.25 108 ARG B C 1
ATOM 3151 O O . ARG B 1 108 ? -14.391 -10.055 -11.102 1 90.25 108 ARG B O 1
ATOM 3158 N N . THR B 1 109 ? -15.453 -11.625 -9.938 1 93.31 109 THR B N 1
ATOM 3159 C CA . THR B 1 109 ? -14.312 -11.844 -9.055 1 93.31 109 THR B CA 1
ATOM 3160 C C . THR B 1 109 ? -13.578 -13.125 -9.438 1 93.31 109 THR B C 1
ATOM 3162 O O . THR B 1 109 ? -14.203 -14.141 -9.742 1 93.31 109 THR B O 1
ATOM 3165 N N . ILE B 1 110 ? -12.273 -13.094 -9.477 1 94.88 110 ILE B N 1
ATOM 3166 C CA . ILE B 1 110 ? -11.453 -14.273 -9.719 1 94.88 110 ILE B CA 1
ATOM 3167 C C . ILE B 1 110 ? -10.555 -14.523 -8.508 1 94.88 110 ILE B C 1
ATOM 3169 O O . ILE B 1 110 ? -9.836 -13.633 -8.062 1 94.88 110 ILE B O 1
ATOM 3173 N N . PHE B 1 111 ? -10.641 -15.734 -8.016 1 96.19 111 PHE B N 1
ATOM 3174 C CA . PHE B 1 111 ? -9.797 -16.172 -6.922 1 96.19 111 PHE B CA 1
ATOM 3175 C C . PHE B 1 111 ? -8.695 -17.109 -7.426 1 96.19 111 PHE B C 1
ATOM 3177 O O . PHE B 1 111 ? -8.922 -17.906 -8.336 1 96.19 111 PHE B O 1
ATOM 3184 N N . LYS B 1 112 ? -7.586 -17 -6.859 1 94.81 112 LYS B N 1
ATOM 3185 C CA . LYS B 1 112 ? -6.559 -18.031 -6.992 1 94.81 112 LYS B CA 1
ATOM 3186 C C . LYS B 1 112 ? -6.523 -18.922 -5.762 1 94.81 112 LYS B C 1
ATOM 3188 O O . LYS B 1 112 ? -6.461 -18.438 -4.633 1 94.81 112 LYS B O 1
ATOM 3193 N N . TYR B 1 113 ? -6.59 -20.219 -5.992 1 95.81 113 TYR B N 1
ATOM 3194 C CA . TYR B 1 113 ? -6.492 -21.188 -4.906 1 95.81 113 TYR B CA 1
ATOM 3195 C C . TYR B 1 113 ? -5.035 -21.469 -4.555 1 95.81 113 TYR B C 1
ATOM 3197 O O . TYR B 1 113 ? -4.219 -21.75 -5.438 1 95.81 113 TYR B O 1
ATOM 3205 N N . ILE B 1 114 ? -4.727 -21.297 -3.318 1 92.81 114 ILE B N 1
ATOM 3206 C CA . ILE B 1 114 ? -3.408 -21.625 -2.785 1 92.81 114 ILE B CA 1
ATOM 3207 C C . ILE B 1 114 ? -3.518 -22.828 -1.842 1 92.81 114 ILE B C 1
ATOM 3209 O O . ILE B 1 114 ? -4.223 -22.766 -0.832 1 92.81 114 ILE B O 1
ATOM 3213 N N . ALA B 1 115 ? -2.748 -23.828 -2.221 1 90.19 115 ALA B N 1
ATOM 3214 C CA . ALA B 1 115 ? -2.775 -25.031 -1.391 1 90.19 115 ALA B CA 1
ATOM 3215 C C . ALA B 1 115 ? -2.045 -24.812 -0.071 1 90.19 115 ALA B C 1
ATOM 3217 O O . ALA B 1 115 ? -1.185 -23.922 0.025 1 90.19 115 ALA B O 1
ATOM 3218 N N . GLY B 1 116 ? -2.439 -25.562 0.914 1 84.25 116 GLY B N 1
ATOM 3219 C CA . GLY B 1 116 ? -1.777 -25.469 2.205 1 84.25 116 GLY B CA 1
ATOM 3220 C C . GLY B 1 116 ? -0.281 -25.703 2.127 1 84.25 116 GLY B C 1
ATOM 3221 O O . GLY B 1 116 ? 0.187 -26.5 1.314 1 84.25 116 GLY B O 1
ATOM 3222 N N . GLY B 1 117 ? 0.53 -24.953 3.021 1 78 117 GLY B N 1
ATOM 3223 C CA . GLY B 1 117 ? 1.97 -25.141 3.111 1 78 117 GLY B CA 1
ATOM 3224 C C . GLY B 1 117 ? 2.73 -24.422 2.016 1 78 117 GLY B C 1
ATOM 3225 O O . GLY B 1 117 ? 3.953 -24.547 1.913 1 78 117 GLY B O 1
ATOM 3226 N N . ASN B 1 118 ? 2.021 -23.797 1.221 1 82.75 118 ASN B N 1
ATOM 3227 C CA . ASN B 1 118 ? 2.658 -23.062 0.125 1 82.75 118 ASN B CA 1
ATOM 3228 C C . ASN B 1 118 ? 3.234 -21.734 0.593 1 82.75 118 ASN B C 1
ATOM 3230 O O . ASN B 1 118 ? 2.568 -20.984 1.309 1 82.75 118 ASN B O 1
ATOM 3234 N N . ILE B 1 119 ? 4.469 -21.406 0.189 1 82.44 119 ILE B N 1
ATOM 3235 C CA . ILE B 1 119 ? 5.168 -20.188 0.577 1 82.44 119 ILE B CA 1
ATOM 3236 C C . ILE B 1 119 ? 4.41 -18.969 0.056 1 82.44 119 ILE B C 1
ATOM 3238 O O . ILE B 1 119 ? 4.539 -17.875 0.601 1 82.44 119 ILE B O 1
ATOM 3242 N N . GLU B 1 120 ? 3.621 -19.188 -0.949 1 87.12 120 GLU B N 1
ATOM 3243 C CA . GLU B 1 120 ? 2.873 -18.094 -1.558 1 87.12 120 GLU B CA 1
ATOM 3244 C C . GLU B 1 120 ? 1.845 -17.516 -0.587 1 87.12 120 GLU B C 1
ATOM 3246 O O . GLU B 1 120 ? 1.43 -16.359 -0.723 1 87.12 120 GLU B O 1
ATOM 3251 N N . ALA B 1 121 ? 1.438 -18.375 0.314 1 85.69 121 ALA B N 1
ATOM 3252 C CA . ALA B 1 121 ? 0.449 -17.922 1.284 1 85.69 121 ALA B CA 1
ATOM 3253 C C . ALA B 1 121 ? 0.985 -16.734 2.094 1 85.69 121 ALA B C 1
ATOM 3255 O O . ALA B 1 121 ? 0.306 -15.719 2.242 1 85.69 121 ALA B O 1
ATOM 3256 N N . ALA B 1 122 ? 2.176 -16.875 2.547 1 85.62 122 ALA B N 1
ATOM 3257 C CA . ALA B 1 122 ? 2.795 -15.82 3.336 1 85.62 122 ALA B CA 1
ATOM 3258 C C . ALA B 1 122 ? 3.016 -14.57 2.492 1 85.62 122 ALA B C 1
ATOM 3260 O O . ALA B 1 122 ? 2.848 -13.445 2.98 1 85.62 122 ALA B O 1
ATOM 3261 N N . TYR B 1 123 ? 3.354 -14.836 1.299 1 88.88 123 TYR B N 1
ATOM 3262 C CA . TYR B 1 123 ? 3.521 -13.742 0.356 1 88.88 123 TYR B CA 1
ATOM 3263 C C . TYR B 1 123 ? 2.24 -12.922 0.232 1 88.88 123 TYR B C 1
ATOM 3265 O O . TYR B 1 123 ? 2.266 -11.695 0.32 1 88.88 123 TYR B O 1
ATOM 3273 N N . HIS B 1 124 ? 1.198 -13.578 0.06 1 90.12 124 HIS B N 1
ATOM 3274 C CA . HIS B 1 124 ? -0.07 -12.891 -0.15 1 90.12 124 HIS B CA 1
ATOM 3275 C C . HIS B 1 124 ? -0.529 -12.18 1.12 1 90.12 124 HIS B C 1
ATOM 3277 O O . HIS B 1 124 ? -1.136 -11.109 1.054 1 90.12 124 HIS B O 1
ATOM 3283 N N . ASP B 1 125 ? -0.22 -12.758 2.236 1 88.44 125 ASP B N 1
ATOM 3284 C CA . ASP B 1 125 ? -0.503 -12.078 3.498 1 88.44 125 ASP B CA 1
ATOM 3285 C C . ASP B 1 125 ? 0.234 -10.742 3.58 1 88.44 125 ASP B C 1
ATOM 3287 O O . ASP B 1 125 ? -0.365 -9.719 3.906 1 88.44 125 ASP B O 1
ATOM 3291 N N . GLU B 1 126 ? 1.41 -10.812 3.252 1 88.19 126 GLU B N 1
ATOM 3292 C CA . GLU B 1 126 ? 2.246 -9.617 3.354 1 88.19 126 GLU B CA 1
ATOM 3293 C C . GLU B 1 126 ? 1.842 -8.57 2.318 1 88.19 126 GLU B C 1
ATOM 3295 O O . GLU B 1 126 ? 1.791 -7.379 2.619 1 88.19 126 GLU B O 1
ATOM 3300 N N . ILE B 1 127 ? 1.559 -9.023 1.181 1 88.88 127 ILE B N 1
ATOM 3301 C CA . ILE B 1 127 ? 1.157 -8.117 0.107 1 88.88 127 ILE B CA 1
ATOM 3302 C C . ILE B 1 127 ? -0.144 -7.414 0.484 1 88.88 127 ILE B C 1
ATOM 3304 O O . ILE B 1 127 ? -0.287 -6.207 0.275 1 88.88 127 ILE B O 1
ATOM 3308 N N . TYR B 1 128 ? -1.021 -8.172 0.962 1 88.81 128 TYR B N 1
ATOM 3309 C CA . TYR B 1 128 ? -2.293 -7.578 1.358 1 88.81 128 TYR B CA 1
ATOM 3310 C C . TYR B 1 128 ? -2.092 -6.539 2.455 1 88.81 128 TYR B C 1
ATOM 3312 O O . TYR B 1 128 ? -2.67 -5.453 2.402 1 88.81 128 TYR B O 1
ATOM 3320 N N . ARG B 1 129 ? -1.299 -6.871 3.363 1 88.5 129 ARG B N 1
ATOM 3321 C CA . ARG B 1 129 ? -0.986 -5.93 4.434 1 88.5 129 ARG B CA 1
ATOM 3322 C C . ARG B 1 129 ? -0.378 -4.645 3.875 1 88.5 129 ARG B C 1
ATOM 3324 O O . ARG B 1 129 ? -0.804 -3.545 4.23 1 88.5 129 ARG B O 1
ATOM 3331 N N . LEU B 1 130 ? 0.534 -4.793 3.006 1 87.69 130 LEU B N 1
ATOM 3332 C CA . LEU B 1 130 ? 1.241 -3.652 2.436 1 87.69 130 LEU B CA 1
ATOM 3333 C C . LEU B 1 130 ? 0.296 -2.781 1.614 1 87.69 130 LEU B C 1
ATOM 3335 O O . LEU B 1 130 ? 0.499 -1.57 1.505 1 87.69 130 LEU B O 1
ATOM 3339 N N . THR B 1 131 ? -0.739 -3.42 1.082 1 89.12 131 THR B N 1
ATOM 3340 C CA . THR B 1 131 ? -1.645 -2.688 0.203 1 89.12 131 THR B CA 1
ATOM 3341 C C . THR B 1 131 ? -2.764 -2.031 1.006 1 89.12 131 THR B C 1
ATOM 3343 O O . THR B 1 131 ? -3.434 -1.118 0.517 1 89.12 131 THR B O 1
ATOM 3346 N N . THR B 1 132 ? -2.93 -2.461 2.225 1 91.12 132 THR B N 1
ATOM 3347 C CA . THR B 1 132 ? -4.156 -2.027 2.885 1 91.12 132 THR B CA 1
ATOM 3348 C C . THR B 1 132 ? -3.844 -1.316 4.199 1 91.12 132 THR B C 1
ATOM 3350 O O . THR B 1 132 ? -4.668 -0.557 4.711 1 91.12 132 THR B O 1
ATOM 3353 N N . MET B 1 133 ? -2.666 -1.586 4.723 1 90.75 133 MET B N 1
ATOM 3354 C CA . MET B 1 133 ? -2.363 -1.09 6.059 1 90.75 133 MET B CA 1
ATOM 3355 C C . MET B 1 133 ? -1.415 0.103 5.996 1 90.75 133 MET B C 1
ATOM 3357 O O . MET B 1 133 ? -0.53 0.153 5.141 1 90.75 133 MET B O 1
ATOM 3361 N N . ASP B 1 134 ? -1.626 0.938 6.961 1 90.06 134 ASP B N 1
ATOM 3362 C CA . ASP B 1 134 ? -0.667 2.014 7.188 1 90.06 134 ASP B CA 1
ATOM 3363 C C . ASP B 1 134 ? 0.611 1.484 7.832 1 90.06 134 ASP B C 1
ATOM 3365 O O . ASP B 1 134 ? 0.557 0.792 8.852 1 90.06 134 ASP B O 1
ATOM 3369 N N . GLY B 1 135 ? 1.695 1.824 7.262 1 84.44 135 GLY B N 1
ATOM 3370 C CA . GLY B 1 135 ? 2.963 1.24 7.668 1 84.44 135 GLY B CA 1
ATOM 3371 C C . GLY B 1 135 ? 3.389 1.652 9.062 1 84.44 135 GLY B C 1
ATOM 3372 O O . GLY B 1 135 ? 4.133 0.931 9.734 1 84.44 135 GLY B O 1
ATOM 3373 N N . LEU B 1 136 ? 2.914 2.719 9.562 1 87.5 136 LEU B N 1
ATOM 3374 C CA . LEU B 1 136 ? 3.332 3.227 10.859 1 87.5 136 LEU B CA 1
ATOM 3375 C C . LEU B 1 136 ? 2.418 2.711 11.969 1 87.5 136 LEU B C 1
ATOM 3377 O O . LEU B 1 136 ? 2.889 2.129 12.945 1 87.5 136 LEU B O 1
ATOM 3381 N N . THR B 1 137 ? 1.139 2.793 11.727 1 94.69 137 THR B N 1
ATOM 3382 C CA . THR B 1 137 ? 0.18 2.564 12.805 1 94.69 137 THR B CA 1
ATOM 3383 C C . THR B 1 137 ? -0.411 1.16 12.711 1 94.69 137 THR B C 1
ATOM 3385 O O . THR B 1 137 ? -1.059 0.691 13.648 1 94.69 137 THR B O 1
ATOM 3388 N N . GLN B 1 138 ? -0.32 0.52 11.57 1 91.06 138 GLN B N 1
ATOM 3389 C CA . GLN B 1 138 ? -0.786 -0.842 11.336 1 91.06 138 GLN B CA 1
ATOM 3390 C C . GLN B 1 138 ? -2.311 -0.914 11.359 1 91.06 138 GLN B C 1
ATOM 3392 O O . GLN B 1 138 ? -2.881 -1.943 11.727 1 91.06 138 GLN B O 1
ATOM 3397 N N . ILE B 1 139 ? -2.961 0.188 11.18 1 95.31 139 ILE B N 1
ATOM 3398 C CA . ILE B 1 139 ? -4.379 0.217 10.836 1 95.31 139 ILE B CA 1
ATOM 3399 C C . ILE B 1 139 ? -4.543 0.468 9.336 1 95.31 139 ILE B C 1
ATOM 3401 O O . ILE B 1 139 ? -3.553 0.616 8.617 1 95.31 139 ILE B O 1
ATOM 3405 N N . TYR B 1 140 ? -5.773 0.417 8.852 1 94.19 140 TYR B N 1
ATOM 3406 C CA . TYR B 1 140 ? -5.965 0.533 7.41 1 94.19 140 TYR B CA 1
ATOM 3407 C C . TYR B 1 140 ? -5.457 1.877 6.898 1 94.19 140 TYR B C 1
ATOM 3409 O O . TYR B 1 140 ? -5.41 2.855 7.648 1 94.19 140 TYR B O 1
ATOM 3417 N N . ASN B 1 141 ? -5.086 1.907 5.656 1 91.56 141 ASN B N 1
ATOM 3418 C CA . ASN B 1 141 ? -4.641 3.156 5.047 1 91.56 141 ASN B CA 1
ATOM 3419 C C . ASN B 1 141 ? -5.793 3.883 4.355 1 91.56 141 ASN B C 1
ATOM 3421 O O . ASN B 1 141 ? -6.906 3.361 4.281 1 91.56 141 ASN B O 1
ATOM 3425 N N . ARG B 1 142 ? -5.539 5.004 3.885 1 90.31 142 ARG B N 1
ATOM 3426 C CA . ARG B 1 142 ? -6.574 5.855 3.307 1 90.31 142 ARG B CA 1
ATOM 3427 C C . ARG B 1 142 ? -7.168 5.219 2.055 1 90.31 142 ARG B C 1
ATOM 3429 O O . ARG B 1 142 ? -8.383 5.281 1.836 1 90.31 142 ARG B O 1
ATOM 3436 N N . ARG B 1 143 ? -6.312 4.727 1.238 1 85.69 143 ARG B N 1
ATOM 3437 C CA . ARG B 1 143 ? -6.797 4.105 0.008 1 85.69 143 ARG B CA 1
ATOM 3438 C C . ARG B 1 143 ? -7.848 3.043 0.308 1 85.69 143 ARG B C 1
ATOM 3440 O O . ARG B 1 143 ? -8.914 3.023 -0.31 1 85.69 143 ARG B O 1
ATOM 3447 N N . TYR B 1 144 ? -7.426 2.152 1.201 1 90 144 TYR B N 1
ATOM 3448 C CA . TYR B 1 144 ? -8.367 1.109 1.591 1 90 144 TYR B CA 1
ATOM 3449 C C . TYR B 1 144 ? -9.656 1.715 2.143 1 90 144 TYR B C 1
ATOM 3451 O O . TYR B 1 144 ? -10.75 1.24 1.839 1 90 144 TYR B O 1
ATOM 3459 N N . PHE B 1 145 ? -9.508 2.686 2.939 1 94.19 145 PHE B N 1
ATOM 3460 C CA . PHE B 1 145 ? -10.664 3.373 3.504 1 94.19 145 PHE B CA 1
ATOM 3461 C C . PHE B 1 145 ? -11.602 3.855 2.402 1 94.19 145 PHE B C 1
ATOM 3463 O O . PHE B 1 145 ? -12.812 3.645 2.471 1 94.19 145 PHE B O 1
ATOM 3470 N N . ASP B 1 146 ? -11.094 4.492 1.437 1 90.88 146 ASP B N 1
ATOM 3471 C CA . ASP B 1 146 ? -11.891 5.055 0.349 1 90.88 146 ASP B CA 1
ATOM 3472 C C . ASP B 1 146 ? -12.641 3.961 -0.406 1 90.88 146 ASP B C 1
ATOM 3474 O O . ASP B 1 146 ? -13.805 4.141 -0.78 1 90.88 146 ASP B O 1
ATOM 3478 N N . GLU B 1 147 ? -11.984 2.906 -0.629 1 87.81 147 GLU B N 1
ATOM 3479 C CA . GLU B 1 147 ? -12.625 1.772 -1.29 1 87.81 147 GLU B CA 1
ATOM 3480 C C . GLU B 1 147 ? -13.781 1.229 -0.458 1 87.81 147 GLU B C 1
ATOM 3482 O O . GLU B 1 147 ? -14.852 0.925 -0.993 1 87.81 147 GLU B O 1
ATOM 3487 N N . GLN B 1 148 ? -13.492 1.096 0.81 1 92 148 GLN B N 1
ATOM 3488 C CA . GLN B 1 148 ? -14.531 0.598 1.708 1 92 148 GLN B CA 1
ATOM 3489 C C . GLN B 1 148 ? -15.688 1.586 1.812 1 92 148 GLN B C 1
ATOM 3491 O O . GLN B 1 148 ? -16.844 1.181 1.931 1 92 148 GLN B O 1
ATOM 3496 N N . LEU B 1 149 ? -15.367 2.814 1.809 1 94.81 149 LEU B N 1
ATOM 3497 C CA . LEU B 1 149 ? -16.406 3.846 1.858 1 94.81 149 LEU B CA 1
ATOM 3498 C C . LEU B 1 149 ? -17.359 3.705 0.688 1 94.81 149 LEU B C 1
ATOM 3500 O O . LEU B 1 149 ? -18.578 3.703 0.879 1 94.81 149 LEU B O 1
ATOM 3504 N N . ASP B 1 150 ? -16.812 3.553 -0.487 1 90.81 150 ASP B N 1
ATOM 3505 C CA . ASP B 1 150 ? -17.641 3.383 -1.684 1 90.81 150 ASP B CA 1
ATOM 3506 C C . ASP B 1 150 ? -18.531 2.146 -1.569 1 90.81 150 ASP B C 1
ATOM 3508 O O . ASP B 1 150 ? -19.719 2.203 -1.877 1 90.81 150 ASP B O 1
ATOM 3512 N N . ARG B 1 151 ? -17.969 1.123 -1.111 1 86.38 151 ARG B N 1
ATOM 3513 C CA . ARG B 1 151 ? -18.688 -0.144 -0.981 1 86.38 151 ARG B CA 1
ATOM 3514 C C . ARG B 1 151 ? -19.797 -0.041 0.048 1 86.38 151 ARG B C 1
ATOM 3516 O O . ARG B 1 151 ? -20.922 -0.498 -0.195 1 86.38 151 ARG B O 1
ATOM 3523 N N . GLU B 1 152 ? -19.5 0.498 1.148 1 91.38 152 GLU B N 1
ATOM 3524 C CA . GLU B 1 152 ? -20.469 0.571 2.24 1 91.38 152 GLU B CA 1
ATOM 3525 C C . GLU B 1 152 ? -21.594 1.536 1.91 1 91.38 152 GLU B C 1
ATOM 3527 O O . GLU B 1 152 ? -22.734 1.319 2.316 1 91.38 152 GLU B O 1
ATOM 3532 N N . ILE B 1 153 ? -21.281 2.549 1.201 1 94.19 153 ILE B N 1
ATOM 3533 C CA . ILE B 1 153 ? -22.328 3.459 0.768 1 94.19 153 ILE B CA 1
ATOM 3534 C C . ILE B 1 153 ? -23.297 2.729 -0.167 1 94.19 153 ILE B C 1
ATOM 3536 O O . ILE B 1 153 ? -24.516 2.816 -0.006 1 94.19 153 ILE B O 1
ATOM 3540 N N . SER B 1 154 ? -22.719 2.027 -1.143 1 87.88 154 SER B N 1
ATOM 3541 C CA . SER B 1 154 ? -23.547 1.248 -2.061 1 87.88 154 SER B CA 1
ATOM 3542 C C . SER B 1 154 ? -24.422 0.249 -1.309 1 87.88 154 SER B C 1
ATOM 3544 O O . SER B 1 154 ? -25.609 0.112 -1.601 1 87.88 154 SER B O 1
ATOM 3546 N N . ARG B 1 155 ? -23.828 -0.399 -0.396 1 85.88 155 ARG B N 1
ATOM 3547 C CA . ARG B 1 155 ? -24.547 -1.382 0.412 1 85.88 155 ARG B CA 1
ATOM 3548 C C . ARG B 1 155 ? -25.641 -0.717 1.245 1 85.88 155 ARG B C 1
ATOM 3550 O O . ARG B 1 155 ? -26.75 -1.226 1.331 1 85.88 155 ARG B O 1
ATOM 3557 N N . SER B 1 156 ? -25.266 0.324 1.896 1 92.12 156 SER B N 1
ATOM 3558 C CA . SER B 1 156 ? -26.203 1.066 2.723 1 92.12 156 SER B CA 1
ATOM 3559 C C . SER B 1 156 ? -27.422 1.508 1.913 1 92.12 156 SER B C 1
ATOM 3561 O O . SER B 1 156 ? -28.562 1.39 2.375 1 92.12 156 SER B O 1
ATOM 3563 N N . ARG B 1 157 ? -27.203 1.931 0.763 1 91 157 ARG B N 1
ATOM 3564 C CA . ARG B 1 157 ? -28.297 2.385 -0.097 1 91 157 ARG B CA 1
ATOM 3565 C C . ARG B 1 157 ? -29.141 1.21 -0.571 1 91 157 ARG B C 1
ATOM 3567 O O . ARG B 1 157 ? -30.375 1.279 -0.552 1 91 157 ARG B O 1
ATOM 3574 N N . ARG B 1 158 ? -28.531 0.184 -0.985 1 83.94 158 ARG B N 1
ATOM 3575 C CA . ARG B 1 158 ? -29.219 -0.99 -1.516 1 83.94 158 ARG B CA 1
ATOM 3576 C C . ARG B 1 158 ? -30.109 -1.629 -0.456 1 83.94 158 ARG B C 1
ATOM 3578 O O . ARG B 1 158 ? -31.219 -2.068 -0.756 1 83.94 158 ARG B O 1
ATOM 3585 N N . TYR B 1 159 ? -29.594 -1.63 0.792 1 86.44 159 TYR B N 1
ATOM 3586 C CA . TYR B 1 159 ? -30.297 -2.363 1.838 1 86.44 159 TYR B CA 1
ATOM 3587 C C . TYR B 1 159 ? -30.953 -1.408 2.828 1 86.44 159 TYR B C 1
ATOM 3589 O O . TYR B 1 159 ? -31.516 -1.839 3.844 1 86.44 159 TYR B O 1
ATOM 3597 N N . GLU B 1 160 ? -30.797 -0.167 2.643 1 90.81 160 GLU B N 1
ATOM 3598 C CA . GLU B 1 160 ? -31.391 0.876 3.473 1 90.81 160 GLU B CA 1
ATOM 3599 C C . GLU B 1 160 ? -30.906 0.776 4.918 1 90.81 160 GLU B C 1
ATOM 3601 O O . GLU B 1 160 ? -31.719 0.718 5.844 1 90.81 160 GLU B O 1
ATOM 3606 N N . ARG B 1 161 ? -29.641 0.673 5.016 1 91.88 161 ARG B N 1
ATOM 3607 C CA . ARG B 1 161 ? -29 0.597 6.32 1 91.88 161 ARG B CA 1
ATOM 3608 C C . ARG B 1 161 ? -28.266 1.893 6.645 1 91.88 161 ARG B C 1
ATOM 3610 O O . ARG B 1 161 ? -27.891 2.643 5.742 1 91.88 161 ARG B O 1
ATOM 3617 N N . MET B 1 162 ? -28.109 2.119 7.941 1 95.75 162 MET B N 1
ATOM 3618 C CA . MET B 1 162 ? -27.422 3.328 8.383 1 95.75 162 MET B CA 1
ATOM 3619 C C . MET B 1 162 ? -25.906 3.201 8.172 1 95.75 162 MET B C 1
ATOM 3621 O O . MET B 1 162 ? -25.375 2.094 8.172 1 95.75 162 MET B O 1
ATOM 3625 N N . LEU B 1 163 ? -25.297 4.355 7.91 1 97.25 163 LEU B N 1
ATOM 3626 C CA . LEU B 1 163 ? -23.859 4.445 7.785 1 97.25 163 LEU B CA 1
ATOM 3627 C C . LEU B 1 163 ? -23.344 5.754 8.375 1 97.25 163 LEU B C 1
ATOM 3629 O O . LEU B 1 163 ? -23.844 6.828 8.055 1 97.25 163 LEU B O 1
ATOM 3633 N N . SER B 1 164 ? -22.391 5.629 9.266 1 97.94 164 SER B N 1
ATOM 3634 C CA . SER B 1 164 ? -21.812 6.82 9.891 1 97.94 164 SER B CA 1
ATOM 3635 C C . SER B 1 164 ? -20.312 6.895 9.664 1 97.94 164 SER B C 1
ATOM 3637 O O . SER B 1 164 ? -19.656 5.867 9.477 1 97.94 164 SER B O 1
ATOM 3639 N N . LEU B 1 165 ? -19.828 8.125 9.641 1 98 165 LEU B N 1
ATOM 3640 C CA . LEU B 1 165 ? -18.406 8.406 9.469 1 98 165 LEU B CA 1
ATOM 3641 C C . LEU B 1 165 ? -17.891 9.297 10.594 1 98 165 LEU B C 1
ATOM 3643 O O . LEU B 1 165 ? -18.531 10.297 10.945 1 98 165 LEU B O 1
ATOM 3647 N N . VAL B 1 166 ? -16.781 8.898 11.195 1 98.44 166 VAL B N 1
ATOM 3648 C CA . VAL B 1 166 ? -16.094 9.688 12.227 1 98.44 166 VAL B CA 1
ATOM 3649 C C . VAL B 1 166 ? -14.711 10.07 11.734 1 98.44 166 VAL B C 1
ATOM 3651 O O . VAL B 1 166 ? -13.938 9.219 11.289 1 98.44 166 VAL B O 1
ATOM 3654 N N . LEU B 1 167 ? -14.398 11.312 11.773 1 97.81 167 LEU B N 1
ATOM 3655 C CA . LEU B 1 167 ? -13.055 11.812 11.531 1 97.81 167 LEU B CA 1
ATOM 3656 C C . LEU B 1 167 ? -12.43 12.352 12.812 1 97.81 167 LEU B C 1
ATOM 3658 O O . LEU B 1 167 ? -13.078 13.078 13.562 1 97.81 167 LEU B O 1
ATOM 3662 N N . LEU B 1 168 ? -11.172 11.906 13.023 1 97.5 168 LEU B N 1
ATOM 3663 C CA . LEU B 1 168 ? -10.406 12.328 14.188 1 97.5 168 LEU B CA 1
ATOM 3664 C C . LEU B 1 168 ? -9.117 13.031 13.773 1 97.5 168 LEU B C 1
ATOM 3666 O O . LEU B 1 168 ? -8.477 12.641 12.789 1 97.5 168 LEU B O 1
ATOM 3670 N N . ASP B 1 169 ? -8.789 13.992 14.539 1 96.5 169 ASP B N 1
ATOM 3671 C CA . ASP B 1 169 ? -7.527 14.695 14.352 1 96.5 169 ASP B CA 1
ATOM 3672 C C . ASP B 1 169 ? -6.824 14.938 15.688 1 96.5 169 ASP B C 1
ATOM 3674 O O . ASP B 1 169 ? -7.465 15.297 16.672 1 96.5 169 ASP B O 1
ATOM 3678 N N . ILE B 1 170 ? -5.578 14.711 15.719 1 97.44 170 ILE B N 1
ATOM 3679 C CA . ILE B 1 170 ? -4.805 14.953 16.938 1 97.44 170 ILE B CA 1
ATOM 3680 C C . ILE B 1 170 ? -4.586 16.453 17.109 1 97.44 170 ILE B C 1
ATOM 3682 O O . ILE B 1 170 ? -4.047 17.125 16.219 1 97.44 170 ILE B O 1
ATOM 3686 N N . ASP B 1 171 ? -4.949 16.922 18.281 1 96.75 171 ASP B N 1
ATOM 3687 C CA . ASP B 1 171 ? -4.844 18.359 18.547 1 96.75 171 ASP B CA 1
ATOM 3688 C C . ASP B 1 171 ? -3.385 18.781 18.703 1 96.75 171 ASP B C 1
ATOM 3690 O O . ASP B 1 171 ? -2.646 18.203 19.516 1 96.75 171 ASP B O 1
ATOM 3694 N N . HIS B 1 172 ? -2.971 19.766 17.922 1 93.81 172 HIS B N 1
ATOM 3695 C CA . HIS B 1 172 ? -1.656 20.391 18.016 1 93.81 172 HIS B CA 1
ATOM 3696 C C . HIS B 1 172 ? -0.545 19.375 17.812 1 93.81 172 HIS B C 1
ATOM 3698 O O . HIS B 1 172 ? 0.43 19.344 18.562 1 93.81 172 HIS B O 1
ATOM 3704 N N . PHE B 1 173 ? -0.698 18.578 16.859 1 92.5 173 PHE B N 1
ATOM 3705 C CA . PHE B 1 173 ? 0.261 17.5 16.641 1 92.5 173 PHE B CA 1
ATOM 3706 C C . PHE B 1 173 ? 1.617 18.047 16.234 1 92.5 173 PHE B C 1
ATOM 3708 O O . PHE B 1 173 ? 2.658 17.5 16.594 1 92.5 173 PHE B O 1
ATOM 3715 N N . LYS B 1 174 ? 1.591 19.031 15.461 1 83.06 174 LYS B N 1
ATOM 3716 C CA . LYS B 1 174 ? 2.857 19.672 15.094 1 83.06 174 LYS B CA 1
ATOM 3717 C C . LYS B 1 174 ? 3.625 20.125 16.328 1 83.06 174 LYS B C 1
ATOM 3719 O O . LYS B 1 174 ? 4.848 19.984 16.391 1 83.06 174 LYS B O 1
ATOM 3724 N N . ALA B 1 175 ? 2.963 20.719 17.219 1 88.69 175 ALA B N 1
ATOM 3725 C CA . ALA B 1 175 ? 3.59 21.156 18.469 1 88.69 175 ALA B CA 1
ATOM 3726 C C . ALA B 1 175 ? 4.219 19.984 19.219 1 88.69 175 ALA B C 1
ATOM 3728 O O . ALA B 1 175 ? 5.262 20.141 19.859 1 88.69 175 ALA B O 1
ATOM 3729 N N . VAL B 1 176 ? 3.561 18.875 19.188 1 91.62 176 VAL B N 1
ATOM 3730 C CA . VAL B 1 176 ? 4.102 17.672 19.797 1 91.62 176 VAL B CA 1
ATOM 3731 C C . VAL B 1 176 ? 5.426 17.297 19.125 1 91.62 176 VAL B C 1
ATOM 3733 O O . VAL B 1 176 ? 6.418 17.031 19.797 1 91.62 176 VAL B O 1
ATOM 3736 N N . ASN B 1 177 ? 5.438 17.328 17.812 1 83.94 177 ASN B N 1
ATOM 3737 C CA . ASN B 1 177 ? 6.652 17.016 17.078 1 83.94 177 ASN B CA 1
ATOM 3738 C C . ASN B 1 177 ? 7.766 18.016 17.375 1 83.94 177 ASN B C 1
ATOM 3740 O O . ASN B 1 177 ? 8.922 17.625 17.531 1 83.94 177 ASN B O 1
ATOM 3744 N N . ASP B 1 178 ? 7.383 19.219 17.391 1 80.44 178 ASP B N 1
ATOM 3745 C CA . ASP B 1 178 ? 8.352 20.281 17.625 1 80.44 178 ASP B CA 1
ATOM 3746 C C . ASP B 1 178 ? 8.992 20.172 19 1 80.44 178 ASP B C 1
ATOM 3748 O O . ASP B 1 178 ? 10.188 20.406 19.156 1 80.44 178 ASP B O 1
ATOM 3752 N N . LYS B 1 179 ? 8.211 19.875 19.953 1 89 179 LYS B N 1
ATOM 3753 C CA . LYS B 1 179 ? 8.648 19.859 21.344 1 89 179 LYS B CA 1
ATOM 3754 C C . LYS B 1 179 ? 9.375 18.562 21.672 1 89 179 LYS B C 1
ATOM 3756 O O . LYS B 1 179 ? 10.398 18.578 22.359 1 89 179 LYS B O 1
ATOM 3761 N N . TYR B 1 180 ? 8.836 17.453 21.172 1 89.25 180 TYR B N 1
ATOM 3762 C CA . TYR B 1 180 ? 9.336 16.172 21.641 1 89.25 180 TYR B CA 1
ATOM 3763 C C . TYR B 1 180 ? 10.086 15.445 20.531 1 89.25 180 TYR B C 1
ATOM 3765 O O . TYR B 1 180 ? 10.734 14.422 20.766 1 89.25 180 TYR B O 1
ATOM 3773 N N . GLY B 1 181 ? 9.992 15.906 19.328 1 80.44 181 GLY B N 1
ATOM 3774 C CA . GLY B 1 181 ? 10.641 15.289 18.188 1 80.44 181 GLY B CA 1
ATOM 3775 C C . GLY B 1 181 ? 9.703 14.43 17.359 1 80.44 181 GLY B C 1
ATOM 3776 O O . GLY B 1 181 ? 8.688 13.953 17.875 1 80.44 181 GLY B O 1
ATOM 3777 N N . HIS B 1 182 ? 10.086 14.062 16.141 1 78 182 HIS B N 1
ATOM 3778 C CA . HIS B 1 182 ? 9.266 13.312 15.203 1 78 182 HIS B CA 1
ATOM 3779 C C . HIS B 1 182 ? 9.078 11.867 15.656 1 78 182 HIS B C 1
ATOM 3781 O O . HIS B 1 182 ? 8.031 11.266 15.414 1 78 182 HIS B O 1
ATOM 3787 N N . LEU B 1 183 ? 10.047 11.398 16.219 1 82.12 183 LEU B N 1
ATOM 3788 C CA . LEU B 1 183 ? 9.922 10.031 16.719 1 82.12 183 LEU B CA 1
ATOM 3789 C C . LEU B 1 183 ? 8.859 9.938 17.812 1 82.12 183 LEU B C 1
ATOM 3791 O O . LEU B 1 183 ? 8.148 8.938 17.906 1 82.12 183 LEU B O 1
ATOM 3795 N N . ALA B 1 184 ? 8.828 10.945 18.594 1 89.56 184 ALA B N 1
ATOM 3796 C CA . ALA B 1 184 ? 7.773 11.016 19.594 1 89.56 184 ALA B CA 1
ATOM 3797 C C . ALA B 1 184 ? 6.398 11.109 18.938 1 89.56 184 ALA B C 1
ATOM 3799 O O . ALA B 1 184 ? 5.445 10.461 19.391 1 89.56 184 ALA B O 1
ATOM 3800 N N . GLY B 1 185 ? 6.309 11.867 17.938 1 92.81 185 GLY B N 1
ATOM 3801 C CA . GLY B 1 185 ? 5.074 11.945 17.172 1 92.81 185 GLY B CA 1
ATOM 3802 C C . GLY B 1 185 ? 4.641 10.609 16.609 1 92.81 185 GLY B C 1
ATOM 3803 O O . GLY B 1 185 ? 3.473 10.234 16.703 1 92.81 185 GLY B O 1
ATOM 3804 N N . ASP B 1 186 ? 5.586 9.93 16.094 1 89.44 186 ASP B N 1
ATOM 3805 C CA . ASP B 1 186 ? 5.312 8.602 15.57 1 89.44 186 ASP B CA 1
ATOM 3806 C C . ASP B 1 186 ? 4.773 7.68 16.656 1 89.44 186 ASP B C 1
ATOM 3808 O O . ASP B 1 186 ? 3.848 6.898 16.422 1 89.44 186 ASP B O 1
ATOM 3812 N N . SER B 1 187 ? 5.395 7.789 17.75 1 93.81 187 SER B N 1
ATOM 3813 C CA . SER B 1 187 ? 4.973 6.965 18.875 1 93.81 187 SER B CA 1
ATOM 3814 C C . SER B 1 187 ? 3.545 7.297 19.297 1 93.81 187 SER B C 1
ATOM 3816 O O . SER B 1 187 ? 2.762 6.398 19.609 1 93.81 187 SER B O 1
ATOM 3818 N N . VAL B 1 188 ? 3.24 8.531 19.281 1 96.81 188 VAL B N 1
ATOM 3819 C CA . VAL B 1 188 ? 1.896 8.977 19.641 1 96.81 188 VAL B CA 1
ATOM 3820 C C . VAL B 1 188 ? 0.887 8.406 18.641 1 96.81 188 VAL B C 1
ATOM 3822 O O . VAL B 1 188 ? -0.165 7.902 19.031 1 96.81 188 VAL B O 1
ATOM 3825 N N . LEU B 1 189 ? 1.206 8.516 17.391 1 96.75 189 LEU B N 1
ATOM 3826 C CA . LEU B 1 189 ? 0.323 7.992 16.344 1 96.75 189 LEU B CA 1
ATOM 3827 C C . LEU B 1 189 ? 0.065 6.504 16.547 1 96.75 189 LEU B C 1
ATOM 3829 O O . LEU B 1 189 ? -1.079 6.051 16.469 1 96.75 189 LEU B O 1
ATOM 3833 N N . LYS B 1 190 ? 1.084 5.742 16.828 1 96.62 190 LYS B N 1
ATOM 3834 C CA . LYS B 1 190 ? 0.983 4.301 17.047 1 96.62 190 LYS B CA 1
ATOM 3835 C C . LYS B 1 190 ? 0.115 3.986 18.266 1 96.62 190 LYS B C 1
ATOM 3837 O O . LYS B 1 190 ? -0.771 3.131 18.203 1 96.62 190 LYS B O 1
ATOM 3842 N N . GLN B 1 191 ? 0.4 4.656 19.297 1 97.25 191 GLN B N 1
ATOM 3843 C CA . GLN B 1 191 ? -0.322 4.41 20.547 1 97.25 191 GLN B CA 1
ATOM 3844 C C . GLN B 1 191 ? -1.793 4.793 20.406 1 97.25 191 GLN B C 1
ATOM 3846 O O . GLN B 1 191 ? -2.668 4.102 20.938 1 97.25 191 GLN B O 1
ATOM 3851 N N . LEU B 1 192 ? -2.037 5.852 19.766 1 97.88 192 LEU B N 1
ATOM 3852 C CA . LEU B 1 192 ? -3.418 6.262 19.531 1 97.88 192 LEU B CA 1
ATOM 3853 C C . LEU B 1 192 ? -4.176 5.203 18.734 1 97.88 192 LEU B C 1
ATOM 3855 O O . LEU B 1 192 ? -5.297 4.832 19.109 1 97.88 192 LEU B O 1
ATOM 3859 N N . ALA B 1 193 ? -3.559 4.781 17.688 1 97.62 193 ALA B N 1
ATOM 3860 C CA . ALA B 1 193 ? -4.184 3.754 16.859 1 97.62 193 ALA B CA 1
ATOM 3861 C C . ALA B 1 193 ? -4.504 2.508 17.688 1 97.62 193 ALA B C 1
ATOM 3863 O O . ALA B 1 193 ? -5.598 1.952 17.578 1 97.62 193 ALA B O 1
ATOM 3864 N N . SER B 1 194 ? -3.574 2.115 18.5 1 96.06 194 SER B N 1
ATOM 3865 C CA . SER B 1 194 ? -3.758 0.937 19.344 1 96.06 194 SER B CA 1
ATOM 3866 C C . SER B 1 194 ? -4.887 1.146 20.344 1 96.06 194 SER B C 1
ATOM 3868 O O . SER B 1 194 ? -5.684 0.24 20.594 1 96.06 194 SER B O 1
ATOM 3870 N N . THR B 1 195 ? -4.93 2.287 20.875 1 95.44 195 THR B N 1
ATOM 3871 C CA . THR B 1 195 ? -5.93 2.627 21.875 1 95.44 195 THR B CA 1
ATOM 3872 C C . THR B 1 195 ? -7.328 2.629 21.266 1 95.44 195 THR B C 1
ATOM 3874 O O . THR B 1 195 ? -8.242 2.012 21.812 1 95.44 195 THR B O 1
ATOM 3877 N N . VAL B 1 196 ? -7.504 3.25 20.188 1 97.19 196 VAL B N 1
ATOM 3878 C CA . VAL B 1 196 ? -8.805 3.389 19.547 1 97.19 196 VAL B CA 1
ATOM 3879 C C . VAL B 1 196 ? -9.273 2.035 19.016 1 97.19 196 VAL B C 1
ATOM 3881 O O . VAL B 1 196 ? -10.469 1.724 19.047 1 97.19 196 VAL B O 1
ATOM 3884 N N . ARG B 1 197 ? -8.344 1.266 18.531 1 95.81 197 ARG B N 1
ATOM 3885 C CA . ARG B 1 197 ? -8.656 -0.043 17.969 1 95.81 197 ARG B CA 1
ATOM 3886 C C . ARG B 1 197 ? -9.398 -0.912 18.984 1 95.81 197 ARG B C 1
ATOM 3888 O O . ARG B 1 197 ? -10.242 -1.725 18.609 1 95.81 197 ARG B O 1
ATOM 3895 N N . THR B 1 198 ? -9.148 -0.719 20.25 1 93.38 198 THR B N 1
ATOM 3896 C CA . THR B 1 198 ? -9.758 -1.521 21.312 1 93.38 198 THR B CA 1
ATOM 3897 C C . THR B 1 198 ? -11.25 -1.232 21.406 1 93.38 198 THR B C 1
ATOM 3899 O O . THR B 1 198 ? -11.992 -1.988 22.047 1 93.38 198 THR B O 1
ATOM 3902 N N . LYS B 1 199 ? -11.727 -0.232 20.734 1 93.19 199 LYS B N 1
ATOM 3903 C CA . LYS B 1 199 ? -13.117 0.174 20.859 1 93.19 199 LYS B CA 1
ATOM 3904 C C . LYS B 1 199 ? -13.867 -0.058 19.547 1 93.19 199 LYS B C 1
ATOM 3906 O O . LYS B 1 199 ? -15.078 0.164 19.469 1 93.19 199 LYS B O 1
ATOM 3911 N N . ILE B 1 200 ? -13.211 -0.467 18.562 1 92.31 200 ILE B N 1
ATOM 3912 C CA . ILE B 1 200 ? -13.766 -0.608 17.219 1 92.31 200 ILE B CA 1
ATOM 3913 C C . ILE B 1 200 ? -14.133 -2.068 16.969 1 92.31 200 ILE B C 1
ATOM 3915 O O . ILE B 1 200 ? -13.398 -2.977 17.359 1 92.31 200 ILE B O 1
ATOM 3919 N N . ARG B 1 201 ? -15.312 -2.273 16.328 1 89.81 201 ARG B N 1
ATOM 3920 C CA . ARG B 1 201 ? -15.742 -3.623 15.969 1 89.81 201 ARG B CA 1
ATOM 3921 C C . ARG B 1 201 ? -15.016 -4.117 14.719 1 89.81 201 ARG B C 1
ATOM 3923 O O . ARG B 1 201 ? -14.398 -3.33 14 1 89.81 201 ARG B O 1
ATOM 3930 N N . ARG B 1 202 ? -15.172 -5.379 14.438 1 83 202 ARG B N 1
ATOM 3931 C CA . ARG B 1 202 ? -14.547 -6.039 13.297 1 83 202 ARG B CA 1
ATOM 3932 C C . ARG B 1 202 ? -15.117 -5.512 11.984 1 83 202 ARG B C 1
ATOM 3934 O O . ARG B 1 202 ? -14.406 -5.414 10.984 1 83 202 ARG B O 1
ATOM 3941 N N . GLU B 1 203 ? -16.375 -5.18 12 1 87.06 203 GLU B N 1
ATOM 3942 C CA . GLU B 1 203 ? -17.062 -4.75 10.781 1 87.06 203 GLU B CA 1
ATOM 3943 C C . GLU B 1 203 ? -16.781 -3.281 10.477 1 87.06 203 GLU B C 1
ATOM 3945 O O . GLU B 1 203 ? -17.078 -2.801 9.383 1 87.06 203 GLU B O 1
ATOM 3950 N N . ASP B 1 204 ? -16.234 -2.6 11.5 1 95.19 204 ASP B N 1
ATOM 3951 C CA . ASP B 1 204 ? -15.898 -1.194 11.305 1 95.19 204 ASP B CA 1
ATOM 3952 C C . ASP B 1 204 ? -14.57 -1.047 10.555 1 95.19 204 ASP B C 1
ATOM 3954 O O . ASP B 1 204 ? -13.773 -1.983 10.508 1 95.19 204 ASP B O 1
ATOM 3958 N N . VAL B 1 205 ? -14.461 0.078 9.906 1 96.12 205 VAL B N 1
ATOM 3959 C CA . VAL B 1 205 ? -13.211 0.376 9.203 1 96.12 205 VAL B CA 1
ATOM 3960 C C . VAL B 1 205 ? -12.492 1.528 9.898 1 96.12 205 VAL B C 1
ATOM 3962 O O . VAL B 1 205 ? -13.008 2.646 9.961 1 96.12 205 VAL B O 1
ATOM 3965 N N . PHE B 1 206 ? -11.406 1.248 10.531 1 97.94 206 PHE B N 1
ATOM 3966 C CA . PHE B 1 206 ? -10.555 2.229 11.203 1 97.94 206 PHE B CA 1
ATOM 3967 C C . PHE B 1 206 ? -9.266 2.445 10.438 1 97.94 206 PHE B C 1
ATOM 3969 O O . PHE B 1 206 ? -8.445 1.528 10.305 1 97.94 206 PHE B O 1
ATOM 3976 N N . ALA B 1 207 ? -9.055 3.695 9.906 1 97.56 207 ALA B N 1
ATOM 3977 C CA . ALA B 1 207 ? -7.945 3.951 8.992 1 97.56 207 ALA B CA 1
ATOM 3978 C C . ALA B 1 207 ? -7.219 5.246 9.359 1 97.56 207 ALA B C 1
ATOM 3980 O O . ALA B 1 207 ? -7.809 6.141 9.969 1 97.56 207 ALA B O 1
ATOM 3981 N N . ARG B 1 208 ? -5.949 5.293 9.078 1 95.44 208 ARG B N 1
ATOM 3982 C CA . ARG B 1 208 ? -5.238 6.566 9.07 1 95.44 208 ARG B CA 1
ATOM 3983 C C . ARG B 1 208 ? -5.531 7.355 7.801 1 95.44 208 ARG B C 1
ATOM 3985 O O . ARG B 1 208 ? -5.16 6.934 6.703 1 95.44 208 ARG B O 1
ATOM 3992 N N . TYR B 1 209 ? -6.176 8.43 7.922 1 91.81 209 TYR B N 1
ATOM 3993 C CA . TYR B 1 209 ? -6.723 9.203 6.812 1 91.81 209 TYR B CA 1
ATOM 3994 C C . TYR B 1 209 ? -5.727 10.242 6.328 1 91.81 209 TYR B C 1
ATOM 3996 O O . TYR B 1 209 ? -5.738 10.633 5.156 1 91.81 209 TYR B O 1
ATOM 4004 N N . GLY B 1 210 ? -4.895 10.688 7.148 1 86.44 210 GLY B N 1
ATOM 4005 C CA . GLY B 1 210 ? -3.842 11.664 6.906 1 86.44 210 GLY B CA 1
ATOM 4006 C C . GLY B 1 210 ? -2.68 11.539 7.875 1 86.44 210 GLY B C 1
ATOM 4007 O O . GLY B 1 210 ? -2.516 10.5 8.523 1 86.44 210 GLY B O 1
ATOM 4008 N N . GLY B 1 211 ? -1.811 12.516 7.84 1 85.44 211 GLY B N 1
ATOM 4009 C CA . GLY B 1 211 ? -0.673 12.469 8.742 1 85.44 211 GLY B CA 1
ATOM 4010 C C . GLY B 1 211 ? -1.07 12.281 10.195 1 85.44 211 GLY B C 1
ATOM 4011 O O . GLY B 1 211 ? -0.579 11.367 10.867 1 85.44 211 GLY B O 1
ATOM 4012 N N . GLU B 1 212 ? -1.963 13.109 10.609 1 93.69 212 GLU B N 1
ATOM 4013 C CA . GLU B 1 212 ? -2.418 13.062 11.992 1 93.69 212 GLU B CA 1
ATOM 4014 C C . GLU B 1 212 ? -3.922 12.82 12.07 1 93.69 212 GLU B C 1
ATOM 4016 O O . GLU B 1 212 ? -4.543 13.062 13.109 1 93.69 212 GLU B O 1
ATOM 4021 N N . GLU B 1 213 ? -4.473 12.43 10.984 1 94.69 213 GLU B N 1
ATOM 4022 C CA . GLU B 1 213 ? -5.918 12.242 10.891 1 94.69 213 GLU B CA 1
ATOM 4023 C C . GLU B 1 213 ? -6.277 10.766 10.766 1 94.69 213 GLU B C 1
ATOM 4025 O O . GLU B 1 213 ? -5.562 10 10.117 1 94.69 213 GLU B O 1
ATOM 4030 N N . PHE B 1 214 ? -7.406 10.43 11.398 1 97.81 214 PHE B N 1
ATOM 4031 C CA . PHE B 1 214 ? -7.949 9.078 11.375 1 97.81 214 PHE B CA 1
ATOM 4032 C C . PHE B 1 214 ? -9.422 9.094 10.992 1 97.81 214 PHE B C 1
ATOM 4034 O O . PHE B 1 214 ? -10.109 10.102 11.18 1 97.81 214 PHE B O 1
ATOM 4041 N N . ALA B 1 215 ? -9.844 8.016 10.461 1 98.06 215 ALA B N 1
ATOM 4042 C CA . ALA B 1 215 ? -11.25 7.875 10.07 1 98.06 215 ALA B CA 1
ATOM 4043 C C . ALA B 1 215 ? -11.82 6.543 10.547 1 98.06 215 ALA B C 1
ATOM 4045 O O . ALA B 1 215 ? -11.125 5.523 10.531 1 98.06 215 ALA B O 1
ATOM 4046 N N . ILE B 1 216 ? -13.086 6.574 10.93 1 98.31 216 ILE B N 1
ATOM 4047 C CA . ILE B 1 216 ? -13.812 5.367 11.305 1 98.31 216 ILE B CA 1
ATOM 4048 C C . ILE B 1 216 ? -15.133 5.301 10.531 1 98.31 216 ILE B C 1
ATOM 4050 O O . ILE B 1 216 ? -15.961 6.207 10.625 1 98.31 216 ILE B O 1
ATOM 4054 N N . LEU B 1 217 ? -15.258 4.277 9.789 1 97.94 217 LEU B N 1
ATOM 4055 C CA . LEU B 1 217 ? -16.5 3.992 9.086 1 97.94 217 LEU B CA 1
ATOM 4056 C C . LEU B 1 217 ? -17.344 2.992 9.867 1 97.94 217 LEU B C 1
ATOM 4058 O O . LEU B 1 217 ? -16.891 1.891 10.18 1 97.94 217 LEU B O 1
ATOM 4062 N N . LEU B 1 218 ? -18.578 3.359 10.18 1 97.56 218 LEU B N 1
ATOM 4063 C CA . LEU B 1 218 ? -19.438 2.588 11.078 1 97.56 218 LEU B CA 1
ATOM 4064 C C . LEU B 1 218 ? -20.703 2.146 10.359 1 97.56 218 LEU B C 1
ATOM 4066 O O . LEU B 1 218 ? -21.734 2.818 10.445 1 97.56 218 LEU B O 1
ATOM 4070 N N . PRO B 1 219 ? -20.656 0.97 9.789 1 95.19 219 PRO B N 1
ATOM 4071 C CA . PRO B 1 219 ? -21.906 0.455 9.203 1 95.19 219 PRO B CA 1
ATOM 4072 C C . PRO B 1 219 ? -22.953 0.094 10.25 1 95.19 219 PRO B C 1
ATOM 4074 O O . PRO B 1 219 ? -22.609 -0.443 11.305 1 95.19 219 PRO B O 1
ATOM 4077 N N . GLU B 1 220 ? -24.125 0.51 10.008 1 94.06 220 GLU B N 1
ATOM 4078 C CA . GLU B 1 220 ? -25.312 0.092 10.75 1 94.06 220 GLU B CA 1
ATOM 4079 C C . GLU B 1 220 ? -25.297 0.628 12.18 1 94.06 220 GLU B C 1
ATOM 4081 O O . GLU B 1 220 ? -25.641 -0.085 13.125 1 94.06 220 GLU B O 1
ATOM 4086 N N . VAL B 1 221 ? -24.766 1.74 12.344 1 93 221 VAL B N 1
ATOM 4087 C CA . VAL B 1 221 ? -24.75 2.441 13.625 1 93 221 VAL B CA 1
ATOM 4088 C C . VAL B 1 221 ? -25.5 3.764 13.492 1 93 221 VAL B C 1
ATOM 4090 O O . VAL B 1 221 ? -25.312 4.5 12.523 1 93 221 VAL B O 1
ATOM 4093 N N . SER B 1 222 ? -26.297 4.047 14.438 1 91.75 222 SER B N 1
ATOM 4094 C CA . SER B 1 222 ? -27.094 5.27 14.438 1 91.75 222 SER B CA 1
ATOM 4095 C C . SER B 1 222 ? -26.234 6.484 14.789 1 91.75 222 SER B C 1
ATOM 4097 O O . SER B 1 222 ? -25.109 6.34 15.242 1 91.75 222 SER B O 1
ATOM 4099 N N . LEU B 1 223 ? -26.875 7.602 14.57 1 93.75 223 LEU B N 1
ATOM 4100 C CA . LEU B 1 223 ? -26.203 8.844 14.938 1 93.75 223 LEU B CA 1
ATOM 4101 C C . LEU B 1 223 ? -25.891 8.875 16.422 1 93.75 223 LEU B C 1
ATOM 4103 O O . LEU B 1 223 ? -24.797 9.289 16.828 1 93.75 223 LEU B O 1
ATOM 4107 N N . SER B 1 224 ? -26.844 8.492 17.172 1 95.69 224 SER B N 1
ATOM 4108 C CA . SER B 1 224 ? -26.656 8.477 18.625 1 95.69 224 SER B CA 1
ATOM 4109 C C . SER B 1 224 ? -25.547 7.508 19.031 1 95.69 224 SER B C 1
ATOM 4111 O O . SER B 1 224 ? -24.719 7.832 19.875 1 95.69 224 SER B O 1
ATOM 4113 N N . GLY B 1 225 ? -25.594 6.344 18.438 1 96.38 225 GLY B N 1
ATOM 4114 C CA . GLY B 1 225 ? -24.531 5.375 18.703 1 96.38 225 GLY B CA 1
ATOM 4115 C C . GLY B 1 225 ? -23.156 5.863 18.266 1 96.38 225 GLY B C 1
ATOM 4116 O O . GLY B 1 225 ? -22.172 5.617 18.953 1 96.38 225 GLY B O 1
ATOM 4117 N N . THR B 1 226 ? -23.141 6.566 17.188 1 97.44 226 THR B N 1
ATOM 4118 C CA . THR B 1 226 ? -21.891 7.113 16.672 1 97.44 226 THR B CA 1
ATOM 4119 C C . THR B 1 226 ? -21.344 8.172 17.609 1 97.44 226 THR B C 1
ATOM 4121 O O . THR B 1 226 ? -20.125 8.203 17.875 1 97.44 226 THR B O 1
ATOM 4124 N N . ARG B 1 227 ? -22.203 8.992 18.078 1 97.69 227 ARG B N 1
ATOM 4125 C CA . ARG B 1 227 ? -21.797 10.031 19.016 1 97.69 227 ARG B CA 1
ATOM 4126 C C . ARG B 1 227 ? -21.234 9.43 20.297 1 97.69 227 ARG B C 1
ATOM 4128 O O . ARG B 1 227 ? -20.25 9.922 20.844 1 97.69 227 ARG B O 1
ATOM 4135 N N . GLN B 1 228 ? -21.859 8.484 20.75 1 97.56 228 GLN B N 1
ATOM 4136 C CA . GLN B 1 228 ? -21.406 7.805 21.969 1 97.56 228 GLN B CA 1
ATOM 4137 C C . GLN B 1 228 ? -20.016 7.211 21.766 1 97.56 228 GLN B C 1
ATOM 4139 O O . GLN B 1 228 ? -19.141 7.348 22.625 1 97.56 228 GLN B O 1
ATOM 4144 N N . LEU B 1 229 ? -19.875 6.523 20.672 1 97.31 229 LEU B N 1
ATOM 4145 C CA . LEU B 1 229 ? -18.562 5.941 20.375 1 97.31 229 LEU B CA 1
ATOM 4146 C C . LEU B 1 229 ? -17.5 7.027 20.25 1 97.31 229 LEU B C 1
ATOM 4148 O O . LEU B 1 229 ? -16.406 6.879 20.797 1 97.31 229 LEU B O 1
ATOM 4152 N N . ALA B 1 230 ? -17.812 8.086 19.578 1 98.12 230 ALA B N 1
ATOM 4153 C CA . ALA B 1 230 ? -16.875 9.188 19.391 1 98.12 230 ALA B CA 1
ATOM 4154 C C . ALA B 1 230 ? -16.453 9.797 20.719 1 98.12 230 ALA B C 1
ATOM 4156 O O . ALA B 1 230 ? -15.266 10.07 20.938 1 98.12 230 ALA B O 1
ATOM 4157 N N . GLU B 1 231 ? -17.422 9.961 21.531 1 98.25 231 GLU B N 1
ATOM 4158 C CA . GLU B 1 231 ? -17.125 10.516 22.844 1 98.25 231 GLU B CA 1
ATOM 4159 C C . GLU B 1 231 ? -16.266 9.555 23.672 1 98.25 231 GLU B C 1
ATOM 4161 O O . GLU B 1 231 ? -15.383 9.992 24.422 1 98.25 231 GLU B O 1
ATOM 4166 N N . LYS B 1 232 ? -16.609 8.375 23.609 1 97.75 232 LYS B N 1
ATOM 4167 C CA . LYS B 1 232 ? -15.805 7.367 24.312 1 97.75 232 LYS B CA 1
ATOM 4168 C C . LYS B 1 232 ? -14.352 7.398 23.844 1 97.75 232 LYS B C 1
ATOM 4170 O O . LYS B 1 232 ? -13.43 7.328 24.656 1 97.75 232 LYS B O 1
ATOM 4175 N N . VAL B 1 233 ? -14.156 7.484 22.578 1 97.75 233 VAL B N 1
ATOM 4176 C CA . VAL B 1 233 ? -12.82 7.531 21.984 1 97.75 233 VAL B CA 1
ATOM 4177 C C . VAL B 1 233 ? -12.102 8.797 22.453 1 97.75 233 VAL B C 1
ATOM 4179 O O . VAL B 1 233 ? -10.938 8.742 22.875 1 97.75 233 VAL B O 1
ATOM 4182 N N . ARG B 1 234 ? -12.789 9.898 22.375 1 98.12 234 ARG B N 1
ATOM 4183 C CA . ARG B 1 234 ? -12.203 11.164 22.797 1 98.12 234 ARG B CA 1
ATOM 4184 C C . ARG B 1 234 ? -11.711 11.086 24.234 1 98.12 234 ARG B C 1
ATOM 4186 O O . ARG B 1 234 ? -10.578 11.469 24.531 1 98.12 234 ARG B O 1
ATOM 4193 N N . ARG B 1 235 ? -12.516 10.617 25.078 1 97.81 235 ARG B N 1
ATOM 4194 C CA . ARG B 1 235 ? -12.188 10.516 26.5 1 97.81 235 ARG B CA 1
ATOM 4195 C C . ARG B 1 235 ? -11.039 9.547 26.734 1 97.81 235 ARG B C 1
ATOM 4197 O O . ARG B 1 235 ? -10.18 9.789 27.578 1 97.81 235 ARG B O 1
ATOM 4204 N N . LEU B 1 236 ? -11.086 8.492 26.047 1 97.19 236 LEU B N 1
ATOM 4205 C CA . LEU B 1 236 ? -10.023 7.496 26.156 1 97.19 236 LEU B CA 1
ATOM 4206 C C . LEU B 1 236 ? -8.672 8.094 25.797 1 97.19 236 LEU B C 1
ATOM 4208 O O . LEU B 1 236 ? -7.676 7.855 26.484 1 97.19 236 LEU B O 1
ATOM 4212 N N . VAL B 1 237 ? -8.625 8.844 24.75 1 97.31 237 VAL B N 1
ATOM 4213 C CA . VAL B 1 237 ? -7.387 9.477 24.297 1 97.31 237 VAL B CA 1
ATOM 4214 C C . VAL B 1 237 ? -6.938 10.516 25.328 1 97.31 237 VAL B C 1
ATOM 4216 O O . VAL B 1 237 ? -5.75 10.602 25.656 1 97.31 237 VAL B O 1
ATOM 4219 N N . GLU B 1 238 ? -7.875 11.25 25.781 1 96.56 238 GLU B N 1
ATOM 4220 C CA . GLU B 1 238 ? -7.57 12.281 26.766 1 96.56 238 GLU B CA 1
ATOM 4221 C C . GLU B 1 238 ? -6.969 11.688 28.031 1 96.56 238 GLU B C 1
ATOM 4223 O O . GLU B 1 238 ? -6.066 12.266 28.641 1 96.56 238 GLU B O 1
ATOM 4228 N N . LYS B 1 239 ? -7.379 10.562 28.391 1 95.38 239 LYS B N 1
ATOM 4229 C CA . LYS B 1 239 ? -6.965 9.93 29.641 1 95.38 239 LYS B CA 1
ATOM 4230 C C . LYS B 1 239 ? -5.688 9.125 29.438 1 95.38 239 LYS B C 1
ATOM 4232 O O . LYS B 1 239 ? -4.953 8.875 30.406 1 95.38 239 LYS B O 1
ATOM 4237 N N . GLN B 1 240 ? -5.484 8.695 28.266 1 94.31 240 GLN B N 1
ATOM 4238 C CA . GLN B 1 240 ? -4.348 7.824 27.984 1 94.31 240 GLN B CA 1
ATOM 4239 C C . GLN B 1 240 ? -3.025 8.531 28.266 1 94.31 240 GLN B C 1
ATOM 4241 O O . GLN B 1 240 ? -2.867 9.711 27.938 1 94.31 240 GLN B O 1
ATOM 4246 N N . ARG B 1 241 ? -2.117 7.848 28.906 1 92.5 241 ARG B N 1
ATOM 4247 C CA . ARG B 1 241 ? -0.758 8.336 29.125 1 92.5 241 ARG B CA 1
ATOM 4248 C C . ARG B 1 241 ? 0.149 7.973 27.953 1 92.5 241 ARG B C 1
ATOM 4250 O O . ARG B 1 241 ? 0.758 6.902 27.938 1 92.5 241 ARG B O 1
ATOM 4257 N N . PHE B 1 242 ? 0.29 8.844 27.031 1 95.75 242 PHE B N 1
ATOM 4258 C CA . PHE B 1 242 ? 1.229 8.656 25.938 1 95.75 242 PHE B CA 1
ATOM 4259 C C . PHE B 1 242 ? 2.66 8.891 26.391 1 95.75 242 PHE B C 1
ATOM 4261 O O . PHE B 1 242 ? 2.979 9.961 26.922 1 95.75 242 PHE B O 1
ATOM 4268 N N . GLU B 1 243 ? 3.455 7.895 26.234 1 94.62 243 GLU B N 1
ATOM 4269 C CA . GLU B 1 243 ? 4.82 7.98 26.75 1 94.62 243 GLU B CA 1
ATOM 4270 C C . GLU B 1 243 ? 5.844 7.734 25.641 1 94.62 243 GLU B C 1
ATOM 4272 O O . GLU B 1 243 ? 5.648 6.863 24.797 1 94.62 243 GLU B O 1
ATOM 4277 N N . PHE B 1 244 ? 6.844 8.492 25.688 1 92.62 244 PHE B N 1
ATOM 4278 C CA . PHE B 1 244 ? 8.008 8.328 24.812 1 92.62 244 PHE B CA 1
ATOM 4279 C C . PHE B 1 244 ? 9.281 8.766 25.531 1 92.62 244 PHE B C 1
ATOM 4281 O O . PHE B 1 244 ? 9.352 9.875 26.062 1 92.62 244 PHE B O 1
ATOM 4288 N N . ASP B 1 245 ? 10.32 7.883 25.562 1 91.69 245 ASP B N 1
ATOM 4289 C CA . ASP B 1 245 ? 11.594 8.164 26.203 1 91.69 245 ASP B CA 1
ATOM 4290 C C . ASP B 1 245 ? 11.398 8.68 27.625 1 91.69 245 ASP B C 1
ATOM 4292 O O . ASP B 1 245 ? 11.922 9.734 27.984 1 91.69 245 ASP B O 1
ATOM 4296 N N . ARG B 1 246 ? 10.539 8.117 28.344 1 91.5 246 ARG B N 1
ATOM 4297 C CA . ARG B 1 246 ? 10.281 8.352 29.766 1 91.5 246 ARG B CA 1
ATOM 4298 C C . ARG B 1 246 ? 9.57 9.68 29.984 1 91.5 246 ARG B C 1
ATOM 4300 O O . ARG B 1 246 ? 9.617 10.234 31.078 1 91.5 246 ARG B O 1
ATOM 4307 N N . GLN B 1 247 ? 9 10.203 28.984 1 93.94 247 GLN B N 1
ATOM 4308 C CA . GLN B 1 247 ? 8.211 11.422 29.109 1 93.94 247 GLN B CA 1
ATOM 4309 C C . GLN B 1 247 ? 6.754 11.172 28.734 1 93.94 247 GLN B C 1
ATOM 4311 O O . GLN B 1 247 ? 6.469 10.43 27.781 1 93.94 247 GLN B O 1
ATOM 4316 N N . VAL B 1 248 ? 5.984 11.812 29.5 1 95.56 248 VAL B N 1
ATOM 4317 C CA . VAL B 1 248 ? 4.559 11.734 29.203 1 95.56 248 VAL B CA 1
ATOM 4318 C C . VAL B 1 248 ? 4.16 12.875 28.266 1 95.56 248 VAL B C 1
ATOM 4320 O O . VAL B 1 248 ? 4.535 14.031 28.484 1 95.56 248 VAL B O 1
ATOM 4323 N N . ILE B 1 249 ? 3.432 12.57 27.234 1 96.25 249 ILE B N 1
ATOM 4324 C CA . ILE B 1 249 ? 2.99 13.539 26.234 1 96.25 249 ILE B CA 1
ATOM 4325 C C . ILE B 1 249 ? 1.471 13.68 26.281 1 96.25 249 ILE B C 1
ATOM 4327 O O . ILE B 1 249 ? 0.746 12.75 25.922 1 96.25 249 ILE B O 1
ATOM 4331 N N . PRO B 1 250 ? 0.979 14.781 26.734 1 94.56 250 PRO B N 1
ATOM 4332 C CA . PRO B 1 250 ? -0.473 14.969 26.719 1 94.56 250 PRO B CA 1
ATOM 4333 C C . PRO B 1 250 ? -1.034 15.102 25.297 1 94.56 250 PRO B C 1
ATOM 4335 O O . PRO B 1 250 ? -0.531 15.891 24.5 1 94.56 250 PRO B O 1
ATOM 4338 N N . VAL B 1 251 ? -2.066 14.32 25.031 1 96.94 251 VAL B N 1
ATOM 4339 C CA . VAL B 1 251 ? -2.645 14.32 23.688 1 96.94 251 VAL B CA 1
ATOM 4340 C C . VAL B 1 251 ? -4.168 14.352 23.781 1 96.94 251 VAL B C 1
ATOM 4342 O O . VAL B 1 251 ? -4.758 13.695 24.641 1 96.94 251 VAL B O 1
ATOM 4345 N N . THR B 1 252 ? -4.793 15.242 23.047 1 98 252 THR B N 1
ATOM 4346 C CA . THR B 1 252 ? -6.238 15.227 22.859 1 98 252 THR B CA 1
ATOM 4347 C C . THR B 1 252 ? -6.59 15.148 21.375 1 98 252 THR B C 1
ATOM 4349 O O . THR B 1 252 ? -5.715 15.273 20.516 1 98 252 THR B O 1
ATOM 4352 N N . VAL B 1 253 ? -7.852 14.828 21.156 1 98.44 253 VAL B N 1
ATOM 4353 C CA . VAL B 1 253 ? -8.289 14.758 19.766 1 98.44 253 VAL B CA 1
ATOM 4354 C C . VAL B 1 253 ? -9.57 15.562 19.578 1 98.44 253 VAL B C 1
ATOM 4356 O O . VAL B 1 253 ? -10.359 15.711 20.516 1 98.44 253 VAL B O 1
ATOM 4359 N N . SER B 1 254 ? -9.742 16.078 18.422 1 98.62 254 SER B N 1
ATOM 4360 C CA . SER B 1 254 ? -11 16.656 17.953 1 98.62 254 SER B CA 1
ATOM 4361 C C . SER B 1 254 ? -11.703 15.703 16.984 1 98.62 254 SER B C 1
ATOM 4363 O O . SER B 1 254 ? -11.055 15.031 16.188 1 98.62 254 SER B O 1
ATOM 4365 N N . VAL B 1 255 ? -13.031 15.719 17.109 1 98.5 255 VAL B N 1
ATOM 4366 C CA . VAL B 1 255 ? -13.758 14.695 16.375 1 98.5 255 VAL B CA 1
ATOM 4367 C C . VAL B 1 255 ? -14.938 15.336 15.633 1 98.5 255 VAL B C 1
ATOM 4369 O O . VAL B 1 255 ? -15.656 16.156 16.203 1 98.5 255 VAL B O 1
ATOM 4372 N N . GLY B 1 256 ? -15.031 15 14.375 1 98.25 256 GLY B N 1
ATOM 4373 C CA . GLY B 1 256 ? -16.203 15.32 13.578 1 98.25 256 GLY B CA 1
ATOM 4374 C C . GLY B 1 256 ? -16.938 14.086 13.07 1 98.25 256 GLY B C 1
ATOM 4375 O O . GLY B 1 256 ? -16.312 13.109 12.656 1 98.25 256 GLY B O 1
ATOM 4376 N N . LEU B 1 257 ? -18.297 14.094 13.18 1 98.06 257 LEU B N 1
ATOM 4377 C CA . LEU B 1 257 ? -19.031 12.93 12.711 1 98.06 257 LEU B CA 1
ATOM 4378 C C . LEU B 1 257 ? -20.156 13.336 11.773 1 98.06 257 LEU B C 1
ATOM 4380 O O . LEU B 1 257 ? -20.672 14.453 11.867 1 98.06 257 LEU B O 1
ATOM 4384 N N . ALA B 1 258 ? -20.5 12.438 10.844 1 96.94 258 ALA B N 1
ATOM 4385 C CA . ALA B 1 258 ? -21.594 12.594 9.898 1 96.94 258 ALA B CA 1
ATOM 4386 C C . ALA B 1 258 ? -22.281 11.258 9.609 1 96.94 258 ALA B C 1
ATOM 4388 O O . ALA B 1 258 ? -21.672 10.203 9.789 1 96.94 258 ALA B O 1
ATOM 4389 N N . VAL B 1 259 ? -23.516 11.375 9.242 1 97 259 VAL B N 1
ATOM 4390 C CA . VAL B 1 259 ? -24.281 10.195 8.867 1 97 259 VAL B CA 1
ATOM 4391 C C . VAL B 1 259 ? -24.703 10.297 7.402 1 97 259 VAL B C 1
ATOM 4393 O O . VAL B 1 259 ? -24.953 11.398 6.902 1 97 259 VAL B O 1
ATOM 4396 N N . LEU B 1 260 ? -24.75 9.156 6.812 1 96.88 260 LEU B N 1
ATOM 4397 C CA . LEU B 1 260 ? -25.188 9.125 5.418 1 96.88 260 LEU B CA 1
ATOM 4398 C C . LEU B 1 260 ? -26.641 9.531 5.293 1 96.88 260 LEU B C 1
ATOM 4400 O O . LEU B 1 260 ? -27.516 8.977 5.98 1 96.88 260 LEU B O 1
ATOM 4404 N N . GLU B 1 261 ? -26.859 10.484 4.469 1 95.25 261 GLU B N 1
ATOM 4405 C CA . GLU B 1 261 ? -28.203 10.984 4.211 1 95.25 261 GLU B CA 1
ATOM 4406 C C . GLU B 1 261 ? -28.547 10.906 2.725 1 95.25 261 GLU B C 1
ATOM 4408 O O . GLU B 1 261 ? -27.656 10.781 1.883 1 95.25 261 GLU B O 1
ATOM 4413 N N . PRO B 1 262 ? -29.781 10.992 2.414 1 92.19 262 PRO B N 1
ATOM 4414 C CA . PRO B 1 262 ? -30.219 10.883 1.018 1 92.19 262 PRO B CA 1
ATOM 4415 C C . PRO B 1 262 ? -29.609 11.961 0.125 1 92.19 262 PRO B C 1
ATOM 4417 O O . PRO B 1 262 ? -29.406 11.734 -1.072 1 92.19 262 PRO B O 1
ATOM 4420 N N . HIS B 1 263 ? -29.234 13.047 0.703 1 91.94 263 HIS B N 1
ATOM 4421 C CA . HIS B 1 263 ? -28.75 14.141 -0.12 1 91.94 263 HIS B CA 1
ATOM 4422 C C . HIS B 1 263 ? -27.281 13.922 -0.509 1 91.94 263 HIS B C 1
ATOM 4424 O O . HIS B 1 263 ? -26.766 14.609 -1.394 1 91.94 263 HIS B O 1
ATOM 4430 N N . HIS B 1 264 ? -26.703 12.984 0.174 1 93.06 264 HIS B N 1
ATOM 4431 C CA . HIS B 1 264 ? -25.344 12.656 -0.223 1 93.06 264 HIS B CA 1
ATOM 4432 C C . HIS B 1 264 ? -25.312 11.883 -1.539 1 93.06 264 HIS B C 1
ATOM 4434 O O . HIS B 1 264 ? -25.625 10.688 -1.569 1 93.06 264 HIS B O 1
ATOM 4440 N N . ARG B 1 265 ? -24.875 12.492 -2.535 1 89.06 265 ARG B N 1
ATOM 4441 C CA . ARG B 1 265 ? -24.875 11.867 -3.857 1 89.06 265 ARG B CA 1
ATOM 4442 C C . ARG B 1 265 ? -23.562 11.141 -4.125 1 89.06 265 ARG B C 1
ATOM 4444 O O . ARG B 1 265 ? -23.531 10.141 -4.844 1 89.06 265 ARG B O 1
ATOM 4451 N N . GLU B 1 266 ? -22.5 11.672 -3.588 1 89.94 266 GLU B N 1
ATOM 4452 C CA . GLU B 1 266 ? -21.172 11.078 -3.738 1 89.94 266 GLU B CA 1
ATOM 4453 C C . GLU B 1 266 ? -20.516 10.852 -2.381 1 89.94 266 GLU B C 1
ATOM 4455 O O . GLU B 1 266 ? -20.766 11.602 -1.435 1 89.94 266 GLU B O 1
ATOM 4460 N N . PRO B 1 267 ? -19.703 9.82 -2.355 1 90.56 267 PRO B N 1
ATOM 4461 C CA . PRO B 1 267 ? -19.031 9.516 -1.094 1 90.56 267 PRO B CA 1
ATOM 4462 C C . PRO B 1 267 ? -18.281 10.727 -0.519 1 90.56 267 PRO B C 1
ATOM 4464 O O . PRO B 1 267 ? -18.266 10.914 0.7 1 90.56 267 PRO B O 1
ATOM 4467 N N . GLY B 1 268 ? -17.766 11.492 -1.372 1 89.81 268 GLY B N 1
ATOM 4468 C CA . GLY B 1 268 ? -17.016 12.664 -0.954 1 89.81 268 GLY B CA 1
ATOM 4469 C C . GLY B 1 268 ? -17.844 13.641 -0.145 1 89.81 268 GLY B C 1
ATOM 4470 O O . GLY B 1 268 ? -17.297 14.375 0.688 1 89.81 268 GLY B O 1
ATOM 4471 N N . GLU B 1 269 ? -19.094 13.656 -0.379 1 92.44 269 GLU B N 1
ATOM 4472 C CA . GLU B 1 269 ? -19.953 14.586 0.338 1 92.44 269 GLU B CA 1
ATOM 4473 C C . GLU B 1 269 ? -20.109 14.188 1.802 1 92.44 269 GLU B C 1
ATOM 4475 O O . GLU B 1 269 ? -20.203 15.047 2.682 1 92.44 269 GLU B O 1
ATOM 4480 N N . LEU B 1 270 ? -20.172 12.914 2.043 1 94.81 270 LEU B N 1
ATOM 4481 C CA . LEU B 1 270 ? -20.203 12.438 3.422 1 94.81 270 LEU B CA 1
ATOM 4482 C C . LEU B 1 270 ? -18.922 12.812 4.152 1 94.81 270 LEU B C 1
ATOM 4484 O O . LEU B 1 270 ? -18.969 13.258 5.305 1 94.81 270 LEU B O 1
ATOM 4488 N N . VAL B 1 271 ? -17.844 12.68 3.5 1 93.75 271 VAL B N 1
ATOM 4489 C CA . VAL B 1 271 ? -16.547 13.023 4.066 1 93.75 271 VAL B CA 1
ATOM 4490 C C . VAL B 1 271 ? -16.484 14.523 4.34 1 93.75 271 VAL B C 1
ATOM 4492 O O . VAL B 1 271 ? -15.984 14.953 5.387 1 93.75 271 VAL B O 1
ATOM 4495 N N . ARG B 1 272 ? -16.984 15.266 3.447 1 90.25 272 ARG B N 1
ATOM 4496 C CA . ARG B 1 272 ? -17 16.719 3.602 1 90.25 272 ARG B CA 1
ATOM 4497 C C . ARG B 1 272 ? -17.812 17.141 4.824 1 90.25 272 ARG B C 1
ATOM 4499 O O . ARG B 1 272 ? -17.406 18.031 5.566 1 90.25 272 ARG B O 1
ATOM 4506 N N . ASP B 1 273 ? -18.875 16.547 4.965 1 94.5 273 ASP B N 1
ATOM 4507 C CA . ASP B 1 273 ? -19.719 16.859 6.113 1 94.5 273 ASP B CA 1
ATOM 4508 C C . ASP B 1 273 ? -18.984 16.562 7.426 1 94.5 273 ASP B C 1
ATOM 4510 O O . ASP B 1 273 ? -19.016 17.359 8.352 1 94.5 273 ASP B O 1
ATOM 4514 N N . ALA B 1 274 ? -18.422 15.391 7.488 1 96.19 274 ALA B N 1
ATOM 4515 C CA . ALA B 1 274 ? -17.672 15.023 8.688 1 96.19 274 ALA B CA 1
ATOM 4516 C C . ALA B 1 274 ? -16.484 15.969 8.906 1 96.19 274 ALA B C 1
ATOM 4518 O O . ALA B 1 274 ? -16.188 16.328 10.039 1 96.19 274 ALA B O 1
ATOM 4519 N N . ASP B 1 275 ? -15.867 16.328 7.871 1 91.31 275 ASP B N 1
ATOM 4520 C CA . ASP B 1 275 ? -14.727 17.234 7.926 1 91.31 275 ASP B CA 1
ATOM 4521 C C . ASP B 1 275 ? -15.133 18.609 8.422 1 91.31 275 ASP B C 1
ATOM 4523 O O . ASP B 1 275 ? -14.375 19.266 9.148 1 91.31 275 ASP B O 1
ATOM 4527 N N . GLU B 1 276 ? -16.203 19.062 7.961 1 93.31 276 GLU B N 1
ATOM 4528 C CA . GLU B 1 276 ? -16.719 20.344 8.438 1 93.31 276 GLU B CA 1
ATOM 4529 C C . GLU B 1 276 ? -16.969 20.312 9.945 1 93.31 276 GLU B C 1
ATOM 4531 O O . GLU B 1 276 ? -16.656 21.281 10.648 1 93.31 276 GLU B O 1
ATOM 4536 N N . LYS B 1 277 ? -17.531 19.234 10.352 1 96.88 277 LYS B N 1
ATOM 4537 C CA . LYS B 1 277 ? -17.766 19.078 11.781 1 96.88 277 LYS B CA 1
ATOM 4538 C C . LYS B 1 277 ? -16.453 19 12.547 1 96.88 277 LYS B C 1
ATOM 4540 O O . LYS B 1 277 ? -16.344 19.516 13.664 1 96.88 277 LYS B O 1
ATOM 4545 N N . LEU B 1 278 ? -15.516 18.375 11.992 1 96.06 278 LEU B N 1
ATOM 4546 C CA . LEU B 1 278 ? -14.188 18.312 12.586 1 96.06 278 LEU B CA 1
ATOM 4547 C C . LEU B 1 278 ? -13.586 19.719 12.695 1 96.06 278 LEU B C 1
ATOM 4549 O O . LEU B 1 278 ? -12.984 20.062 13.711 1 96.06 278 LEU B O 1
ATOM 4553 N N . PHE B 1 279 ? -13.75 20.438 11.641 1 92.56 279 PHE B N 1
ATOM 4554 C CA . PHE B 1 279 ? -13.273 21.828 11.633 1 92.56 279 PHE B CA 1
ATOM 4555 C C . PHE B 1 279 ? -13.922 22.625 12.75 1 92.56 279 PHE B C 1
ATOM 4557 O O . PHE B 1 279 ? -13.25 23.391 13.445 1 92.56 279 PHE B O 1
ATOM 4564 N N . ASP B 1 280 ? -15.164 22.438 12.891 1 96.31 280 ASP B N 1
ATOM 4565 C CA . ASP B 1 280 ? -15.898 23.109 13.969 1 96.31 280 ASP B CA 1
ATOM 4566 C C . ASP B 1 280 ? -15.328 22.719 15.336 1 96.31 280 ASP B C 1
ATOM 4568 O O . ASP B 1 280 ? -15.188 23.562 16.219 1 96.31 280 ASP B O 1
ATOM 4572 N N . ALA B 1 281 ? -15.039 21.469 15.492 1 97.5 281 ALA B N 1
ATOM 4573 C CA . ALA B 1 281 ? -14.469 20.984 16.75 1 97.5 281 ALA B CA 1
ATOM 4574 C C . ALA B 1 281 ? -13.125 21.656 17.031 1 97.5 281 ALA B C 1
ATOM 4576 O O . ALA B 1 281 ? -12.867 22.078 18.172 1 97.5 281 ALA B O 1
ATOM 4577 N N . LYS B 1 282 ? -12.32 21.75 16.016 1 94.31 282 LYS B N 1
ATOM 4578 C CA . LYS B 1 282 ? -10.992 22.359 16.156 1 94.31 282 LYS B CA 1
ATOM 4579 C C . LYS B 1 282 ? -11.094 23.844 16.469 1 94.31 282 LYS B C 1
ATOM 4581 O O . LYS B 1 282 ? -10.305 24.375 17.25 1 94.31 282 LYS B O 1
ATOM 4586 N N . THR B 1 283 ? -12.055 24.531 15.945 1 93.88 283 THR B N 1
ATOM 4587 C CA . THR B 1 283 ? -12.156 25.984 16.078 1 93.88 283 THR B CA 1
ATOM 4588 C C . THR B 1 283 ? -12.961 26.359 17.328 1 93.88 283 THR B C 1
ATOM 4590 O O . THR B 1 283 ? -12.945 27.5 17.766 1 93.88 283 THR B O 1
ATOM 4593 N N . SER B 1 284 ? -13.625 25.422 17.891 1 96.25 284 SER B N 1
ATOM 4594 C CA . SER B 1 284 ? -14.453 25.688 19.062 1 96.25 284 SER B CA 1
ATOM 4595 C C . SER B 1 284 ? -13.734 25.266 20.344 1 96.25 284 SER B C 1
ATOM 4597 O O . SER B 1 284 ? -14.375 24.922 21.344 1 96.25 284 SER B O 1
ATOM 4599 N N . GLY B 1 285 ? -12.43 25.094 20.312 1 95.38 285 GLY B N 1
ATOM 4600 C CA . GLY B 1 285 ? -11.68 24.875 21.531 1 95.38 285 GLY B CA 1
ATOM 4601 C C . GLY B 1 285 ? -10.977 23.531 21.562 1 95.38 285 GLY B C 1
ATOM 4602 O O . GLY B 1 285 ? -10.203 23.25 22.484 1 95.38 285 GLY B O 1
ATOM 4603 N N . ARG B 1 286 ? -11.258 22.656 20.594 1 96.38 286 ARG B N 1
ATOM 4604 C CA . ARG B 1 286 ? -10.602 21.359 20.453 1 96.38 286 ARG B CA 1
ATOM 4605 C C . ARG B 1 286 ? -11 20.422 21.594 1 96.38 286 ARG B C 1
ATOM 4607 O O . ARG B 1 286 ? -11.805 20.781 22.453 1 96.38 286 ARG B O 1
ATOM 4614 N N . ASN B 1 287 ? -10.633 19.203 21.516 1 97.88 287 ASN B N 1
ATOM 4615 C CA . ASN B 1 287 ? -10.969 18.188 22.5 1 97.88 287 ASN B CA 1
ATOM 4616 C C . ASN B 1 287 ? -12.477 18.047 22.688 1 97.88 287 ASN B C 1
ATOM 4618 O O . ASN B 1 287 ? -12.984 18.141 23.812 1 97.88 287 ASN B O 1
ATOM 4622 N N . ARG B 1 288 ? -13.148 17.906 21.578 1 98.38 288 ARG B N 1
ATOM 4623 C CA . ARG B 1 288 ? -14.602 17.781 21.625 1 98.38 288 ARG B CA 1
ATOM 4624 C C . ARG B 1 288 ? -15.125 17.047 20.391 1 98.38 288 ARG B C 1
ATOM 4626 O O . ARG B 1 288 ? -14.398 16.875 19.406 1 98.38 288 ARG B O 1
ATOM 4633 N N . VAL B 1 289 ? -16.328 16.625 20.469 1 98.44 289 VAL B N 1
ATOM 4634 C CA . VAL B 1 289 ? -17.031 15.961 19.391 1 98.44 289 VAL B CA 1
ATOM 4635 C C . VAL B 1 289 ? -18.109 16.875 18.812 1 98.44 289 VAL B C 1
ATOM 4637 O O . VAL B 1 289 ? -18.875 17.484 19.547 1 98.44 289 VAL B O 1
ATOM 4640 N N . VAL B 1 290 ? -18.078 17.016 17.516 1 98.19 290 VAL B N 1
ATOM 4641 C CA . VAL B 1 290 ? -19.109 17.797 16.844 1 98.19 290 VAL B CA 1
ATOM 4642 C C . VAL B 1 290 ? -19.781 16.953 15.773 1 98.19 290 VAL B C 1
ATOM 4644 O O . VAL B 1 290 ? -19.109 16.234 15.016 1 98.19 290 VAL B O 1
ATOM 4647 N N . GLY B 1 291 ? -21.062 17.094 15.633 1 93.19 291 GLY B N 1
ATOM 4648 C CA . GLY B 1 291 ? -21.859 16.391 14.641 1 93.19 291 GLY B CA 1
ATOM 4649 C C . GLY B 1 291 ? -23.125 15.781 15.211 1 93.19 291 GLY B C 1
ATOM 4650 O O . GLY B 1 291 ? -23.312 15.75 16.438 1 93.19 291 GLY B O 1
#

Nearest PDB structures (foldseek):
  3ign-assembly1_A  TM=9.797E-01  e=3.587E-19  Marinobacter nauticus VT8
  7e6g-assembly1_B  TM=9.052E-01  e=3.687E-16  Pseudomonas aeruginosa
  5xgb-assembly1_A-2  TM=5.891E-01  e=4.693E-16  Pseudomonas aeruginosa PAO1
  5xgd-assembly1_A  TM=5.954E-01  e=1.995E-15  Pseudomonas aeruginosa PAO1
  5xge-assembly1_A  TM=5.928E-01  e=3.874E-15  Pseudomonas aeruginosa PAO1

Organism: Myxococcus xanthus (strain DK1622) (NCBI:txid246197)

pLDDT: mean 89.27, std 13.52, range [23.19, 98.62]

Solvent-accessible surface area (backbone atoms only — not comparable to full-atom values): 30502 Å² total; per-residue (Å²): 132,79,77,74,69,80,74,74,46,68,79,60,67,52,77,60,87,44,67,75,61,22,30,38,28,25,59,34,53,83,64,61,39,42,68,42,73,45,71,49,56,65,41,40,30,14,36,29,89,81,28,74,45,61,42,88,43,88,62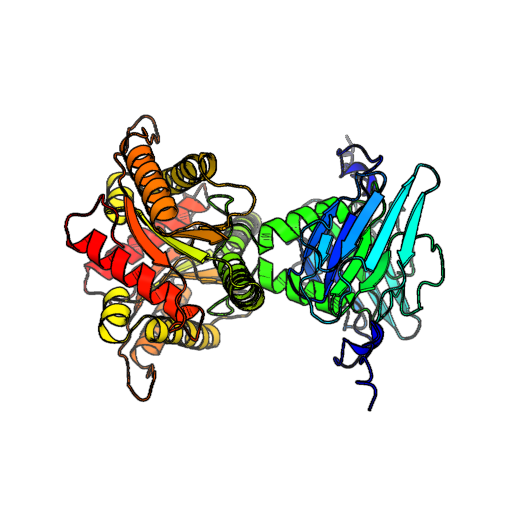,34,31,52,64,22,33,38,36,36,46,53,97,90,42,41,32,38,28,48,58,77,30,87,72,51,36,27,47,73,74,34,73,43,70,57,75,37,78,62,50,70,66,39,36,40,35,49,55,78,32,30,27,35,34,40,47,45,58,42,65,62,57,59,33,43,52,50,49,32,43,50,48,31,33,28,88,80,50,70,36,31,17,41,68,43,44,54,54,48,49,52,52,48,50,53,47,21,63,75,68,72,44,49,36,30,38,37,34,37,35,51,56,65,50,64,58,46,22,71,74,64,31,62,68,43,41,50,48,46,51,30,50,48,44,56,59,50,50,77,74,55,58,87,83,37,46,55,22,42,60,48,85,62,27,32,34,36,40,34,70,68,36,48,70,68,55,47,51,51,51,51,49,51,48,42,51,50,44,52,68,45,82,39,68,50,96,93,36,78,49,90,47,41,32,17,24,3,31,33,62,71,50,88,83,51,83,46,70,66,50,48,53,49,49,9,48,51,22,23,49,49,14,53,74,71,73,35,66,37,77,28,109,133,78,79,74,73,80,72,71,44,70,81,60,66,54,74,56,79,63,52,82,56,20,30,38,27,25,56,36,52,84,64,62,38,44,69,44,74,48,77,49,58,67,41,40,30,14,35,30,88,83,28,74,45,62,44,90,43,89,63,34,32,52,64,21,34,38,35,37,45,53,96,91,42,39,33,37,29,48,58,78,30,86,71,50,36,26,47,71,75,34,74,45,71,58,76,36,79,62,50,70,66,39,36,38,36,49,58,77,33,29,27,35,33,39,46,46,61,42,72,61,55,58,33,42,54,49,50,32,44,51,46,31,33,28,89,79,49,68,36,30,17,42,68,43,45,53,54,49,48,53,50,50,50,53,48,23,63,76,67,71,44,48,36,28,39,38,36,36,34,50,57,65,49,64,57,45,24,72,74,64,30,61,68,41,40,51,48,48,51,30,50,49,44,56,58,50,52,75,74,55,59,88,83,38,46,57,21,42,61,47,86,63,28,32,34,37,40,34,69,68,35,50,71,67,56,46,50,51,52,49,48,52,49,40,52,49,45,52,67,46,81,39,68,51,96,93,36,77,49,90,45,40,32,18,24,3,31,33,62,72,50,89,83,51,83,46,72,66,50,47,52,47,48,10,47,52,21,23,50,49,14,53,74,71,72,34,66,36,76,29,108

Radius of gyration: 25.94 Å; Cα contacts (8 Å, |Δi|>4): 1198; chains: 2; bounding box: 72×69×59 Å

Sequence (582 aa):
MQKETVVTVISKISDRPVNLDAALVVIYGLDLGRKFDLTSEETLIGRSSKADIQIDQESVSRNHASITNSREGVRIRDLGSTNGTFVNDELAEGVRELRNGDLVKIGRTIFKYIAGGNIEAAYHDEIYRLTTMDGLTQIYNRRYFDEQLDREISRSRRYERMLSLVLLDIDHFKAVNDKYGHLAGDSVLKQLASTVRTKIRREDVFARYGGEEFAILLPEVSLSGTRQLAEKVRRLVEKQRFEFDRQVIPVTVSVGLAVLEPHHREPGELVRDADEKLFDAKTSGRNRVVGMQKETVVTVISKISDRPVNLDAALVVIYGLDLGRKFDLTSEETLIGRSSKADIQIDQESVSRNHASITNSREGVRIRDLGSTNGTFVNDELAEGVRELRNGDLVKIGRTIFKYIAGGNIEAAYHDEIYRLTTMDGLTQIYNRRYFDEQLDREISRSRRYERMLSLVLLDIDHFKAVNDKYGHLAGDSVLKQLASTVRTKIRREDVFARYGGEEFAILLPEVSLSGTRQLAEKVRRLVEKQRFEFDRQVIPVTVSVGLAVLEPHHREPGELVRDADEKLFDAKTSGRNRVVG

Secondary structure (DSSP, 8-state):
---------GGGS--S--SS--EEEEEESSSTT-EEE--SSEEEEESSTTSSEE---TTS-SS-EEEEEETTEEEEEE-S-SS-EEETTEE--SEEE--TT-EEEETTEEEEEE-TT-HHHHHHHHHHHHHHB-TTT-SB-HHHHHHHHHHHHHHHHHHT--EEEEEEEETTHHHHHHHH-HHHHHHHHHHHHHHHHTT--TTSEEEE-SSSEEEEEEET--HHHHHHHHHHHHHHHHH--EEETTEEE---EEEEEEE--TT--SHHHHHHHHHHHHHHHHHTTSS-EE-/---------HHHH--S---S--EEEEEESSSTT-EEE--SSEEEEESSTTSSEE---TTS-SS-EEEEEETTEEEEEE-S-SS-EEETTEE--SEEE--TT-EEEETTEEEEEE-TT-HHHHHHHHHHHHHHB-TTT-SB-HHHHHHHHHHHHHHHHHHT--EEEEEEEETTHHHHHHHH-HHHHHHHHHHHHHHHHTT--TTSEEEE-SSSEEEEEEET--HHHHHHHHHHHHHHHHH--EEETTEEE---EEEEEEE--TT--SHHHHHHHHHHHHHHHHHTTSS-EE-

Foldseek 3Di:
DPPPPPPCPPLNVCVPDQPQWKWKAWCFDALHLDIGTPNDQKFWEFCAPPGNHHDPDPQTHNGFKMWGRDPVAIKIAGPPGPNAKDWPNHGDDGIGGDDQQIWIDGPRIIIGIHHTSDPVVVVSVVVSQVVFADPLQSAGAQVNVVSVLVVLVVVCVVVVAKKKKKKKFKAPLVVVCVVPNVVLSSQLSNVLSVQLVVLDDPPKGWYANDDGMIMIMDTRADPVRVQVSVLVSQVSLQPDFRDDPRDTDGIGMAMFMFMDDPVDPDSVVRVVRRVVQSVVCNVVPHSDYGD/DPPPPPPQPPLNVCVPPLPFWKWKAWCFDALHLDIGTPPDQKFWEFCAPPGNHHDPDPQTHNGFKMWGQDPVAIKIAGPPGPNAKDWQNHGDDGIGGDDQQIWIDGPRIIIGIHGGSDPVVVVSVVVSQVVFADPLQSAGAQVNVVSVLVVLVVVCVVVVAKKKKKKKFKAPLVVVCVVVNVVLSSQLSNVLSVQLVVLDDPPKGWYANDDGMIMIMDTRADPVRVQVSVLVSQVSLQPDFRDDPRDTDGIGMAMFMFMDDPVDPDSVVRVVRRVVQSVVCNVVPHSDYGD